Protein 2XN6 (pdb70)

Organism: Homo sapiens (NCBI:txid9606)

Secondary structure (P-SEA, 3-state):
caaaaaaaaaaaaaaaaaaaaaccccbbbbcaaaaaaaaaaaaccccaaaaaaaaaaaccccccccaaaaaaaaaaaaaaaacccccbbbbbbbbbbccccccccaaaaaaaacccbbbbbbccccaaaaaaaaaaaaaaaaaccccccccccccccccbbbbbbbbbbbbbcccccccccccbbbbbccccbbbbcbbbbbbccccccccccccbbbbbbbcccccbbbbbbcccccaaaaaaaccaaaaaaaaacccccccbbbbbbccbbbbbbcaaaaaaaccccccccccccccccccccbbbcccbbbbbbbbcccbbbbbbbbbbbbccc/cbbbbccccbbbbbbbcccccccccccccccccc

Nearest PDB structures (foldseek):
  2xn6-assembly1_A  TM=1.003E+00  e=2.522E-72  Homo sapiens
  2riv-assembly1_A  TM=1.001E+00  e=8.141E-70  Homo sapiens
  2ceo-assembly2_B  TM=9.770E-01  e=8.206E-55  Homo sapiens
  4x30-assembly1_A  TM=9.684E-01  e=9.776E-55  Homo sapiens
  5om5-assembly1_A  TM=9.686E-01  e=5.273E-45  Homo sapiens

InterPro domains:
  IPR000215 Serpin family [PTHR11461] (43-413)
  IPR023795 Serpin, conserved site [PS00284] (385-395)
  IPR023796 Serpin domain [PF00079] (46-412)
  IPR023796 Serpin domain [SM00093] (51-412)
  IPR036186 Serpin superfamily [SSF56574] (4-412)
  IPR042178 Serpin superfamily, domain 1 [G3DSA:3.30.497.10] (49-366)
  IPR042185 Serpin superfamily, domain 2 [G3DSA:2.30.39.10] (211-306)

CATH classification: 3.30.497.10 (+1 more: 2.30.39.10)

B-factor: mean 17.61, std 6.81, range [4.79, 86.88]

Sequence (371 aa):
LYKMSSINADFAFNLYRRFTVETPDKNIFFSPVSISAALVVMLSFGACCSTQTEIVETLGFNLTDTPMVEIQHGFQHLICSLNFPKKELELQIGNALFIGKHLKPLAKFLNDVKTLYETEVFSTDFSNISAAKQEINSHVEMQTKGKVVGLIQDLKPNTIMVLVNYYIHFKAQWANPFDPSKTEDSSSSFLIDKTTTVQVVPMMHQMDDQYYHLVDMMELNNCTVLQMMDYSKNNALALLFVLPKEGQMESVEAAMSSSKTLKKWNRLLQKGWVDLFVPKFSISSATYDLGATLLKMGIQHAYSENADFSGLTEDNGLKLSNAAHKAVLHIGEKGTEAAGAMFLEAIPRHPIIQIIDRSFMLLILERSTRSSILFLGKVVNPTEA

Foldseek 3Di:
DCVVVQLLQQLVLVVVVVVCVVPPLDDDDFDSLQVLLQLLLLLLLFDDPLNVLSVVLSRDDCVVAPNVNVNVVSLVVQVVQCDDDPQKDKHKAKEKAAEQPFFWDPVSVVCCVVRPRYHYHHHHLCVVVVRQVVVQVVQCVVQVNPRHNQDPDADSQFGMKMKMKMKIDFFWLAFF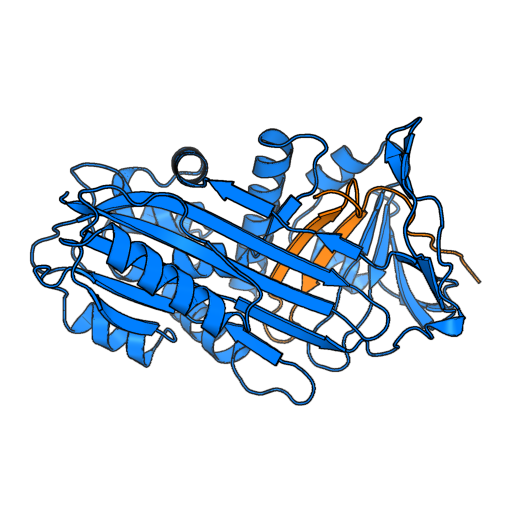DVVQWAQWDWDDSDDPDTGTFTKTWDKDWWFWDQDPVQQWIWTWIDTNDDDIDIDIGHDPPRPVSVSVPRGSVVVVVSVVVTDIDIDGDIDTWDKDKDKDWCAVVSVVSRNPLLADPNGGSVSTGVVSFKGWDTKMKMKMWGQDRTGIIIMMMIMITIGTD/DDDDDPPAKDKDFDADPPVRDGPDIDIPHDPPDD

Solvent-accessible surface area: 16252 Å² total

GO terms:
  GO:0004867 serine-type endopeptidase inhibitor activity (F, TAS)
  GO:0005576 extracellular region (C, TAS)
  GO:0070062 extracellular exosome (C, HDA)
  GO:0070327 thyroid hormone transport (P, IMP)

Radius of gyration: 20.88 Å; Cα contacts (8 Å, |Δi|>4): 891; chains: 2; bounding box: 53×37×57 Å

Structure (mmCIF, N/CA/C/O backbone):
data_2XN6
#
_entry.id   2XN6
#
_cell.length_a   172.690
_cell.length_b   42.140
_cell.length_c   56.100
_cell.angle_alpha   90.00
_cell.angle_beta   90.00
_cell.angle_gamma   90.00
#
_symmetry.space_group_name_H-M   'P 21 21 2'
#
loop_
_entity.id
_entity.type
_entity.pdbx_description
1 polymer 'THYROXINE-BINDING GLOBULIN'
2 polymer 'THYROXINE-BINDING GLOBULIN'
3 non-polymer 'CALCIUM ION'
4 non-polymer 1,2-ETHANEDIOL
5 non-polymer "3',6'-DIHYDROXY-3-OXO-3H-SPIRO[2-BENZOFURAN-1,9'-XANTHENE]-6-CARBOXYLIC ACID"
6 non-polymer "3,5,3',5'-TETRAIODO-L-THYRONINE"
7 water water
#
loop_
_atom_site.group_PDB
_atom_site.id
_atom_site.type_symbol
_atom_site.label_atom_id
_atom_site.label_alt_id
_atom_site.label_comp_id
_atom_site.label_asym_id
_atom_site.label_entity_id
_atom_site.label_seq_id
_atom_site.pdbx_PDB_ins_code
_atom_site.Cartn_x
_atom_site.Cartn_y
_atom_site.Cartn_z
_atom_site.occupancy
_atom_site.B_iso_or_equiv
_atom_site.auth_seq_id
_atom_site.auth_comp_id
_atom_site.auth_asym_id
_atom_site.auth_atom_id
_atom_site.pdbx_PDB_model_num
ATOM 1 N N . LEU A 1 8 ? -12.722 -6.897 9.155 1.00 37.39 19 LEU A N 1
ATOM 2 C CA . LEU A 1 8 ? -11.413 -6.520 9.760 1.00 37.41 19 LEU A CA 1
ATOM 3 C C . LEU A 1 8 ? -11.653 -6.133 11.227 1.00 36.76 19 LEU A C 1
ATOM 4 O O . LEU A 1 8 ? -12.538 -6.705 11.869 1.00 36.45 19 LEU A O 1
ATOM 9 N N . TYR A 1 9 ? -10.877 -5.192 11.765 1.00 36.59 20 TYR A N 1
ATOM 10 C CA . TYR A 1 9 ? -11.059 -4.740 13.146 1.00 35.96 20 TYR A CA 1
ATOM 11 C C . TYR A 1 9 ? -11.873 -3.445 13.224 1.00 35.22 20 TYR A C 1
ATOM 12 O O . TYR A 1 9 ? -12.130 -2.929 14.316 1.00 34.96 20 TYR A O 1
ATOM 21 N N . LYS A 1 10 ? -12.271 -2.923 12.064 1.00 34.70 21 LYS A N 1
ATOM 22 C CA . LYS A 1 10 ? -13.279 -1.870 11.991 1.00 33.90 21 LYS A CA 1
ATOM 23 C C . LYS A 1 10 ? -14.588 -2.431 12.537 1.00 32.38 21 LYS A C 1
ATOM 24 O O . LYS A 1 10 ? -15.261 -1.799 13.357 1.00 32.03 21 LYS A O 1
ATOM 30 N N . MET A 1 11 ? -14.926 -3.634 12.077 1.00 30.92 22 MET A N 1
ATOM 31 C CA . MET A 1 11 ? -16.125 -4.343 12.510 1.00 29.54 22 MET A CA 1
ATOM 32 C C . MET A 1 11 ? -16.101 -4.679 13.996 1.00 27.86 22 MET A C 1
ATOM 33 O O . MET A 1 11 ? -17.135 -4.617 14.664 1.00 27.30 22 MET A O 1
ATOM 38 N N . SER A 1 12 ? -14.927 -5.052 14.502 1.00 26.24 23 SER A N 1
ATOM 39 C CA . SER A 1 12 ? -14.783 -5.431 15.906 1.00 24.94 23 SER A CA 1
ATOM 40 C C . SER A 1 12 ? -15.075 -4.264 16.843 1.00 23.32 23 SER A C 1
ATOM 41 O O . SER A 1 12 ? -15.710 -4.447 17.886 1.00 23.72 23 SER A O 1
ATOM 44 N N . SER A 1 13 ? -14.605 -3.072 16.478 1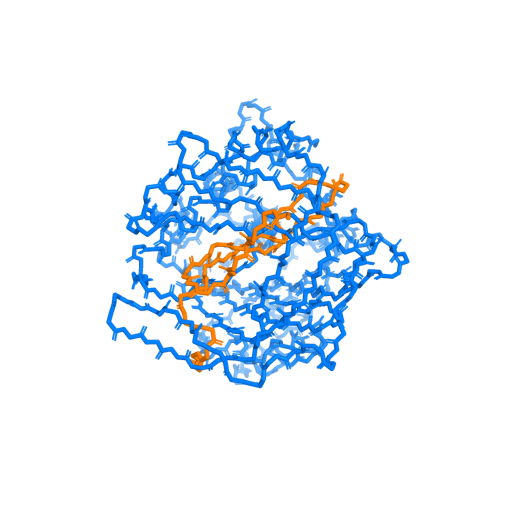.00 22.55 24 SER A N 1
ATOM 45 C CA . SER A 1 13 ? -14.900 -1.871 17.251 1.00 21.48 24 SER A CA 1
ATOM 46 C C . SER A 1 13 ? -16.406 -1.605 17.247 1.00 20.14 24 SER A C 1
ATOM 47 O O . SER A 1 13 ? -16.993 -1.355 18.294 1.00 18.90 24 SER A O 1
ATOM 50 N N . ILE A 1 14 ? -17.029 -1.693 16.073 1.00 18.64 25 ILE A N 1
ATOM 51 C CA . ILE A 1 14 ? -18.465 -1.437 15.940 1.00 17.54 25 ILE A CA 1
ATOM 52 C C . ILE A 1 14 ? -19.316 -2.431 16.738 1.00 16.26 25 ILE A C 1
ATOM 53 O O . ILE A 1 14 ? -20.218 -2.023 17.466 1.00 14.40 25 ILE A O 1
ATOM 58 N N . ASN A 1 15 ? -19.029 -3.724 16.616 1.00 15.38 26 ASN A N 1
ATOM 59 C CA . ASN A 1 15 ? -19.774 -4.741 17.357 1.00 14.81 26 ASN A CA 1
ATOM 60 C C . ASN A 1 15 ? -19.630 -4.597 18.879 1.00 13.58 26 ASN A C 1
ATOM 61 O O . ASN A 1 15 ? -20.587 -4.830 19.613 1.00 13.50 26 ASN A O 1
ATOM 66 N N . ALA A 1 16 ? -18.432 -4.233 19.335 1.00 12.93 27 ALA A N 1
ATOM 67 C CA . ALA A 1 16 ? -18.197 -4.004 20.765 1.00 12.12 27 ALA A CA 1
ATOM 68 C C . ALA A 1 16 ? -18.990 -2.789 21.258 1.00 11.70 27 ALA A C 1
ATOM 69 O O . ALA A 1 16 ? -19.595 -2.824 22.327 1.00 11.25 27 ALA A O 1
ATOM 71 N N . ASP A 1 17 ? -19.015 -1.713 20.479 1.00 11.70 28 ASP A N 1
ATOM 72 C CA . ASP A 1 17 ? -19.796 -0.548 20.872 1.00 11.74 28 ASP A CA 1
ATOM 73 C C . ASP A 1 17 ? -21.306 -0.829 20.883 1.00 11.39 28 ASP A C 1
ATOM 74 O O . ASP A 1 17 ? -22.019 -0.310 21.745 1.00 11.83 28 ASP A O 1
ATOM 79 N N . PHE A 1 18 ? -21.784 -1.668 19.965 1.00 11.14 29 PHE A N 1
ATOM 80 C CA . PHE A 1 18 ? -23.174 -2.126 20.010 1.00 11.10 29 PHE A CA 1
ATOM 81 C C . PHE A 1 18 ? -23.430 -2.887 21.306 1.00 10.43 29 PHE A C 1
ATOM 82 O O . PHE A 1 18 ? -24.443 -2.672 21.966 1.00 10.47 29 PHE A O 1
ATOM 90 N N . ALA A 1 19 ? -22.512 -3.770 21.670 1.00 10.03 30 ALA A N 1
ATOM 91 C CA . ALA A 1 19 ? -22.648 -4.537 22.902 1.00 9.60 30 ALA A CA 1
ATOM 92 C C . ALA A 1 19 ? -22.795 -3.617 24.108 1.00 9.37 30 ALA A C 1
ATOM 93 O O . ALA A 1 19 ? -23.659 -3.816 24.951 1.00 9.38 30 ALA A O 1
ATOM 95 N N . PHE A 1 20 ? -21.942 -2.606 24.190 1.00 9.24 31 PHE A N 1
ATOM 96 C CA . PHE A 1 20 ? -21.998 -1.689 25.324 1.00 9.16 31 PHE A CA 1
ATOM 97 C C . PHE A 1 20 ? -23.235 -0.792 25.314 1.00 9.68 31 PHE A C 1
ATOM 98 O O . PHE A 1 20 ? -23.770 -0.475 26.370 1.00 9.71 31 PHE A O 1
ATOM 106 N N . ASN A 1 21 ? -23.691 -0.380 24.137 1.00 10.23 32 ASN A N 1
ATOM 107 C CA . ASN A 1 21 ? -24.900 0.437 24.073 1.00 11.12 32 ASN A CA 1
ATOM 108 C C . ASN A 1 21 ? -26.129 -0.368 24.482 1.00 11.05 32 ASN A C 1
ATOM 109 O O . ASN A 1 21 ? -27.002 0.135 25.181 1.00 11.34 32 ASN A O 1
ATOM 114 N N . LEU A 1 22 ? -26.186 -1.627 24.059 1.00 10.94 33 LEU A N 1
ATOM 115 C CA . LEU A 1 22 ? -27.274 -2.504 24.460 1.00 11.32 33 LEU A CA 1
ATOM 116 C C . LEU A 1 22 ? -27.212 -2.807 25.951 1.00 11.17 33 LEU A C 1
ATOM 117 O O . LEU A 1 22 ? -28.240 -2.797 26.627 1.00 11.55 33 LEU A O 1
ATOM 122 N N . TYR A 1 23 ? -26.005 -3.041 26.463 1.00 10.21 34 TYR A N 1
ATOM 123 C CA . TYR A 1 23 ? -25.794 -3.231 27.893 1.00 10.39 34 TYR A CA 1
ATOM 124 C C . TYR A 1 23 ? -26.377 -2.060 28.676 1.00 11.06 34 TYR A C 1
ATOM 125 O O . TYR A 1 23 ? -27.094 -2.252 29.661 1.00 11.04 34 TYR A O 1
ATOM 134 N N . ARG A 1 24 ? -26.071 -0.840 28.239 1.00 10.92 35 ARG A N 1
ATOM 135 C CA . ARG A 1 24 ? -26.581 0.345 28.927 1.00 11.84 35 ARG A CA 1
ATOM 136 C C . ARG A 1 24 ? -28.102 0.436 28.871 1.00 12.84 35 ARG A C 1
ATOM 137 O O . ARG A 1 24 ? -28.721 0.869 29.837 1.00 13.53 35 ARG A O 1
ATOM 145 N N . ARG A 1 25 ? -28.707 -0.005 27.775 1.00 12.90 36 ARG A N 1
ATOM 146 C CA . ARG A 1 25 ? -30.169 -0.078 27.726 1.00 14.05 36 ARG A CA 1
ATOM 147 C C . ARG A 1 25 ? -30.697 -1.050 28.778 1.00 13.63 36 ARG A C 1
ATOM 148 O O . ARG A 1 25 ? -31.690 -0.761 29.433 1.00 14.07 36 ARG A O 1
ATOM 156 N N . PHE A 1 26 ? -30.026 -2.189 28.952 1.00 13.10 37 PHE A N 1
ATOM 157 C CA . PHE A 1 26 ? -30.424 -3.157 29.980 1.00 13.66 37 PHE A CA 1
ATOM 158 C C . PHE A 1 26 ? -30.243 -2.618 31.393 1.00 14.21 37 PHE A C 1
ATOM 159 O O . PHE A 1 26 ? -31.040 -2.951 32.279 1.00 15.67 37 PHE A O 1
ATOM 167 N N . THR A 1 27 ? -29.225 -1.786 31.631 1.00 14.38 38 THR A N 1
ATOM 168 C CA . THR A 1 27 ? -29.059 -1.199 32.969 1.00 15.52 38 THR A CA 1
ATOM 169 C C . THR A 1 27 ? -30.212 -0.255 33.315 1.00 16.28 38 THR A C 1
ATOM 170 O O . THR A 1 27 ? -30.467 0.006 34.494 1.00 16.94 38 THR A O 1
ATOM 174 N N . VAL A 1 28 ? -30.897 0.256 32.291 1.00 16.45 39 VAL A N 1
ATOM 175 C CA . VAL A 1 28 ? -32.108 1.058 32.488 1.00 17.61 39 VAL A CA 1
ATOM 176 C C . VAL A 1 28 ? -33.344 0.162 32.623 1.00 17.66 39 VAL A C 1
ATOM 177 O O . VAL A 1 28 ? -34.182 0.397 33.490 1.00 18.18 39 VAL A O 1
ATOM 181 N N . GLU A 1 29 ? -33.454 -0.862 31.776 1.00 17.40 40 GLU A N 1
ATOM 182 C CA . GLU A 1 29 ? -34.616 -1.763 31.788 1.00 18.13 40 GLU A CA 1
ATOM 183 C C . GLU A 1 29 ? -34.704 -2.596 33.070 1.00 17.83 40 GLU A C 1
ATOM 184 O O . GLU A 1 29 ? -35.791 -2.806 33.611 1.00 18.68 40 GLU A O 1
ATOM 190 N N . THR A 1 30 ? -33.556 -3.098 33.524 1.00 17.10 41 THR A N 1
ATOM 191 C CA . THR A 1 30 ? -33.466 -3.913 34.736 1.00 17.17 41 THR A CA 1
ATOM 192 C C . THR A 1 30 ? -32.375 -3.327 35.643 1.00 16.96 41 THR A C 1
ATOM 193 O O . THR A 1 30 ? -31.259 -3.861 35.718 1.00 16.14 41 THR A O 1
ATOM 197 N N . PRO A 1 31 ? -32.684 -2.219 36.332 1.00 17.43 42 PRO A N 1
ATOM 198 C CA . PRO A 1 31 ? -31.701 -1.487 37.131 1.00 17.50 42 PRO A CA 1
ATOM 199 C C . PRO A 1 31 ? -31.230 -2.256 38.375 1.00 17.86 42 PRO A C 1
ATOM 200 O O . PRO A 1 31 ? -32.043 -2.863 39.074 1.00 18.42 42 PRO A O 1
ATOM 204 N N . ASP A 1 32 ? -29.922 -2.220 38.629 1.00 17.64 43 ASP A N 1
ATOM 205 C CA . ASP A 1 32 ? -29.296 -2.916 39.764 1.00 17.85 43 ASP A CA 1
ATOM 206 C C . ASP A 1 32 ? -29.660 -4.403 39.838 1.00 17.39 43 ASP A C 1
ATOM 207 O O . ASP A 1 32 ? -29.918 -4.949 40.915 1.00 18.51 43 ASP A O 1
ATOM 212 N N . LYS A 1 33 ? -29.660 -5.046 38.674 1.00 16.15 44 LYS A N 1
ATOM 213 C CA . LYS A 1 33 ? -29.893 -6.485 38.549 1.00 15.33 44 LYS A CA 1
ATOM 214 C C . LYS A 1 33 ? -28.786 -7.104 37.717 1.00 13.66 44 LYS A C 1
ATOM 215 O O . LYS A 1 33 ? -28.151 -6.428 36.902 1.00 13.42 44 LYS A O 1
ATOM 221 N N . ASN A 1 34 ? -28.572 -8.399 37.913 1.00 12.28 45 ASN A N 1
ATOM 222 C CA . ASN A 1 34 ? -27.688 -9.156 37.045 1.00 10.94 45 ASN A CA 1
ATOM 223 C C . ASN A 1 34 ? -28.047 -8.940 35.580 1.00 10.47 45 ASN A C 1
ATOM 224 O O . ASN A 1 34 ? -29.231 -8.908 35.227 1.00 11.09 45 ASN A O 1
ATOM 229 N N . ILE A 1 35 ? -27.016 -8.786 34.756 1.00 9.22 46 ILE A N 1
ATOM 230 C CA . ILE A 1 35 ? -27.146 -8.702 33.312 1.00 9.22 46 ILE A CA 1
ATOM 231 C C . ILE A 1 35 ? -26.248 -9.776 32.750 1.00 8.54 46 ILE A C 1
ATOM 232 O O . ILE A 1 35 ? -25.118 -9.931 33.201 1.00 8.19 46 ILE A O 1
ATOM 237 N N . PHE A 1 36 ? -26.716 -10.531 31.767 1.00 8.34 47 PHE A N 1
ATOM 238 C CA . PHE A 1 36 ? -25.838 -11.454 31.067 1.00 8.25 47 PHE A CA 1
ATOM 239 C C . PHE A 1 36 ? -26.402 -11.756 29.690 1.00 8.39 47 PHE A C 1
ATOM 240 O O . PHE A 1 36 ? -27.533 -12.230 29.576 1.00 8.69 47 PHE A O 1
ATOM 248 N N . PHE A 1 37 ? -25.624 -11.483 28.652 1.00 7.81 48 PHE A N 1
ATOM 249 C CA . PHE A 1 37 ? -26.065 -11.737 27.285 1.00 8.32 48 PHE A CA 1
ATOM 250 C C . PHE A 1 37 ? -24.881 -11.984 26.378 1.00 8.16 48 PHE A C 1
ATOM 251 O O . PHE A 1 37 ? -23.735 -11.702 26.735 1.00 8.16 48 PHE A O 1
ATOM 259 N N . SER A 1 38 ? -25.159 -12.542 25.203 1.00 9.07 49 SER A N 1
ATOM 260 C CA . SER A 1 38 ? -24.174 -12.672 24.146 1.00 9.28 49 SER A CA 1
ATOM 261 C C . SER A 1 38 ? -24.410 -11.637 23.062 1.00 9.91 49 SER A C 1
ATOM 262 O O . SER A 1 38 ? -25.328 -11.786 22.258 1.00 9.42 49 SER A O 1
ATOM 265 N N . PRO A 1 39 ? -23.573 -10.588 23.017 1.00 9.93 50 PRO A N 1
ATOM 266 C CA . PRO A 1 39 ? -23.772 -9.585 21.975 1.00 10.70 50 PRO A CA 1
ATOM 267 C C . PRO A 1 39 ? -23.588 -10.161 20.573 1.00 10.97 50 PRO A C 1
ATOM 268 O O . PRO A 1 39 ? -24.319 -9.778 19.668 1.00 11.40 50 PRO A O 1
ATOM 272 N N . VAL A 1 40 ? -22.631 -11.071 20.401 1.00 10.65 51 VAL A N 1
ATOM 273 C CA . VAL A 1 40 ? -22.379 -11.649 19.080 1.00 11.66 51 VAL A CA 1
ATOM 274 C C . VAL A 1 40 ? -23.588 -12.445 18.601 1.00 11.16 51 VAL A C 1
ATOM 275 O O . VAL A 1 40 ? -23.909 -12.416 17.418 1.00 11.74 51 VAL A O 1
ATOM 279 N N . SER A 1 41 ? -24.276 -13.129 19.507 1.00 10.68 52 SER A N 1
ATOM 280 C CA . SER A 1 41 ? -25.493 -13.855 19.149 1.00 11.25 52 SER A CA 1
ATOM 281 C C . SER A 1 41 ? -26.595 -12.918 18.672 1.00 11.78 52 SER A C 1
ATOM 282 O O . SER A 1 41 ? -27.260 -13.193 17.664 1.00 12.35 52 SER A O 1
ATOM 285 N N . ILE A 1 42 ? -26.791 -11.814 19.380 1.00 11.87 53 ILE A N 1
ATOM 286 C CA . ILE A 1 42 ? -27.820 -10.842 19.005 1.00 12.40 53 ILE A CA 1
ATOM 287 C C . ILE A 1 42 ? -27.465 -10.182 17.660 1.00 12.65 53 ILE A C 1
ATOM 288 O O . ILE A 1 42 ? -28.307 -10.114 16.752 1.00 13.60 53 ILE A O 1
ATOM 293 N N . SER A 1 43 ? -26.223 -9.728 17.526 1.00 13.16 54 SER A N 1
ATOM 294 C CA . SER A 1 43 ? -25.752 -9.103 16.278 1.00 13.64 54 SER A CA 1
ATOM 295 C C . SER A 1 43 ? -25.838 -10.054 15.087 1.00 13.70 54 SER A C 1
ATOM 296 O O . SER A 1 43 ? -26.270 -9.658 14.001 1.00 13.97 54 SER A O 1
ATOM 299 N N . ALA A 1 44 ? -25.405 -11.297 15.281 1.00 13.54 55 ALA A N 1
ATOM 300 C CA . ALA A 1 44 ? -25.408 -12.291 14.206 1.00 13.62 55 ALA A CA 1
ATOM 301 C C . ALA A 1 44 ? -26.816 -12.588 13.699 1.00 13.80 55 ALA A C 1
ATOM 302 O O . ALA A 1 44 ? -27.023 -12.693 12.494 1.00 13.40 55 ALA A O 1
ATOM 304 N N . ALA A 1 45 ? -27.775 -12.728 14.608 1.00 13.70 56 ALA A N 1
ATOM 305 C CA . ALA A 1 45 ? -29.156 -13.002 14.229 1.00 13.81 56 ALA A CA 1
ATOM 306 C C . ALA A 1 45 ? -29.753 -11.861 13.405 1.00 13.85 56 ALA A C 1
ATOM 307 O O . ALA A 1 45 ? -30.405 -12.095 12.388 1.00 13.93 56 ALA A O 1
ATOM 309 N N . LEU A 1 46 ? -29.520 -10.634 13.845 1.00 13.31 57 LEU A N 1
ATOM 310 C CA . LEU A 1 46 ? -30.060 -9.469 13.150 1.00 13.67 57 LEU A CA 1
ATOM 311 C C . LEU A 1 46 ? -29.411 -9.293 11.781 1.00 13.87 57 LEU A C 1
ATOM 312 O O . LEU A 1 46 ? -30.095 -8.935 10.820 1.00 13.84 57 LEU A O 1
ATOM 317 N N . VAL A 1 47 ? -28.110 -9.546 11.666 1.00 13.67 58 VAL A N 1
ATOM 318 C CA A VAL A 1 47 ? -27.471 -9.412 10.364 0.50 14.16 58 VAL A CA 1
ATOM 319 C CA B VAL A 1 47 ? -27.425 -9.464 10.371 0.50 14.00 58 VAL A CA 1
ATOM 320 C C . VAL A 1 47 ? -27.985 -10.500 9.408 1.00 14.55 58 VAL A C 1
ATOM 321 O O . VAL A 1 47 ? -28.177 -10.234 8.225 1.00 14.37 58 VAL A O 1
ATOM 328 N N . MET A 1 48 ? -28.256 -11.696 9.923 1.00 14.65 59 MET A N 1
ATOM 329 C CA . MET A 1 48 ? -28.861 -12.749 9.106 1.00 15.99 59 MET A CA 1
ATOM 330 C C . MET A 1 48 ? -30.200 -12.288 8.551 1.00 16.20 59 MET A C 1
ATOM 331 O O . MET A 1 48 ? -30.491 -12.476 7.370 1.00 16.53 59 MET A O 1
ATOM 336 N N . LEU A 1 49 ? -31.018 -11.691 9.408 1.00 16.04 60 LEU A N 1
ATOM 337 C CA . LEU A 1 49 ? -32.308 -11.171 8.971 1.00 16.62 60 LEU A CA 1
ATOM 338 C C . LEU A 1 49 ? -32.106 -10.108 7.891 1.00 16.13 60 LEU A C 1
ATOM 339 O O . LEU A 1 49 ? -32.853 -10.057 6.911 1.00 16.83 60 LEU A O 1
ATOM 344 N N . SER A 1 50 ? -31.076 -9.283 8.058 1.00 14.77 61 SER A N 1
ATOM 345 C CA . SER A 1 50 ? -30.810 -8.196 7.115 1.00 14.52 61 SER A CA 1
ATOM 346 C C . SER A 1 50 ? -30.403 -8.705 5.731 1.00 14.95 61 SER A C 1
ATOM 347 O O . SER A 1 50 ? -30.606 -7.997 4.747 1.00 14.22 61 SER A O 1
ATOM 350 N N . PHE A 1 51 ? -29.857 -9.921 5.635 1.00 15.26 62 PHE A N 1
ATOM 351 C CA . PHE A 1 51 ? -29.514 -10.498 4.326 1.00 16.60 62 PHE A CA 1
ATOM 352 C C . PHE A 1 51 ? -30.720 -10.588 3.407 1.00 16.54 62 PHE A C 1
ATOM 353 O O . PHE A 1 51 ? -30.576 -10.468 2.190 1.00 17.77 62 PHE A O 1
ATOM 361 N N . GLY A 1 52 ? -31.898 -10.821 3.983 1.00 16.04 63 GLY A N 1
ATOM 362 C CA . GLY A 1 52 ? -33.135 -10.932 3.216 1.00 15.87 63 GLY A CA 1
ATOM 363 C C . GLY A 1 52 ? -33.931 -9.642 3.109 1.00 15.36 63 GLY A C 1
ATOM 364 O O . GLY A 1 52 ? -34.995 -9.621 2.498 1.00 16.11 63 GLY A O 1
ATOM 365 N N . ALA A 1 53 ? -33.415 -8.570 3.708 1.00 14.09 64 ALA A N 1
ATOM 366 C CA . ALA A 1 53 ? -34.083 -7.271 3.732 1.00 13.93 64 ALA A CA 1
ATOM 367 C C . ALA A 1 53 ? -33.601 -6.387 2.596 1.00 14.09 64 ALA A C 1
ATOM 368 O O . ALA A 1 53 ? -32.516 -6.593 2.048 1.00 14.24 64 ALA A O 1
ATOM 370 N N . CYS A 1 54 ? -34.409 -5.386 2.259 1.00 14.13 65 CYS A N 1
ATOM 371 C CA . CYS A 1 54 ? -34.053 -4.422 1.225 1.00 14.98 65 CYS A CA 1
ATOM 372 C C . CYS A 1 54 ? -34.339 -3.003 1.683 1.00 14.96 65 CYS A C 1
ATOM 373 O O . CYS A 1 54 ? -35.127 -2.779 2.598 1.00 14.16 65 CYS A O 1
ATOM 376 N N . CYS A 1 55 ? -33.698 -2.047 1.018 1.00 15.51 66 CYS A N 1
ATOM 377 C CA . CYS A 1 55 ? -34.013 -0.632 1.175 1.00 16.18 66 CYS A CA 1
ATOM 378 C C . CYS A 1 55 ? -33.987 -0.224 2.651 1.00 15.73 66 CYS A C 1
ATOM 379 O O . CYS A 1 55 ? -33.082 -0.636 3.366 1.00 14.97 66 CYS A O 1
ATOM 382 N N . SER A 1 56 ? -34.961 0.557 3.117 1.00 15.94 67 SER A N 1
ATOM 383 C CA . SER A 1 56 ? -34.879 1.109 4.462 1.00 16.05 67 SER A CA 1
ATOM 384 C C . SER A 1 56 ? -35.026 0.046 5.543 1.00 14.64 67 SER A C 1
ATOM 385 O O . SER A 1 56 ? -34.522 0.224 6.644 1.00 14.50 67 SER A O 1
ATOM 388 N N . THR A 1 57 ? -35.702 -1.062 5.243 1.00 13.92 68 THR A N 1
ATOM 389 C CA . THR A 1 57 ? -35.765 -2.178 6.196 1.00 13.19 68 THR A CA 1
ATOM 390 C C . THR A 1 57 ? -34.357 -2.717 6.496 1.00 12.64 68 THR A C 1
ATOM 391 O O . THR A 1 57 ? -33.995 -2.936 7.656 1.00 12.01 68 THR A O 1
ATOM 395 N N . GLN A 1 58 ? -33.569 -2.905 5.443 1.00 12.31 69 GLN A N 1
ATOM 396 C CA . GLN A 1 58 ? -32.200 -3.397 5.569 1.00 11.98 69 GLN A CA 1
ATOM 397 C C . GLN A 1 58 ? -31.257 -2.375 6.213 1.00 11.96 69 GLN A C 1
ATOM 398 O O . GLN A 1 58 ? -30.483 -2.715 7.104 1.00 11.70 69 GLN A O 1
ATOM 404 N N . THR A 1 59 ? -31.324 -1.128 5.767 1.00 12.84 70 THR A N 1
ATOM 405 C CA . THR A 1 59 ? -30.402 -0.120 6.283 1.00 13.35 70 THR A CA 1
ATOM 406 C C . THR A 1 59 ? -30.656 0.168 7.765 1.00 13.01 70 THR A C 1
ATOM 407 O O . THR A 1 59 ? -29.709 0.360 8.519 1.00 12.90 70 THR A O 1
ATOM 411 N N . GLU A 1 60 ? -31.917 0.164 8.190 1.00 13.08 71 GLU A N 1
ATOM 412 C CA . GLU A 1 60 ? -32.233 0.379 9.606 1.00 12.99 71 GLU A CA 1
ATOM 413 C C . GLU A 1 60 ? -31.606 -0.693 10.479 1.00 12.21 71 GLU A C 1
ATOM 414 O O . GLU A 1 60 ? -31.123 -0.407 11.572 1.00 11.82 71 GLU A O 1
ATOM 420 N N . ILE A 1 61 ? -31.617 -1.939 10.009 1.00 11.79 72 ILE A N 1
ATOM 421 C CA . ILE A 1 61 ? -31.069 -3.028 10.805 1.00 11.18 72 ILE A CA 1
ATOM 422 C C . ILE A 1 61 ? -29.566 -2.838 11.000 1.00 11.32 72 ILE A C 1
ATOM 423 O O . ILE A 1 61 ? -29.085 -2.847 12.129 1.00 10.82 72 ILE A O 1
ATOM 428 N N . VAL A 1 62 ? -28.823 -2.631 9.918 1.00 11.78 73 VAL A N 1
ATOM 429 C CA . VAL A 1 62 ? -27.373 -2.527 10.064 1.00 12.43 73 VAL A CA 1
ATOM 430 C C . VAL A 1 62 ? -26.958 -1.215 10.734 1.00 12.63 73 VAL A C 1
ATOM 431 O O . VAL A 1 62 ? -25.951 -1.198 11.433 1.00 12.52 73 VAL A O 1
ATOM 435 N N . GLU A 1 63 ? -27.726 -0.138 10.566 1.00 13.10 74 GLU A N 1
ATOM 436 C CA . GLU A 1 63 ? -27.413 1.105 11.280 1.00 13.74 74 GLU A CA 1
ATOM 437 C C . GLU A 1 63 ? -27.677 0.968 12.780 1.00 13.39 74 GLU A C 1
ATOM 438 O O . GLU A 1 63 ? -26.908 1.476 13.595 1.00 13.41 74 GLU A O 1
ATOM 444 N N . THR A 1 64 ? -28.736 0.250 13.143 1.00 13.31 75 THR A N 1
ATOM 445 C CA . THR A 1 64 ? -29.005 -0.069 14.545 1.00 13.64 75 THR A CA 1
ATOM 446 C C . THR A 1 64 ? -27.885 -0.919 15.157 1.00 13.40 75 THR A C 1
ATOM 447 O O . THR A 1 64 ? -27.572 -0.766 16.338 1.00 14.11 75 THR A O 1
ATOM 451 N N . LEU A 1 65 ? -27.277 -1.795 14.356 1.00 13.56 76 LEU A N 1
ATOM 452 C CA . LEU A 1 65 ? -26.131 -2.595 14.804 1.00 13.54 76 LEU A CA 1
ATOM 453 C C . LEU A 1 65 ? -24.844 -1.777 14.918 1.00 13.98 76 LEU A C 1
ATOM 454 O O . LEU A 1 65 ? -23.841 -2.285 15.407 1.00 14.42 76 LEU A O 1
ATOM 459 N N . GLY A 1 66 ? -24.869 -0.528 14.451 1.00 14.37 77 GLY A N 1
ATOM 460 C CA . GLY A 1 66 ? -23.773 0.414 14.678 1.00 15.29 77 GLY A CA 1
ATOM 461 C C . GLY A 1 66 ? -23.018 0.835 13.437 1.00 16.21 77 GLY A C 1
ATOM 462 O O . GLY A 1 66 ? -22.108 1.662 13.516 1.00 16.54 77 GLY A O 1
ATOM 463 N N . PHE A 1 67 ? -23.386 0.291 12.281 1.00 16.98 78 PHE A N 1
ATOM 464 C CA . PHE A 1 67 ? -22.619 0.522 11.063 1.00 18.18 78 PHE A CA 1
ATOM 465 C C . PHE A 1 67 ? -23.026 1.791 10.328 1.00 19.78 78 PHE A C 1
ATOM 466 O O . PHE A 1 67 ? -24.197 2.154 10.291 1.00 20.10 78 PHE A O 1
ATOM 474 N N . ASN A 1 68 ? -22.023 2.473 9.783 1.00 21.62 79 ASN A N 1
ATOM 475 C CA . ASN A 1 68 ? -22.230 3.605 8.900 1.00 23.31 79 ASN A CA 1
ATOM 476 C C . ASN A 1 68 ? -21.988 3.108 7.484 1.00 24.14 79 ASN A C 1
ATOM 477 O O . ASN A 1 68 ? -20.882 2.680 7.157 1.00 24.24 79 ASN A O 1
ATOM 482 N N . LEU A 1 69 ? -23.025 3.157 6.649 1.00 25.06 80 LEU A N 1
ATOM 483 C CA . LEU A 1 69 ? -22.975 2.550 5.314 1.00 25.93 80 LEU A CA 1
ATOM 484 C C . LEU A 1 69 ? -22.023 3.252 4.336 1.00 27.28 80 LEU A C 1
ATOM 485 O O . LEU A 1 69 ? -21.679 2.690 3.295 1.00 28.06 80 LEU A O 1
ATOM 490 N N . THR A 1 70 ? -21.599 4.468 4.672 1.00 28.34 81 THR A N 1
ATOM 491 C CA . THR A 1 70 ? -20.547 5.145 3.918 1.00 29.54 81 THR A CA 1
ATOM 492 C C . THR A 1 70 ? -19.189 4.507 4.221 1.00 29.41 81 THR A C 1
ATOM 493 O O . THR A 1 70 ? -18.421 4.200 3.305 1.00 30.35 81 THR A O 1
ATOM 497 N N . ASP A 1 71 ? -18.906 4.307 5.507 1.00 28.94 82 ASP A N 1
ATOM 498 C CA . ASP A 1 71 ? -17.650 3.693 5.946 1.00 28.59 82 ASP A CA 1
ATOM 499 C C . ASP A 1 71 ? -17.569 2.223 5.539 1.00 27.80 82 ASP A C 1
ATOM 500 O O . ASP A 1 71 ? -16.555 1.777 5.002 1.00 28.41 82 ASP A O 1
ATOM 505 N N . THR A 1 72 ? -18.642 1.481 5.804 1.00 26.46 83 THR A N 1
ATOM 506 C CA . THR A 1 72 ? -18.691 0.048 5.526 1.00 25.54 83 THR A CA 1
ATOM 507 C C . THR A 1 72 ? -19.947 -0.283 4.723 1.00 24.58 83 THR A C 1
ATOM 508 O O . THR A 1 72 ? -21.024 -0.464 5.300 1.00 24.12 83 THR A O 1
ATOM 512 N N . PRO A 1 73 ? -19.819 -0.354 3.385 1.00 23.81 84 PRO A N 1
ATOM 513 C CA . PRO A 1 73 ? -20.944 -0.665 2.511 1.00 23.35 84 PRO A CA 1
ATOM 514 C C . PRO A 1 73 ? -21.655 -1.949 2.892 1.00 21.71 84 PRO A C 1
ATOM 515 O O . PRO A 1 73 ? -21.047 -2.860 3.468 1.00 20.99 84 PRO A O 1
ATOM 519 N N . MET A 1 74 ? -22.936 -2.021 2.555 1.00 20.70 85 MET A N 1
ATOM 520 C CA . MET A 1 74 ? -23.758 -3.159 2.933 1.00 19.54 85 MET A CA 1
ATOM 521 C C . MET A 1 74 ? -23.067 -4.486 2.631 1.00 19.25 85 MET A C 1
ATOM 522 O O . MET A 1 74 ? -23.054 -5.374 3.475 1.00 18.86 85 MET A O 1
ATOM 527 N N . VAL A 1 75 ? -22.479 -4.602 1.440 1.00 20.33 86 VAL A N 1
ATOM 528 C CA . VAL A 1 75 ? -21.803 -5.832 1.024 1.00 20.21 86 VAL A CA 1
ATOM 529 C C . VAL A 1 75 ? -20.570 -6.172 1.884 1.00 20.14 86 VAL A C 1
ATOM 530 O O . VAL A 1 75 ? -20.307 -7.344 2.148 1.00 19.89 86 VAL A O 1
ATOM 534 N N . GLU A 1 76 ? -19.834 -5.159 2.337 1.00 20.02 87 GLU A N 1
ATOM 535 C CA . GLU A 1 76 ? -18.703 -5.386 3.246 1.00 20.19 87 GLU A CA 1
ATOM 536 C C . GLU A 1 76 ? -19.165 -5.888 4.615 1.00 19.02 87 GLU A C 1
ATOM 537 O O . GLU A 1 76 ? -18.517 -6.752 5.208 1.00 18.37 87 GLU A O 1
ATOM 543 N N . ILE A 1 77 ? -20.271 -5.335 5.113 1.00 18.46 88 ILE A N 1
ATOM 544 C CA . ILE A 1 77 ? -20.847 -5.772 6.391 1.00 18.28 88 ILE A CA 1
ATOM 545 C C . ILE A 1 77 ? -21.248 -7.236 6.271 1.00 18.06 88 ILE A C 1
ATOM 546 O O . ILE A 1 77 ? -20.921 -8.055 7.127 1.00 18.18 88 ILE A O 1
ATOM 551 N N . GLN A 1 78 ? -21.947 -7.561 5.189 1.00 18.64 89 GLN A N 1
ATOM 552 C CA . GLN A 1 78 ? -22.358 -8.938 4.932 1.00 18.85 89 GLN A CA 1
ATOM 553 C C . GLN A 1 78 ? -21.146 -9.861 4.912 1.00 19.16 89 GLN A C 1
ATOM 554 O O . GLN A 1 78 ? -21.124 -10.875 5.617 1.00 19.17 89 GLN A O 1
ATOM 560 N N . HIS A 1 79 ? -20.131 -9.480 4.139 1.00 20.07 90 HIS A N 1
ATOM 561 C CA . HIS A 1 79 ? -18.854 -10.203 4.093 1.00 20.66 90 HIS A CA 1
ATOM 562 C C . HIS A 1 79 ? -18.194 -10.377 5.458 1.00 20.14 90 HIS A C 1
ATOM 563 O O . HIS A 1 79 ? -17.756 -11.473 5.800 1.00 20.21 90 HIS A O 1
ATOM 570 N N . GLY A 1 80 ? -18.096 -9.288 6.213 1.00 19.47 91 GLY A N 1
ATOM 571 C CA . GLY A 1 80 ? -17.448 -9.310 7.523 1.00 19.18 91 GLY A CA 1
ATOM 572 C C . GLY A 1 80 ? -18.096 -10.304 8.468 1.00 18.66 91 GLY A C 1
ATOM 573 O O . GLY A 1 80 ? -17.406 -11.066 9.150 1.00 18.21 91 GLY A O 1
ATOM 574 N N . PHE A 1 81 ? -19.425 -10.302 8.504 1.00 18.63 92 PHE A N 1
ATOM 575 C CA . PHE A 1 81 ? -20.152 -11.174 9.432 1.00 18.67 92 PHE A CA 1
ATOM 576 C C . PHE A 1 81 ? -20.055 -12.626 9.018 1.00 19.15 92 PHE A C 1
ATOM 577 O O . PHE A 1 81 ? -20.025 -13.508 9.869 1.00 19.67 92 PHE A O 1
ATOM 585 N N . GLN A 1 82 ? -20.013 -12.873 7.714 1.00 20.15 93 GLN A N 1
ATOM 586 C CA . GLN A 1 82 ? -19.785 -14.218 7.211 1.00 20.64 93 GLN A CA 1
ATOM 587 C C . GLN A 1 82 ? -18.396 -14.725 7.613 1.00 20.78 93 GLN A C 1
ATOM 588 O O . GLN A 1 82 ? -18.257 -15.867 8.050 1.00 21.22 93 GLN A O 1
ATOM 594 N N . HIS A 1 83 ? -17.388 -13.860 7.524 1.00 20.87 94 HIS A N 1
ATOM 595 C CA . HIS A 1 83 ? -16.026 -14.209 7.940 1.00 20.84 94 HIS A CA 1
ATOM 596 C C . HIS A 1 83 ? -15.894 -14.406 9.466 1.00 20.03 94 HIS A C 1
ATOM 597 O O . HIS A 1 83 ? -15.146 -15.271 9.933 1.00 19.95 94 HIS A O 1
ATOM 604 N N . LEU A 1 84 ? -16.609 -13.588 10.228 1.00 19.14 95 LEU A N 1
ATOM 605 C CA . LEU A 1 84 ? -16.639 -13.701 11.687 1.00 18.78 95 LEU A CA 1
ATOM 606 C C . LEU A 1 84 ? -17.140 -15.077 12.130 1.00 18.91 95 LEU A C 1
ATOM 607 O O . LEU A 1 84 ? -16.504 -15.752 12.940 1.00 18.23 95 LEU A O 1
ATOM 612 N N . ILE A 1 85 ? -18.285 -15.491 11.600 1.00 19.27 96 ILE A N 1
ATOM 613 C CA . ILE A 1 85 ? -18.878 -16.767 12.001 1.00 20.21 96 ILE A CA 1
ATOM 614 C C . ILE A 1 85 ? -17.949 -17.921 11.648 1.00 20.67 96 ILE A C 1
ATOM 615 O O . ILE A 1 85 ? -17.742 -18.836 12.451 1.00 21.13 96 ILE A O 1
ATOM 620 N N . CYS A 1 86 ? -17.368 -17.861 10.455 1.00 21.37 97 CYS A N 1
ATOM 621 C CA . CYS A 1 86 ? -16.409 -18.862 10.018 1.00 21.99 97 CYS A CA 1
ATOM 622 C C . CYS A 1 86 ? -15.215 -18.976 10.968 1.00 21.47 97 CYS A C 1
ATOM 623 O O . CYS A 1 86 ? -14.833 -20.071 11.368 1.00 21.39 97 CYS A O 1
ATOM 626 N N . SER A 1 87 ? -14.640 -17.837 11.336 1.00 20.77 98 SER A N 1
ATOM 627 C CA . SER A 1 87 ? -13.474 -17.817 12.214 1.00 20.55 98 SER A CA 1
ATOM 628 C C . SER A 1 87 ? -13.788 -18.332 13.622 1.00 19.43 98 SER A C 1
ATOM 629 O O . SER A 1 87 ? -13.019 -19.100 14.186 1.00 18.97 98 SER A O 1
ATOM 632 N N . LEU A 1 88 ? -14.917 -17.906 14.185 1.00 18.42 99 LEU A N 1
ATOM 633 C CA . LEU A 1 88 ? -15.305 -18.351 15.528 1.00 17.84 99 LEU A CA 1
ATOM 634 C C . LEU A 1 88 ? -15.486 -19.874 15.598 1.00 17.96 99 LEU A C 1
ATOM 635 O O . LEU A 1 88 ? -15.137 -20.496 16.603 1.00 17.73 99 LEU A O 1
ATOM 640 N N . ASN A 1 89 ? -16.002 -20.474 14.525 1.00 18.23 100 ASN A N 1
ATOM 641 C CA . ASN A 1 89 ? -16.227 -21.922 14.480 1.00 19.04 100 ASN A CA 1
ATOM 642 C C . ASN A 1 89 ? -15.010 -22.755 14.094 1.00 20.18 100 ASN A C 1
ATOM 643 O O . ASN A 1 89 ? -15.054 -23.980 14.203 1.00 20.74 100 ASN A O 1
ATOM 648 N N . PHE A 1 90 ? -13.936 -22.113 13.641 1.00 21.13 101 PHE A N 1
ATOM 649 C CA . PHE A 1 90 ? -12.748 -22.857 13.221 1.00 22.89 101 PHE A CA 1
ATOM 650 C C . PHE A 1 90 ? -12.192 -23.602 14.429 1.00 23.69 101 PHE A C 1
ATOM 651 O O . PHE A 1 90 ? -12.001 -22.995 15.485 1.00 23.52 101 PHE A O 1
ATOM 659 N N . PRO A 1 91 ? -11.944 -24.918 14.288 1.00 25.20 102 PRO A N 1
ATOM 660 C CA . PRO A 1 91 ? -11.569 -25.733 15.440 1.00 25.92 102 PRO A CA 1
ATOM 661 C C . PRO A 1 91 ? -10.270 -25.284 16.101 1.00 26.58 102 PRO A C 1
ATOM 662 O O . PRO A 1 91 ? -9.259 -25.101 15.422 1.00 27.13 102 PRO A O 1
ATOM 666 N N . LYS A 1 92 ? -10.321 -25.094 17.418 1.00 26.95 103 LYS A N 1
ATOM 667 C CA . LYS A 1 92 ? -9.153 -24.733 18.208 1.00 27.49 103 LYS A CA 1
ATOM 668 C C . LYS A 1 92 ? -9.037 -25.730 19.354 1.00 27.89 103 LYS A C 1
ATOM 669 O O . LYS A 1 92 ? -10.004 -25.953 20.085 1.00 27.89 103 LYS A O 1
ATOM 675 N N . LYS A 1 93 ? -7.859 -26.325 19.510 1.00 28.47 104 LYS A N 1
ATOM 676 C CA . LYS A 1 93 ? -7.638 -27.313 20.561 1.00 28.79 104 LYS A CA 1
ATOM 677 C C . LYS A 1 93 ? -7.873 -26.688 21.939 1.00 27.82 104 LYS A C 1
ATOM 678 O O . LYS A 1 93 ? -7.492 -25.543 22.181 1.00 27.88 104 LYS A O 1
ATOM 684 N N . GLU A 1 94 ? -8.533 -27.446 22.811 1.00 27.44 105 GLU A N 1
ATOM 685 C CA . GLU A 1 94 ? -8.845 -27.042 24.191 1.00 26.65 105 GLU A CA 1
ATOM 686 C C . GLU A 1 94 ? -9.946 -25.983 24.341 1.00 24.98 105 GLU A C 1
ATOM 687 O O . GLU A 1 94 ? -10.263 -25.595 25.464 1.00 25.43 105 GLU A O 1
ATOM 693 N N . LEU A 1 95 ? -10.529 -25.527 23.231 1.00 23.19 106 LEU A N 1
ATOM 694 C CA . LEU A 1 95 ? -11.643 -24.574 23.266 1.00 21.61 106 LEU A CA 1
ATOM 695 C C . LEU A 1 95 ? -12.850 -25.172 22.558 1.00 20.27 106 LEU A C 1
ATOM 696 O O . LEU A 1 95 ? -12.746 -25.592 21.408 1.00 20.41 106 LEU A O 1
ATOM 701 N N . GLU A 1 96 ? -13.987 -25.220 23.248 1.00 17.93 107 GLU A N 1
ATOM 702 C CA . GLU A 1 96 ? -15.271 -25.489 22.605 1.00 16.88 107 GLU A CA 1
ATOM 703 C C . GLU A 1 96 ? -15.949 -24.151 22.341 1.00 14.84 107 GLU A C 1
ATOM 704 O O . GLU A 1 96 ? -16.247 -23.401 23.273 1.00 12.73 107 GLU A O 1
ATOM 710 N N . LEU A 1 97 ? -16.149 -23.830 21.071 1.00 13.88 108 LEU A N 1
ATOM 711 C CA . LEU A 1 97 ? -16.884 -22.631 20.692 1.00 13.51 108 LEU A CA 1
ATOM 712 C C . LEU A 1 97 ? -17.636 -22.912 19.410 1.00 13.80 108 LEU A C 1
ATOM 713 O O . LEU A 1 97 ? -17.027 -23.158 18.364 1.00 14.40 108 LEU A O 1
ATOM 718 N N . GLN A 1 98 ? -18.958 -22.908 19.501 1.00 13.57 109 GLN A N 1
ATOM 719 C CA . GLN A 1 98 ? -19.783 -23.032 18.312 1.00 14.34 109 GLN A CA 1
ATOM 720 C C . GLN A 1 98 ? -20.845 -21.961 18.293 1.00 13.58 109 GLN A C 1
ATOM 721 O O . GLN A 1 98 ? -21.463 -21.652 19.313 1.00 13.19 109 GLN A O 1
ATOM 727 N N . ILE A 1 99 ? -21.035 -21.388 17.113 1.00 12.97 110 ILE A N 1
ATOM 728 C CA . ILE A 1 99 ? -22.071 -20.406 16.882 1.00 12.65 110 ILE A CA 1
ATOM 729 C C . ILE A 1 99 ? -22.725 -20.757 15.553 1.00 12.45 110 ILE A C 1
ATOM 730 O O . ILE A 1 99 ? -22.056 -20.971 14.547 1.00 13.43 110 ILE A O 1
ATOM 735 N N . GLY A 1 100 ? -24.041 -20.871 15.560 1.00 11.89 111 GLY A N 1
ATOM 736 C CA . GLY A 1 100 ? -24.740 -21.258 14.349 1.00 12.35 111 GLY A CA 1
ATOM 737 C C . GLY A 1 100 ? -26.143 -20.739 14.364 1.00 12.05 111 GLY A C 1
ATOM 738 O O . GLY A 1 100 ? -26.573 -20.122 15.335 1.00 11.00 111 GLY A O 1
ATOM 739 N N . ASN A 1 101 ? -26.846 -20.978 13.268 1.00 12.45 112 ASN A N 1
ATOM 740 C CA . ASN A 1 101 ? -28.184 -20.462 13.091 1.00 12.79 112 ASN A CA 1
ATOM 741 C C . ASN A 1 101 ? -29.089 -21.559 12.588 1.00 12.85 112 ASN A C 1
ATOM 742 O O . ASN A 1 101 ? -28.640 -22.510 11.949 1.00 13.01 112 ASN A O 1
ATOM 747 N N . ALA A 1 102 ? -30.373 -21.415 12.878 1.00 13.25 113 ALA A N 1
ATOM 748 C CA . ALA A 1 102 ? -31.392 -22.302 12.347 1.00 14.19 113 ALA A CA 1
ATOM 749 C C . ALA A 1 102 ? -32.569 -21.462 11.874 1.00 14.41 113 ALA A C 1
ATOM 750 O O . ALA A 1 102 ? -32.991 -20.531 12.560 1.00 14.94 113 ALA A O 1
ATOM 752 N N . LEU A 1 103 ? -33.084 -21.792 10.694 1.00 14.49 114 LEU A N 1
ATOM 753 C CA . LEU A 1 103 ? -34.246 -21.124 10.129 1.00 14.73 114 LEU A CA 1
ATOM 754 C C . LEU A 1 103 ? -35.387 -22.128 10.078 1.00 14.57 114 LEU A C 1
ATOM 755 O O . LEU A 1 103 ? -35.286 -23.164 9.421 1.00 15.37 114 LEU A O 1
ATOM 760 N N . PHE A 1 104 ? -36.455 -21.831 10.807 1.00 13.70 115 PHE A N 1
ATOM 761 C CA . PHE A 1 104 ? -37.653 -22.657 10.804 1.00 14.01 115 PHE A CA 1
ATOM 762 C C . PHE A 1 104 ? -38.681 -21.957 9.924 1.00 14.10 115 PHE A C 1
ATOM 763 O O . PHE A 1 104 ? -39.284 -20.963 10.328 1.00 14.11 115 PHE A O 1
ATOM 771 N N . ILE A 1 105 ? -38.853 -22.467 8.708 1.00 15.29 116 ILE A N 1
ATOM 772 C CA . ILE A 1 105 ? -39.650 -21.781 7.694 1.00 16.10 116 ILE A CA 1
ATOM 773 C C . ILE A 1 105 ? -40.992 -22.486 7.524 1.00 16.15 116 ILE A C 1
ATOM 774 O O . ILE A 1 105 ? -41.044 -23.701 7.352 1.00 16.20 116 ILE A O 1
ATOM 779 N N . GLY A 1 106 ? -42.069 -21.708 7.588 1.00 16.02 117 GLY A N 1
ATOM 780 C CA . GLY A 1 106 ? -43.413 -22.227 7.389 1.00 16.57 117 GLY A CA 1
ATOM 781 C C . GLY A 1 106 ? -43.495 -22.970 6.074 1.00 16.94 117 GLY A C 1
ATOM 782 O O . GLY A 1 106 ? -42.958 -22.525 5.062 1.00 16.76 117 GLY A O 1
ATOM 783 N N . LYS A 1 107 ? -44.173 -24.108 6.083 1.00 17.43 118 LYS A N 1
ATOM 784 C CA . LYS A 1 107 ? -44.211 -24.975 4.905 1.00 18.12 118 LYS A CA 1
ATOM 785 C C . LYS A 1 107 ? -44.937 -24.372 3.696 1.00 18.12 118 LYS A C 1
ATOM 786 O O . LYS A 1 107 ? -44.817 -24.905 2.599 1.00 18.11 118 LYS A O 1
ATOM 792 N N . HIS A 1 108 ? -45.673 -23.275 3.883 1.00 17.45 119 HIS A N 1
ATOM 793 C CA . HIS A 1 108 ? -46.355 -22.606 2.766 1.00 18.28 119 HIS A CA 1
ATOM 794 C C . HIS A 1 108 ? -45.675 -21.332 2.303 1.00 18.79 119 HIS A C 1
ATOM 795 O O . HIS A 1 108 ? -46.112 -20.711 1.330 1.00 19.61 119 HIS A O 1
ATOM 802 N N . LEU A 1 109 ? -44.601 -20.943 2.978 1.00 19.31 120 LEU A N 1
ATOM 803 C CA . LEU A 1 109 ? -43.852 -19.787 2.532 1.00 20.00 120 LEU A CA 1
ATOM 804 C C . LEU A 1 109 ? -43.072 -20.151 1.281 1.00 20.51 120 LEU A C 1
ATOM 805 O O . LEU A 1 109 ? -42.828 -21.328 0.996 1.00 21.67 120 LEU A O 1
ATOM 810 N N . LYS A 1 110 ? -42.723 -19.132 0.515 1.00 20.68 121 LYS A N 1
ATOM 811 C CA . LYS A 1 110 ? -42.052 -19.311 -0.755 1.00 21.11 121 LYS A CA 1
ATOM 812 C C . LYS A 1 110 ? -40.688 -18.641 -0.664 1.00 20.43 121 LYS A C 1
ATOM 813 O O . LYS A 1 110 ? -40.471 -17.581 -1.252 1.00 19.97 121 LYS A O 1
ATOM 819 N N . PRO A 1 111 ? -39.759 -19.260 0.087 1.00 19.96 122 PRO A N 1
ATOM 820 C CA . PRO A 1 111 ? -38.447 -18.653 0.259 1.00 19.92 122 PRO A CA 1
ATOM 821 C C . PRO A 1 111 ? -37.663 -18.647 -1.037 1.00 20.76 122 PRO A C 1
ATOM 822 O O . PRO A 1 111 ? -37.820 -19.545 -1.866 1.00 21.13 122 PRO A O 1
ATOM 826 N N . LEU A 1 112 ? -36.830 -17.632 -1.213 1.00 21.02 123 LEU A N 1
ATOM 827 C CA . LEU A 1 112 ? -35.986 -17.552 -2.392 1.00 22.23 123 LEU A CA 1
ATOM 828 C C . LEU A 1 112 ? -34.830 -18.526 -2.240 1.00 22.84 123 LEU A C 1
ATOM 829 O O . LEU A 1 112 ? -34.159 -18.549 -1.204 1.00 21.96 123 LEU A O 1
ATOM 834 N N . ALA A 1 113 ? -34.617 -19.343 -3.269 1.00 24.56 124 ALA A N 1
ATOM 835 C CA . ALA A 1 113 ? -33.466 -20.236 -3.332 1.00 25.66 124 ALA A CA 1
ATOM 836 C C . ALA A 1 113 ? -32.177 -19.500 -2.955 1.00 26.07 124 ALA A C 1
ATOM 837 O O . ALA A 1 113 ? -31.322 -20.059 -2.258 1.00 26.28 124 ALA A O 1
ATOM 839 N N . LYS A 1 114 ? -32.056 -18.243 -3.387 1.00 26.67 125 LYS A N 1
ATOM 840 C CA . LYS A 1 114 ? -30.859 -17.437 -3.122 1.00 26.86 125 LYS A CA 1
ATOM 841 C C . LYS A 1 114 ? -30.662 -17.129 -1.633 1.00 25.90 125 LYS A C 1
ATOM 842 O O . LYS A 1 114 ? -29.539 -17.174 -1.129 1.00 25.97 125 LYS A O 1
ATOM 848 N N . PHE A 1 115 ? -31.741 -16.799 -0.930 1.00 25.22 126 PHE A N 1
ATOM 849 C CA . PHE A 1 115 ? -31.653 -16.572 0.506 1.00 24.20 126 PHE A CA 1
ATOM 850 C C . PHE A 1 115 ? -31.240 -17.854 1.227 1.00 23.64 126 PHE A C 1
ATOM 851 O O . PHE A 1 115 ? -30.384 -17.812 2.108 1.00 22.88 126 PHE A O 1
ATOM 859 N N . LEU A 1 116 ? -31.823 -18.987 0.833 1.00 23.43 127 LEU A N 1
ATOM 860 C CA . LEU A 1 116 ? -31.559 -20.264 1.507 1.00 23.22 127 LEU A CA 1
ATOM 861 C C . LEU A 1 116 ? -30.164 -20.821 1.224 1.00 23.73 127 LEU A C 1
ATOM 862 O O . LEU A 1 116 ? -29.436 -21.164 2.157 1.00 22.72 127 LEU A O 1
ATOM 867 N N . ASN A 1 117 ? -29.784 -20.914 -0.048 1.00 25.24 128 ASN A N 1
ATOM 868 C CA . ASN A 1 117 ? -28.470 -21.452 -0.400 1.00 26.53 128 ASN A CA 1
ATOM 869 C C . ASN A 1 117 ? -27.341 -20.625 0.213 1.00 26.55 128 ASN A C 1
ATOM 870 O O . ASN A 1 117 ? -26.328 -21.182 0.639 1.00 26.59 128 ASN A O 1
ATOM 875 N N . ASP A 1 118 ? -27.534 -19.307 0.281 1.00 26.76 129 ASP A N 1
ATOM 876 C CA . ASP A 1 118 ? -26.538 -18.402 0.856 1.00 27.02 129 ASP A CA 1
ATOM 877 C C . ASP A 1 118 ? -26.354 -18.612 2.358 1.00 25.97 129 ASP A C 1
ATOM 878 O O . ASP A 1 118 ? -25.221 -18.773 2.819 1.00 26.65 129 ASP A O 1
ATOM 883 N N . VAL A 1 119 ? -27.448 -18.592 3.122 1.00 25.07 130 VAL A N 1
ATOM 884 C CA . VAL A 1 119 ? -27.348 -18.764 4.580 1.00 23.70 130 VAL A CA 1
ATOM 885 C C . VAL A 1 119 ? -26.814 -20.150 4.948 1.00 23.12 130 VAL A C 1
ATOM 886 O O . VAL A 1 119 ? -26.066 -20.285 5.917 1.00 22.25 130 VAL A O 1
ATOM 890 N N . LYS A 1 120 ? -27.174 -21.173 4.171 1.00 22.53 131 LYS A N 1
ATOM 891 C CA . LYS A 1 120 ? -26.642 -22.518 4.392 1.00 22.55 131 LYS A CA 1
ATOM 892 C C . LYS A 1 120 ? -25.140 -22.572 4.137 1.00 22.39 131 LYS A C 1
ATOM 893 O O . LYS A 1 120 ? -24.383 -23.106 4.947 1.00 22.66 131 LYS A O 1
ATOM 899 N N . THR A 1 121 ? -24.712 -22.015 3.007 1.00 22.46 132 THR A N 1
ATOM 900 C CA . THR A 1 121 ? -23.314 -22.107 2.595 1.00 22.44 132 THR A CA 1
ATOM 901 C C . THR A 1 121 ? -22.400 -21.089 3.287 1.00 21.52 132 THR A C 1
ATOM 902 O O . THR A 1 121 ? -21.259 -21.420 3.621 1.00 21.76 132 THR A O 1
ATOM 906 N N . LEU A 1 122 ? -22.905 -19.876 3.515 1.00 20.45 133 LEU A N 1
ATOM 907 C CA . LEU A 1 122 ? -22.092 -18.758 4.021 1.00 20.11 133 LEU A CA 1
ATOM 908 C C . LEU A 1 122 ? -22.353 -18.341 5.472 1.00 19.63 133 LEU A C 1
ATOM 909 O O . LEU A 1 122 ? -21.650 -17.471 5.990 1.00 19.88 133 LEU A O 1
ATOM 914 N N . TYR A 1 123 ? -23.364 -18.900 6.130 1.00 19.35 134 TYR A N 1
ATOM 915 C CA . TYR A 1 123 ? -23.722 -18.389 7.464 1.00 18.71 134 TYR A CA 1
ATOM 916 C C . TYR A 1 123 ? -24.144 -19.463 8.465 1.00 18.75 134 TYR A C 1
ATOM 917 O O . TYR A 1 123 ? -24.976 -19.206 9.345 1.00 18.08 134 TYR A O 1
ATOM 926 N N . GLU A 1 124 ? -23.559 -20.651 8.333 1.00 19.07 135 GLU A N 1
ATOM 927 C CA . GLU A 1 124 ? -23.756 -21.740 9.300 1.00 18.86 135 GLU A CA 1
ATOM 928 C C . GLU A 1 124 ? -25.231 -21.908 9.680 1.00 18.25 135 GLU A C 1
ATOM 929 O O . GLU A 1 124 ? -25.583 -21.940 10.864 1.00 17.58 135 GLU A O 1
ATOM 935 N N . THR A 1 125 ? -26.088 -22.013 8.665 1.00 17.65 136 THR A N 1
ATOM 936 C CA . THR A 1 125 ? -27.528 -22.106 8.887 1.00 17.34 136 THR A CA 1
ATOM 937 C C . THR A 1 125 ? -28.095 -23.451 8.453 1.00 17.25 136 THR A C 1
ATOM 938 O O . THR A 1 125 ? -27.861 -23.913 7.333 1.00 17.71 136 THR A O 1
ATOM 942 N N . GLU A 1 126 ? -28.842 -24.073 9.358 1.00 16.67 137 GLU A N 1
ATOM 943 C CA . GLU A 1 126 ? -29.668 -25.220 9.030 1.00 17.32 137 GLU A CA 1
ATOM 944 C C . GLU A 1 126 ? -31.085 -24.735 8.793 1.00 16.48 137 GLU A C 1
ATOM 945 O O . GLU A 1 126 ? -31.598 -23.914 9.551 1.00 16.76 137 GLU A O 1
ATOM 951 N N . VAL A 1 127 ? -31.711 -25.236 7.734 1.00 16.20 138 VAL A N 1
ATOM 952 C CA . VAL A 1 127 ? -33.059 -24.827 7.358 1.00 16.35 138 VAL A CA 1
ATOM 953 C C . VAL A 1 127 ? -34.033 -25.983 7.555 1.00 16.77 138 VAL A C 1
ATOM 954 O O . VAL A 1 127 ? -33.785 -27.101 7.089 1.00 18.01 138 VAL A O 1
ATOM 958 N N . PHE A 1 128 ? -35.130 -25.708 8.257 1.00 16.59 139 PHE A N 1
ATOM 959 C CA . PHE A 1 128 ? -36.144 -26.722 8.558 1.00 17.54 139 PHE A CA 1
ATOM 960 C C . PHE A 1 128 ? -37.522 -26.259 8.118 1.00 17.85 139 PHE A C 1
ATOM 961 O O . PHE A 1 128 ? -38.009 -25.228 8.581 1.00 17.86 139 PHE A O 1
ATOM 969 N N . SER A 1 129 ? -38.155 -27.029 7.233 1.00 18.57 140 SER A N 1
ATOM 970 C CA . SER A 1 129 ? -39.553 -26.798 6.887 1.00 19.14 140 SER A CA 1
ATOM 971 C C . SER A 1 129 ? -40.371 -27.158 8.120 1.00 19.08 140 SER A C 1
ATOM 972 O O . SER A 1 129 ? -40.217 -28.245 8.681 1.00 19.71 140 SER A O 1
ATOM 975 N N . THR A 1 130 ? -41.211 -26.225 8.551 1.00 18.72 141 THR A N 1
ATOM 976 C CA . THR A 1 130 ? -41.879 -26.321 9.844 1.00 18.72 141 THR A CA 1
ATOM 977 C C . THR A 1 130 ? -43.378 -26.138 9.682 1.00 19.00 141 THR A C 1
ATOM 978 O O . THR A 1 130 ? -43.831 -25.248 8.964 1.00 19.24 141 THR A O 1
ATOM 982 N N . ASP A 1 131 ? -44.143 -26.995 10.353 1.00 19.58 142 ASP A N 1
ATOM 983 C CA . ASP A 1 131 ? -45.593 -26.919 10.322 1.00 20.16 142 ASP A CA 1
ATOM 984 C C . ASP A 1 131 ? -46.077 -26.059 11.483 1.00 19.76 142 ASP A C 1
ATOM 985 O O . ASP A 1 131 ? -46.323 -26.555 12.585 1.00 19.51 142 ASP A O 1
ATOM 990 N N . PHE A 1 132 ? -46.212 -24.763 11.223 1.00 19.46 143 PHE A N 1
ATOM 991 C CA . PHE A 1 132 ? -46.696 -23.821 12.230 1.00 19.61 143 PHE A CA 1
ATOM 992 C C . PHE A 1 132 ? -48.222 -23.865 12.411 1.00 20.61 143 PHE A C 1
ATOM 993 O O . PHE A 1 132 ? -48.769 -23.067 13.174 1.00 21.76 143 PHE A O 1
ATOM 1001 N N . SER A 1 133 ? -48.906 -24.790 11.734 1.00 20.96 144 SER A N 1
ATOM 1002 C CA . SER A 1 133 ? -50.312 -25.066 12.041 1.00 21.41 144 SER A CA 1
ATOM 1003 C C . SER A 1 133 ? -50.424 -25.787 13.391 1.00 21.22 144 SER A C 1
ATOM 1004 O O . SER A 1 133 ? -51.483 -25.757 14.021 1.00 21.42 144 SER A O 1
ATOM 1007 N N . ASN A 1 134 ? -49.347 -26.456 13.813 1.00 20.34 145 ASN A N 1
ATOM 1008 C CA . ASN A 1 134 ? -49.229 -26.980 15.178 1.00 20.03 145 ASN A CA 1
ATOM 1009 C C . ASN A 1 134 ? -48.224 -26.129 15.943 1.00 19.03 145 ASN A C 1
ATOM 1010 O O . ASN A 1 134 ? -47.043 -26.473 16.048 1.00 17.85 145 ASN A O 1
ATOM 1015 N N . ILE A 1 135 ? -48.706 -25.009 16.463 1.00 18.60 146 ILE A N 1
ATOM 1016 C CA . ILE A 1 135 ? -47.836 -24.022 17.086 1.00 18.73 146 ILE A CA 1
ATOM 1017 C C . ILE A 1 135 ? -47.128 -24.558 18.330 1.00 18.24 146 ILE A C 1
ATOM 1018 O O . ILE A 1 135 ? -45.942 -24.279 18.531 1.00 17.45 146 ILE A O 1
ATOM 1023 N N . SER A 1 136 ? -47.835 -25.324 19.154 1.00 18.56 147 SER A N 1
ATOM 1024 C CA . SER A 1 136 ? -47.247 -25.899 20.356 1.00 18.45 147 SER A CA 1
ATOM 1025 C C . SER A 1 136 ? -46.122 -26.873 20.011 1.00 17.38 147 SER A C 1
ATOM 1026 O O . SER A 1 136 ? -45.055 -26.825 20.616 1.00 16.70 147 SER A O 1
ATOM 1029 N N . ALA A 1 137 ? -46.353 -27.731 19.019 1.00 17.45 148 ALA A N 1
ATOM 1030 C CA . ALA A 1 137 ? -45.332 -28.688 18.582 1.00 17.01 148 ALA A CA 1
ATOM 1031 C C . ALA A 1 137 ? -44.121 -27.977 17.970 1.00 16.24 148 ALA A C 1
ATOM 1032 O O . ALA A 1 137 ? -42.975 -28.367 18.213 1.00 15.92 148 ALA A O 1
ATOM 1034 N N . ALA A 1 138 ? -44.375 -26.935 17.181 1.00 15.74 149 ALA A N 1
ATOM 1035 C CA . ALA A 1 138 ? -43.290 -26.145 16.587 1.00 15.32 149 ALA A CA 1
ATOM 1036 C C . ALA A 1 138 ? -42.432 -25.477 17.671 1.00 15.25 149 ALA A C 1
ATOM 1037 O O . ALA A 1 138 ? -41.193 -25.480 17.595 1.00 14.78 149 ALA A O 1
ATOM 1039 N N . LYS A 1 139 ? -43.085 -24.892 18.673 1.00 15.23 150 LYS A N 1
ATOM 1040 C CA . LYS A 1 139 ? -42.385 -24.257 19.794 1.00 15.52 150 LYS A CA 1
ATOM 1041 C C . LYS A 1 139 ? -41.474 -25.261 20.492 1.00 15.47 150 LYS A C 1
ATOM 1042 O O . LYS A 1 139 ? -40.316 -24.955 20.793 1.00 14.46 150 LYS A O 1
ATOM 1048 N N . GLN A 1 140 ? -41.991 -26.459 20.751 1.00 16.33 151 GLN A N 1
ATOM 1049 C CA . GLN A 1 140 ? -41.206 -27.521 21.382 1.00 16.83 151 GLN A CA 1
ATOM 1050 C C . GLN A 1 140 ? -40.033 -27.979 20.517 1.00 16.38 151 GLN A C 1
ATOM 1051 O O . GLN A 1 140 ? -38.938 -28.207 21.030 1.00 16.50 151 GLN A O 1
ATOM 1057 N N . GLU A 1 141 ? -40.262 -28.127 19.214 1.00 16.59 152 GLU A N 1
ATOM 1058 C CA . GLU A 1 141 ? -39.201 -28.522 18.285 1.00 16.66 152 GLU A CA 1
ATOM 1059 C C . GLU A 1 141 ? -38.052 -27.523 18.289 1.00 15.57 152 GLU A C 1
ATOM 1060 O O . GLU A 1 141 ? -36.883 -27.905 18.354 1.00 15.51 152 GLU A O 1
ATOM 1066 N N . ILE A 1 142 ? -38.391 -26.242 18.211 1.00 14.26 153 ILE A N 1
ATOM 1067 C CA . ILE A 1 142 ? -37.377 -25.184 18.195 1.00 13.28 153 ILE A CA 1
ATOM 1068 C C . ILE A 1 142 ? -36.625 -25.148 19.522 1.00 13.37 153 ILE A C 1
ATOM 1069 O O . ILE A 1 142 ? -35.389 -25.091 19.532 1.00 12.89 153 ILE A O 1
ATOM 1074 N N . ASN A 1 143 ? -37.358 -25.192 20.632 1.00 13.66 154 ASN A N 1
ATOM 1075 C CA . ASN A 1 143 ? -36.726 -25.199 21.954 1.00 13.79 154 ASN A CA 1
ATOM 1076 C C . ASN A 1 143 ? -35.791 -26.381 22.147 1.00 14.17 154 ASN A C 1
ATOM 1077 O O . ASN A 1 143 ? -34.685 -26.214 22.679 1.00 14.05 154 ASN A O 1
ATOM 1082 N N . SER A 1 144 ? -36.214 -27.562 21.705 1.00 14.61 155 SER A N 1
ATOM 1083 C CA . SER A 1 144 ? -35.373 -28.747 21.823 1.00 15.40 155 SER A CA 1
ATOM 1084 C C . SER A 1 144 ? -34.128 -28.648 20.935 1.00 14.94 155 SER A C 1
ATOM 1085 O O . SER A 1 144 ? -33.055 -29.122 21.312 1.00 14.75 155 SER A O 1
ATOM 1088 N N . HIS A 1 145 ? -34.267 -28.043 19.758 1.00 14.94 156 HIS A N 1
ATOM 1089 C CA . HIS A 1 145 ? -33.116 -27.858 18.870 1.00 14.93 156 HIS A CA 1
ATOM 1090 C C . HIS A 1 145 ? -32.075 -26.938 19.508 1.00 14.14 156 HIS A C 1
ATOM 1091 O O . HIS A 1 145 ? -30.889 -27.246 19.493 1.00 13.72 156 HIS A O 1
ATOM 1098 N N . VAL A 1 146 ? -32.534 -25.828 20.083 1.00 13.32 157 VAL A N 1
ATOM 1099 C CA . VAL A 1 146 ? -31.644 -24.882 20.760 1.00 13.14 157 VAL A CA 1
ATOM 1100 C C . VAL A 1 146 ? -30.974 -25.525 21.976 1.00 13.33 157 VAL A C 1
ATOM 1101 O O . VAL A 1 146 ? -29.771 -25.348 22.205 1.00 13.08 157 VAL A O 1
ATOM 1105 N N . GLU A 1 147 ? -31.747 -26.288 22.741 1.00 13.81 158 GLU A N 1
ATOM 1106 C CA . GLU A 1 147 ? -31.215 -27.006 23.897 1.00 14.73 158 GLU A CA 1
ATOM 1107 C C . GLU A 1 147 ? -30.086 -27.942 23.468 1.00 15.19 158 GLU A C 1
ATOM 1108 O O . GLU A 1 147 ? -29.015 -27.964 24.078 1.00 15.12 158 GLU A O 1
ATOM 1114 N N . MET A 1 148 ? -30.315 -28.687 22.393 1.00 16.12 159 MET A N 1
ATOM 1115 C CA . MET A 1 148 ? -29.304 -29.594 21.857 1.00 16.88 159 MET A CA 1
ATOM 1116 C C . MET A 1 148 ? -28.049 -28.857 21.396 1.00 16.54 159 MET A C 1
ATOM 1117 O O . MET A 1 148 ? -26.933 -29.258 21.733 1.00 16.47 159 MET A O 1
ATOM 1122 N N . GLN A 1 149 ? -28.233 -27.791 20.622 1.00 15.97 160 GLN A N 1
ATOM 1123 C CA . GLN A 1 149 ? -27.093 -27.063 20.061 1.00 16.09 160 GLN A CA 1
ATOM 1124 C C . GLN A 1 149 ? -26.288 -26.303 21.122 1.00 15.47 160 GLN A C 1
ATOM 1125 O O . GLN A 1 149 ? -25.127 -25.958 20.878 1.00 16.53 160 GLN A O 1
ATOM 1131 N N . THR A 1 150 ? -26.890 -26.050 22.287 1.00 14.48 161 THR A N 1
ATOM 1132 C CA . THR A 1 150 ? -26.188 -25.420 23.409 1.00 13.64 161 THR A CA 1
ATOM 1133 C C . THR A 1 150 ? -25.758 -26.433 24.470 1.00 14.34 161 THR A C 1
ATOM 1134 O O . THR A 1 150 ? -25.524 -26.068 25.621 1.00 13.91 161 THR A O 1
ATOM 1138 N N . LYS A 1 151 ? -25.652 -27.705 24.076 1.00 15.29 162 LYS A N 1
ATOM 1139 C CA . LYS A 1 151 ? -25.191 -28.777 24.969 1.00 16.00 162 LYS A CA 1
ATOM 1140 C C . LYS A 1 151 ? -26.005 -28.843 26.260 1.00 15.83 162 LYS A C 1
ATOM 1141 O O . LYS A 1 151 ? -25.471 -29.088 27.346 1.00 16.01 162 LYS A O 1
ATOM 1147 N N . GLY A 1 152 ? -27.309 -28.626 26.120 1.00 15.37 163 GLY A N 1
ATOM 1148 C CA . GLY A 1 152 ? -28.246 -28.693 27.229 1.00 15.40 163 GLY A CA 1
ATOM 1149 C C . GLY A 1 152 ? -28.393 -27.433 28.061 1.00 14.80 163 GLY A C 1
ATOM 1150 O O . GLY A 1 152 ? -29.209 -27.391 28.982 1.00 16.21 163 GLY A O 1
ATOM 1151 N N . LYS A 1 153 ? -27.643 -26.387 27.725 1.00 13.54 164 LYS A N 1
ATOM 1152 C CA . LYS A 1 153 ? -27.526 -25.231 28.621 1.00 13.43 164 LYS A CA 1
ATOM 1153 C C . LYS A 1 153 ? -28.623 -24.184 28.478 1.00 12.93 164 LYS A C 1
ATOM 1154 O O . LYS A 1 153 ? -28.953 -23.525 29.456 1.00 13.00 164 LYS A O 1
ATOM 1160 N N . VAL A 1 154 ? -29.181 -24.018 27.278 1.00 12.24 165 VAL A N 1
ATOM 1161 C CA . VAL A 1 154 ? -30.272 -23.059 27.069 1.00 12.32 165 VAL A CA 1
ATOM 1162 C C . VAL A 1 154 ? -31.583 -23.807 26.855 1.00 12.88 165 VAL A C 1
ATOM 1163 O O . VAL A 1 154 ? -31.837 -24.342 25.782 1.00 12.68 165 VAL A O 1
ATOM 1167 N N . VAL A 1 155 ? -32.386 -23.846 27.913 1.00 13.38 166 VAL A N 1
ATOM 1168 C CA . VAL A 1 155 ? -33.644 -24.582 27.947 1.00 14.68 166 VAL A CA 1
ATOM 1169 C C . VAL A 1 155 ? -34.802 -23.596 27.875 1.00 15.32 166 VAL A C 1
ATOM 1170 O O . VAL A 1 155 ? -34.779 -22.555 28.527 1.00 15.67 166 VAL A O 1
ATOM 1174 N N . GLY A 1 156 ? -35.819 -23.932 27.085 1.00 15.20 167 GLY A N 1
ATOM 1175 C CA . GLY A 1 156 ? -37.036 -23.131 27.016 1.00 15.39 167 GLY A CA 1
ATOM 1176 C C . GLY A 1 156 ? -36.851 -21.718 26.494 1.00 14.85 167 GLY A C 1
ATOM 1177 O O . GLY A 1 156 ? -37.461 -20.785 27.016 1.00 15.46 167 GLY A O 1
ATOM 1178 N N . LEU A 1 157 ? -36.039 -21.556 25.450 1.00 14.26 168 LEU A N 1
ATOM 1179 C CA . LEU A 1 157 ? -35.810 -20.241 24.851 1.00 13.55 168 LEU A CA 1
ATOM 1180 C C . LEU A 1 157 ? -37.129 -19.515 24.558 1.00 13.93 168 LEU A C 1
ATOM 1181 O O . LEU A 1 157 ? -37.295 -18.353 24.933 1.00 13.89 168 LEU A O 1
ATOM 1186 N N . ILE A 1 158 ? -38.041 -20.212 23.884 1.00 14.60 169 ILE A N 1
ATOM 1187 C CA . ILE A 1 158 ? -39.319 -19.646 23.470 1.00 15.27 169 ILE A CA 1
ATOM 1188 C C . ILE A 1 158 ? -40.397 -20.029 24.474 1.00 16.22 169 ILE A C 1
ATOM 1189 O O . ILE A 1 158 ? -40.770 -21.196 24.582 1.00 16.77 169 ILE A O 1
ATOM 1194 N N . GLN A 1 159 ? -40.903 -19.042 25.203 1.00 17.18 170 GLN A N 1
ATOM 1195 C CA . GLN A 1 159 ? -41.979 -19.281 26.161 1.00 18.58 170 GLN A CA 1
ATOM 1196 C C . GLN A 1 159 ? -43.352 -19.179 25.511 1.00 19.24 170 GLN A C 1
ATOM 1197 O O . GLN A 1 159 ? -44.253 -19.945 25.849 1.00 20.38 170 GLN A O 1
ATOM 1203 N N . ASP A 1 160 ? -43.505 -18.233 24.590 1.00 19.21 171 ASP A N 1
ATOM 1204 C CA . ASP A 1 160 ? -44.752 -18.066 23.853 1.00 19.83 171 ASP A CA 1
ATOM 1205 C C . ASP A 1 160 ? -44.447 -17.781 22.390 1.00 19.57 171 ASP A C 1
ATOM 1206 O O . ASP A 1 160 ? -43.506 -17.057 22.067 1.00 18.93 171 ASP A O 1
ATOM 1211 N N . LEU A 1 161 ? -45.235 -18.389 21.514 1.00 19.73 172 LEU A N 1
ATOM 1212 C CA . LEU A 1 161 ? -45.095 -18.239 20.080 1.00 20.12 172 LEU A CA 1
ATOM 1213 C C . LEU A 1 161 ? -46.446 -17.766 19.568 1.00 20.41 172 LEU A C 1
ATOM 1214 O O . LEU A 1 161 ? -47.476 -18.365 19.897 1.00 20.58 172 LEU A O 1
ATOM 1219 N N . LYS A 1 162 ? -46.466 -16.671 18.809 1.00 20.31 173 LYS A N 1
ATOM 1220 C CA . LYS A 1 162 ? -47.730 -16.133 18.299 1.00 21.04 173 LYS A CA 1
ATOM 1221 C C . LYS A 1 162 ? -48.433 -17.187 17.456 1.00 21.15 173 LYS A C 1
ATOM 1222 O O . LYS A 1 162 ? -47.768 -17.964 16.766 1.00 20.39 173 LYS A O 1
ATOM 1228 N N . PRO A 1 163 ? -49.780 -17.218 17.509 1.00 21.60 174 PRO A N 1
ATOM 1229 C CA . PRO A 1 163 ? -50.524 -18.249 16.787 1.00 21.91 174 PRO A CA 1
ATOM 1230 C C . PRO A 1 163 ? -50.371 -18.167 15.269 1.00 21.46 174 PRO A C 1
ATOM 1231 O O . PRO A 1 163 ? -50.526 -19.177 14.588 1.00 22.17 174 PRO A O 1
ATOM 1235 N N . ASN A 1 164 ? -50.060 -16.977 14.756 1.00 20.33 175 ASN A N 1
ATOM 1236 C CA . ASN A 1 164 ? -49.887 -16.772 13.314 1.00 20.12 175 ASN A CA 1
ATOM 1237 C C . ASN A 1 164 ? -48.419 -16.725 12.872 1.00 18.84 175 ASN A C 1
ATOM 1238 O O . ASN A 1 164 ? -48.123 -16.253 11.786 1.00 18.43 175 ASN A O 1
ATOM 1243 N N . THR A 1 165 ? -47.513 -17.251 13.692 1.00 17.89 176 THR A N 1
ATOM 1244 C CA . THR A 1 165 ? -46.098 -17.329 13.329 1.00 17.28 176 THR A CA 1
ATOM 1245 C C . THR A 1 165 ? -45.931 -18.150 12.052 1.00 16.78 176 THR A C 1
ATOM 1246 O O . THR A 1 165 ? -46.553 -19.211 11.901 1.00 17.54 176 THR A O 1
ATOM 1250 N N . ILE A 1 166 ? -45.128 -17.639 11.117 1.00 16.06 177 ILE A N 1
ATOM 1251 C CA . ILE A 1 166 ? -44.814 -18.362 9.881 1.00 16.36 177 ILE A CA 1
ATOM 1252 C C . ILE A 1 166 ? -43.313 -18.571 9.643 1.00 15.38 177 ILE A C 1
ATOM 1253 O O . ILE A 1 166 ? -42.924 -19.278 8.718 1.00 15.33 177 ILE A O 1
ATOM 1258 N N . MET A 1 167 ? -42.473 -17.967 10.482 1.00 14.48 178 MET A N 1
ATOM 1259 C CA . MET A 1 167 ? -41.038 -18.182 10.409 1.00 14.30 178 MET A CA 1
ATOM 1260 C C . MET A 1 167 ? -40.389 -17.838 11.736 1.00 13.40 178 MET A C 1
ATOM 1261 O O . MET A 1 167 ? -40.786 -16.886 12.401 1.00 13.30 178 MET A O 1
ATOM 1266 N N . VAL A 1 168 ? -39.396 -18.640 12.116 1.00 13.06 179 VAL A N 1
ATOM 1267 C CA . VAL A 1 168 ? -38.572 -18.356 13.280 1.00 13.02 179 VAL A CA 1
ATOM 1268 C C . VAL A 1 168 ? -37.103 -18.486 12.904 1.00 12.84 179 VAL A C 1
ATOM 1269 O O . VAL A 1 168 ? -36.689 -19.486 12.322 1.00 13.17 179 VAL A O 1
ATOM 1273 N N . LEU A 1 169 ? -36.327 -17.454 13.212 1.00 12.89 180 LEU A N 1
ATOM 1274 C CA . LEU A 1 169 ? -34.877 -17.478 13.041 1.00 13.65 180 LEU A CA 1
ATOM 1275 C C . LEU A 1 169 ? -34.247 -17.585 14.424 1.00 13.14 180 LEU A C 1
ATOM 1276 O O . LEU A 1 169 ? -34.590 -16.813 15.319 1.00 13.03 180 LEU A O 1
ATOM 1281 N N . VAL A 1 170 ? -33.348 -18.547 14.611 1.00 13.00 181 VAL A N 1
ATOM 1282 C CA . VAL A 1 170 ? -32.619 -18.668 15.879 1.00 13.04 181 VAL A CA 1
ATOM 1283 C C . VAL A 1 170 ? -31.117 -18.655 15.632 1.00 12.80 181 VAL A C 1
ATOM 1284 O O . VAL A 1 170 ? -30.647 -19.222 14.656 1.00 12.94 181 VAL A O 1
ATOM 1288 N N . ASN A 1 171 ? -30.383 -17.961 16.497 1.00 12.36 182 ASN A N 1
ATOM 1289 C CA . ASN A 1 171 ? -28.930 -18.080 16.593 1.00 12.45 182 ASN A CA 1
ATOM 1290 C C . ASN A 1 171 ? -28.615 -18.667 17.956 1.00 11.91 182 ASN A C 1
ATOM 1291 O O . ASN A 1 171 ? -29.292 -18.343 18.928 1.00 13.56 182 ASN A O 1
ATOM 1296 N N . TYR A 1 172 ? -27.604 -19.530 18.017 1.00 10.98 183 TYR A N 1
ATOM 1297 C CA A TYR A 1 172 ? -27.140 -20.129 19.265 0.50 10.95 183 TYR A CA 1
ATOM 1298 C CA B TYR A 1 172 ? -27.136 -20.074 19.288 0.50 11.16 183 TYR A CA 1
ATOM 1299 C C . TYR A 1 172 ? -25.624 -19.995 19.354 1.00 10.70 183 TYR A C 1
ATOM 1300 O O . TYR A 1 172 ? -24.938 -19.989 18.329 1.00 10.81 183 TYR A O 1
ATOM 1317 N N . ILE A 1 173 ? -25.123 -19.893 20.578 1.00 9.94 184 ILE A N 1
ATOM 1318 C CA . ILE A 1 173 ? -23.695 -19.897 20.845 1.00 9.40 184 ILE A CA 1
ATOM 1319 C C . ILE A 1 173 ? -23.443 -20.749 22.081 1.00 9.16 184 ILE A C 1
ATOM 1320 O O . ILE A 1 173 ? -24.200 -20.682 23.047 1.00 9.22 184 ILE A O 1
ATOM 1325 N N . HIS A 1 174 ? -22.407 -21.577 22.019 1.00 9.08 185 HIS A N 1
ATOM 1326 C CA . HIS A 1 174 ? -21.978 -22.358 23.170 1.00 9.40 185 HIS A CA 1
ATOM 1327 C C . HIS A 1 174 ? -20.470 -22.231 23.309 1.00 9.43 185 HIS A C 1
ATOM 1328 O O . HIS A 1 174 ? -19.751 -22.321 22.328 1.00 9.81 185 HIS A O 1
ATOM 1335 N N . PHE A 1 175 ? -20.017 -22.023 24.541 1.00 9.13 186 PHE A N 1
ATOM 1336 C CA . PHE A 1 175 ? -18.616 -21.761 24.853 1.00 9.26 186 PHE A CA 1
ATOM 1337 C C . PHE A 1 175 ? -18.242 -22.574 26.089 1.00 9.54 186 PHE A C 1
ATOM 1338 O O . PHE A 1 175 ? -18.937 -22.537 27.097 1.00 9.86 186 PHE A O 1
ATOM 1346 N N . LYS A 1 176 ? -17.154 -23.326 26.007 1.00 9.63 187 LYS A N 1
ATOM 1347 C CA . LYS A 1 176 ? -16.634 -24.034 27.173 1.00 10.19 187 LYS A CA 1
ATOM 1348 C C . LYS A 1 176 ? -15.126 -24.060 27.087 1.00 10.33 187 LYS A C 1
ATOM 1349 O O . LYS A 1 176 ? -14.555 -24.496 26.088 1.00 11.22 187 LYS A O 1
ATOM 1355 N N . ALA A 1 177 ? -14.480 -23.577 28.139 1.00 10.22 188 ALA A N 1
ATOM 1356 C CA . ALA A 1 177 ? -13.035 -23.399 28.119 1.00 10.33 188 ALA A CA 1
ATOM 1357 C C . ALA A 1 177 ? -12.480 -23.607 29.509 1.00 10.87 188 ALA A C 1
ATOM 1358 O O . ALA A 1 177 ? -13.188 -23.440 30.493 1.00 11.28 188 ALA A O 1
ATOM 1360 N N . GLN A 1 178 ? -11.208 -23.973 29.575 1.00 10.95 189 GLN A N 1
ATOM 1361 C CA . GLN A 1 178 ? -10.513 -24.149 30.843 1.00 11.32 189 GLN A CA 1
ATOM 1362 C C . GLN A 1 178 ? -9.633 -22.937 31.099 1.00 10.68 189 GLN A C 1
ATOM 1363 O O . GLN A 1 178 ? -9.069 -22.360 30.164 1.00 11.47 189 GLN A O 1
ATOM 1369 N N . TRP A 1 179 ? -9.518 -22.531 32.361 1.00 9.69 190 TRP A N 1
ATOM 1370 C CA . TRP A 1 179 ? -8.589 -21.463 32.715 1.00 9.48 190 TRP A CA 1
ATOM 1371 C C . TRP A 1 179 ? -7.176 -21.893 32.360 1.00 10.42 190 TRP A C 1
ATOM 1372 O O . TRP A 1 179 ? -6.808 -23.054 32.563 1.00 11.19 190 TRP A O 1
ATOM 1383 N N . ALA A 1 180 ? -6.371 -20.956 31.869 1.00 10.40 191 ALA A N 1
ATOM 1384 C CA . ALA A 1 180 ? -4.9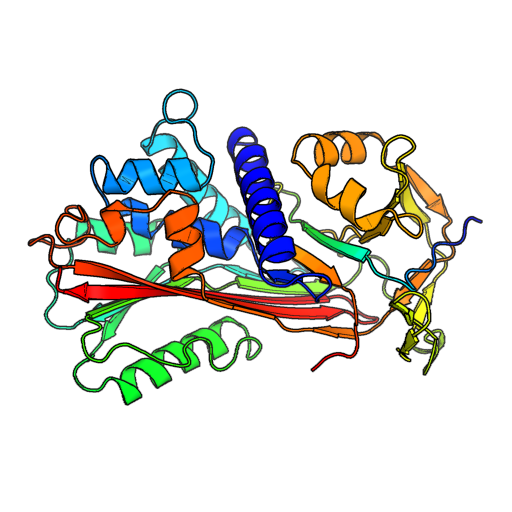42 -21.210 31.717 1.00 11.51 191 ALA A CA 1
ATOM 1385 C C . ALA A 1 180 ? -4.355 -21.617 33.068 1.00 12.37 191 ALA A C 1
ATOM 1386 O O . ALA A 1 180 ? -3.473 -22.465 33.129 1.00 13.40 191 ALA A O 1
ATOM 1388 N N . ASN A 1 181 ? -4.827 -20.981 34.138 1.00 12.41 192 ASN A N 1
ATOM 1389 C CA . ASN A 1 181 ? -4.425 -21.313 35.502 1.00 13.03 192 ASN A CA 1
ATOM 1390 C C . ASN A 1 181 ? -5.644 -21.682 36.343 1.00 12.27 192 ASN A C 1
ATOM 1391 O O . ASN A 1 181 ? -6.277 -20.812 36.963 1.00 11.66 192 ASN A O 1
ATOM 1396 N N . PRO A 1 182 ? -6.000 -22.975 36.355 1.00 12.03 193 PRO A N 1
ATOM 1397 C CA . PRO A 1 182 ? -7.176 -23.353 37.123 1.00 11.90 193 PRO A CA 1
ATOM 1398 C C . PRO A 1 182 ? -6.980 -23.152 38.625 1.00 11.69 193 PRO A C 1
ATOM 1399 O O . PRO A 1 182 ? -5.852 -23.127 39.122 1.00 11.87 193 PRO A O 1
ATOM 1403 N N . PHE A 1 183 ? -8.095 -23.043 39.331 1.00 11.21 194 PHE A N 1
ATOM 1404 C CA . PHE A 1 183 ? -8.086 -22.915 40.777 1.00 11.42 194 PHE A CA 1
ATOM 1405 C C . PHE A 1 183 ? -8.042 -24.290 41.420 1.00 12.92 194 PHE A C 1
ATOM 1406 O O . PHE A 1 183 ? -8.576 -25.254 40.878 1.00 12.52 194 PHE A O 1
ATOM 1414 N N . ASP A 1 184 ? -7.405 -24.354 42.582 1.00 14.30 195 ASP A N 1
ATOM 1415 C CA . ASP A 1 184 ? -7.398 -25.570 43.388 1.00 15.89 195 ASP A CA 1
ATOM 1416 C C . ASP A 1 184 ? -8.652 -25.572 44.255 1.00 16.08 195 ASP A C 1
ATOM 1417 O O . ASP A 1 184 ? -8.806 -24.697 45.098 1.00 15.83 195 ASP A O 1
ATOM 1422 N N . PRO A 1 185 ? -9.543 -26.562 44.067 1.00 17.48 196 PRO A N 1
ATOM 1423 C CA . PRO A 1 185 ? -10.775 -26.550 44.863 1.00 18.24 196 PRO A CA 1
ATOM 1424 C C . PRO A 1 185 ? -10.547 -26.684 46.376 1.00 19.30 196 PRO A C 1
ATOM 1425 O O . PRO A 1 185 ? -11.404 -26.279 47.159 1.00 19.78 196 PRO A O 1
ATOM 1429 N N . SER A 1 186 ? -9.394 -27.210 46.782 1.00 20.04 197 SER A N 1
ATOM 1430 C CA . SER A 1 186 ? -9.054 -27.285 48.205 1.00 21.02 197 SER A CA 1
ATOM 1431 C C . SER A 1 186 ? -8.782 -25.908 48.829 1.00 20.75 197 SER A C 1
ATOM 1432 O O . SER A 1 186 ? -8.794 -25.776 50.052 1.00 21.69 197 SER A O 1
ATOM 1435 N N . LYS A 1 187 ? -8.547 -24.892 47.992 1.00 19.72 198 LYS A N 1
ATOM 1436 C CA . LYS A 1 187 ? -8.367 -23.511 48.450 1.00 19.22 198 LYS A CA 1
ATOM 1437 C C . LYS A 1 187 ? -9.650 -22.679 48.355 1.00 18.25 198 LYS A C 1
ATOM 1438 O O . LYS A 1 187 ? -9.663 -21.509 48.747 1.00 18.44 198 LYS A O 1
ATOM 1444 N N . THR A 1 188 ? -10.720 -23.272 47.830 1.00 17.86 199 THR A N 1
ATOM 1445 C CA . THR A 1 188 ? -11.998 -22.577 47.724 1.00 17.57 199 THR A CA 1
ATOM 1446 C C . THR A 1 188 ? -12.689 -22.534 49.083 1.00 18.76 199 THR A C 1
ATOM 1447 O O . THR A 1 188 ? -12.870 -23.571 49.721 1.00 19.34 199 THR A O 1
ATOM 1451 N N . GLU A 1 189 ? -13.052 -21.337 49.536 1.00 19.08 200 GLU A N 1
ATOM 1452 C CA . GLU A 1 189 ? -13.822 -21.187 50.774 1.00 20.77 200 GLU A CA 1
ATOM 1453 C C . GLU A 1 189 ? -15.292 -21.480 50.480 1.00 21.34 200 GLU A C 1
ATOM 1454 O O . GLU A 1 189 ? -15.857 -20.903 49.557 1.00 21.44 200 GLU A O 1
ATOM 1460 N N . ASP A 1 190 ? -15.902 -22.368 51.267 1.00 22.81 201 ASP A N 1
ATOM 1461 C CA . ASP A 1 190 ? -17.288 -22.817 51.051 1.00 23.65 201 ASP A CA 1
ATOM 1462 C C . ASP A 1 190 ? -18.297 -21.677 51.070 1.00 22.93 201 ASP A C 1
ATOM 1463 O O . ASP A 1 190 ? -19.249 -21.659 50.279 1.00 23.39 201 ASP A O 1
ATOM 1468 N N . SER A 1 191 ? -18.092 -20.746 51.997 1.00 22.50 202 SER A N 1
ATOM 1469 C CA . SER A 1 191 ? -19.036 -19.667 52.247 1.00 21.95 202 SER A CA 1
ATOM 1470 C C . SER A 1 191 ? -18.296 -18.383 52.599 1.00 21.06 202 SER A C 1
ATOM 1471 O O . SER A 1 191 ? -17.806 -18.224 53.716 1.00 21.96 202 SER A O 1
ATOM 1474 N N A SER A 1 192 ? -18.236 -17.469 51.636 0.50 19.92 203 SER A N 1
ATOM 1475 N N B SER A 1 192 ? -18.200 -17.478 51.630 0.50 19.85 203 SER A N 1
ATOM 1476 C CA A SER A 1 192 ? -17.585 -16.179 51.811 0.50 19.17 203 SER A CA 1
ATOM 1477 C CA B SER A 1 192 ? -17.594 -16.168 51.846 0.50 19.07 203 SER A CA 1
ATOM 1478 C C A SER A 1 192 ? -18.572 -15.080 51.425 0.50 18.42 203 SER A C 1
ATOM 1479 C C B SER A 1 192 ? -18.583 -15.086 51.444 0.50 18.37 203 SER A C 1
ATOM 1480 O O A SER A 1 192 ? -19.446 -15.294 50.582 0.50 18.33 203 SER A O 1
ATOM 1481 O O B SER A 1 192 ? -19.464 -15.314 50.612 0.50 18.29 203 SER A O 1
ATOM 1486 N N . SER A 1 193 ? -18.441 -13.909 52.043 1.00 18.12 204 SER A N 1
ATOM 1487 C CA . SER A 1 193 ? -19.379 -12.814 51.808 1.00 17.95 204 SER A CA 1
ATOM 1488 C C . SER A 1 193 ? -19.154 -12.128 50.462 1.00 16.32 204 SER A C 1
ATOM 1489 O O . SER A 1 193 ? -18.018 -11.908 50.027 1.00 16.63 204 SER A O 1
ATOM 1492 N N . PHE A 1 194 ? -20.261 -11.817 49.806 1.00 15.65 205 PHE A N 1
ATOM 1493 C CA . PHE A 1 194 ? -20.254 -11.045 48.581 1.00 14.26 205 PHE A CA 1
ATOM 1494 C C . PHE A 1 194 ? -21.282 -9.951 48.778 1.00 14.54 205 PHE A C 1
ATOM 1495 O O . PHE A 1 194 ? -22.435 -10.235 49.085 1.00 14.66 205 PHE A O 1
ATOM 1503 N N . LEU A 1 195 ? -20.858 -8.707 48.608 1.00 14.63 206 LEU A N 1
ATOM 1504 C CA . LEU A 1 195 ? -21.706 -7.555 48.827 1.00 15.82 206 LEU A CA 1
ATOM 1505 C C . LEU A 1 195 ? -22.632 -7.339 47.628 1.00 16.17 206 LEU A C 1
ATOM 1506 O O . LEU A 1 195 ? -22.156 -7.079 46.530 1.00 15.36 206 LEU A O 1
ATOM 1511 N N . ILE A 1 196 ? -23.945 -7.457 47.829 1.00 17.34 207 ILE A N 1
ATOM 1512 C CA . ILE A 1 196 ? -24.916 -7.248 46.741 1.00 18.09 207 ILE A CA 1
ATOM 1513 C C . ILE A 1 196 ? -25.552 -5.853 46.781 1.00 19.45 207 ILE A C 1
ATOM 1514 O O . ILE A 1 196 ? -26.094 -5.388 45.779 1.00 19.85 207 ILE A O 1
ATOM 1519 N N . ASP A 1 197 ? -25.505 -5.221 47.953 1.00 20.87 208 ASP A N 1
ATOM 1520 C CA . ASP A 1 197 ? -25.798 -3.791 48.112 1.00 21.88 208 ASP A CA 1
ATOM 1521 C C . ASP A 1 197 ? -25.074 -3.283 49.368 1.00 22.58 208 ASP A C 1
ATOM 1522 O O . ASP A 1 197 ? -24.355 -4.044 50.013 1.00 22.53 208 ASP A O 1
ATOM 1527 N N . LYS A 1 198 ? -25.258 -2.012 49.716 1.00 23.22 209 LYS A N 1
ATOM 1528 C CA . LYS A 1 198 ? -24.496 -1.386 50.808 1.00 23.66 209 LYS A CA 1
ATOM 1529 C C . LYS A 1 198 ? -24.550 -2.130 52.149 1.00 23.85 209 LYS A C 1
ATOM 1530 O O . LYS A 1 198 ? -23.556 -2.173 52.871 1.00 23.62 209 LYS A O 1
ATOM 1536 N N . THR A 1 199 ? -25.704 -2.710 52.469 1.00 23.87 210 THR A N 1
ATOM 1537 C CA . THR A 1 199 ? -25.932 -3.324 53.781 1.00 24.59 210 THR A CA 1
ATOM 1538 C C . THR A 1 199 ? -26.219 -4.823 53.711 1.00 24.12 210 THR A C 1
ATOM 1539 O O . THR A 1 199 ? -26.554 -5.434 54.730 1.00 24.99 210 THR A O 1
ATOM 1543 N N . THR A 1 200 ? -26.095 -5.414 52.524 1.00 23.18 211 THR A N 1
ATOM 1544 C CA . THR A 1 200 ? -26.497 -6.798 52.329 1.00 22.84 211 THR A CA 1
ATOM 1545 C C . THR A 1 200 ? -25.399 -7.595 51.649 1.00 21.29 211 THR A C 1
ATOM 1546 O O . THR A 1 200 ? -24.885 -7.196 50.599 1.00 20.41 211 THR A O 1
ATOM 1550 N N . THR A 1 201 ? -25.050 -8.719 52.264 1.00 20.78 212 THR A N 1
ATOM 1551 C CA . THR A 1 201 ? -24.162 -9.697 51.667 1.00 20.00 212 THR A CA 1
ATOM 1552 C C . THR A 1 201 ? -24.923 -10.987 51.400 1.00 19.62 212 THR A C 1
ATOM 1553 O O . THR A 1 201 ? -25.929 -11.287 52.053 1.00 20.37 212 THR A O 1
ATOM 1557 N N . VAL A 1 202 ? -24.443 -11.740 50.421 1.00 18.31 213 VAL A N 1
ATOM 1558 C CA . VAL A 1 202 ? -24.846 -13.121 50.248 1.00 18.11 213 VAL A CA 1
ATOM 1559 C C . VAL A 1 202 ? -23.611 -13.977 50.425 1.00 17.84 213 VAL A C 1
ATOM 1560 O O . VAL A 1 202 ? -22.481 -13.477 50.383 1.00 17.98 213 VAL A O 1
ATOM 1564 N N . GLN A 1 203 ? -23.816 -15.268 50.630 1.00 17.62 214 GLN A N 1
ATOM 1565 C CA . GLN A 1 203 ? -22.707 -16.183 50.782 1.00 17.60 214 GLN A CA 1
ATOM 1566 C C . GLN A 1 203 ? -22.485 -16.941 49.476 1.00 16.78 214 GLN A C 1
ATOM 1567 O O . GLN A 1 203 ? -23.436 -17.409 48.845 1.00 17.26 214 GLN A O 1
ATOM 1573 N N A VAL A 1 204 ? -21.220 -17.015 49.072 0.50 16.28 215 VAL A N 1
ATOM 1574 N N B VAL A 1 204 ? -21.224 -17.068 49.084 0.50 16.25 215 VAL A N 1
ATOM 1575 C CA A VAL A 1 204 ? -20.814 -17.701 47.854 0.50 15.85 215 VAL A CA 1
ATOM 1576 C CA B VAL A 1 204 ? -20.860 -17.693 47.821 0.50 15.76 215 VAL A CA 1
ATOM 1577 C C A VAL A 1 204 ? -19.532 -18.463 48.108 0.50 15.61 215 VAL A C 1
ATOM 1578 C C B VAL A 1 204 ? -19.523 -18.396 48.023 0.50 15.52 215 VAL A C 1
ATOM 1579 O O A VAL A 1 204 ? -18.755 -18.089 48.988 0.50 15.48 215 VAL A O 1
ATOM 1580 O O B VAL A 1 204 ? -18.708 -17.924 48.814 0.50 15.36 215 VAL A O 1
ATOM 1587 N N . PRO A 1 205 ? -19.291 -19.535 47.337 1.00 15.29 216 PRO A N 1
ATOM 1588 C CA . PRO A 1 205 ? -17.965 -20.134 47.386 1.00 15.29 216 PRO A CA 1
ATOM 1589 C C . PRO A 1 205 ? -16.968 -19.187 46.731 1.00 14.41 216 PRO A C 1
ATOM 1590 O O . PRO A 1 205 ? -17.257 -18.634 45.671 1.00 14.20 216 PRO A O 1
ATOM 1594 N N . MET A 1 206 ? -15.829 -18.971 47.372 1.00 13.49 217 MET A N 1
ATOM 1595 C CA . MET A 1 206 ? -14.837 -18.028 46.892 1.00 12.97 217 MET A CA 1
ATOM 1596 C C . MET A 1 206 ? -13.548 -18.757 46.565 1.00 12.61 217 MET A C 1
ATOM 1597 O O . MET A 1 206 ? -12.854 -19.256 47.450 1.00 13.13 217 MET A O 1
ATOM 1602 N N . MET A 1 207 ? -13.235 -18.805 45.277 1.00 11.64 218 MET A N 1
ATOM 1603 C CA . MET A 1 207 ? -12.017 -19.450 44.799 1.00 11.50 218 MET A CA 1
ATOM 1604 C C . MET A 1 207 ? -10.847 -18.525 45.082 1.00 11.71 218 MET A C 1
ATOM 1605 O O . MET A 1 207 ? -11.017 -17.310 45.160 1.00 12.04 218 MET A O 1
ATOM 1610 N N . HIS A 1 208 ? -9.661 -19.099 45.229 1.00 12.18 219 HIS A N 1
ATOM 1611 C CA . HIS A 1 208 ? -8.497 -18.340 45.665 1.00 12.54 219 HIS A CA 1
ATOM 1612 C C . HIS A 1 208 ? -7.232 -18.900 45.038 1.00 13.16 219 HIS A C 1
ATOM 1613 O O . HIS A 1 208 ? -6.958 -20.089 45.144 1.00 14.14 219 HIS A O 1
ATOM 1620 N N . GLN A 1 209 ? -6.465 -18.045 44.370 1.00 13.25 220 GLN A N 1
ATOM 1621 C CA . GLN A 1 209 ? -5.105 -18.414 44.008 1.00 14.59 220 GLN A CA 1
ATOM 1622 C C . GLN A 1 209 ? -4.231 -17.188 43.859 1.00 14.62 220 GLN A C 1
ATOM 1623 O O . GLN A 1 209 ? -4.701 -16.091 43.570 1.00 14.10 220 GLN A O 1
ATOM 1629 N N . MET A 1 210 ? -2.944 -17.397 44.086 1.00 15.36 221 MET A N 1
ATOM 1630 C CA . MET A 1 210 ? -1.945 -16.367 43.886 1.00 16.03 221 MET A CA 1
ATOM 1631 C C . MET A 1 210 ? -1.187 -16.742 42.621 1.00 15.61 221 MET A C 1
ATOM 1632 O O . MET A 1 210 ? -0.549 -17.793 42.560 1.00 16.73 221 MET A O 1
ATOM 1637 N N . ASP A 1 211 ? -1.281 -15.896 41.605 1.00 14.58 222 ASP A N 1
ATOM 1638 C CA A ASP A 1 211 ? -0.718 -16.159 40.290 0.50 14.37 222 ASP A CA 1
ATOM 1639 C CA B ASP A 1 211 ? -0.563 -16.139 40.362 0.50 14.58 222 ASP A CA 1
ATOM 1640 C C . ASP A 1 211 ? -0.362 -14.832 39.610 1.00 13.99 222 ASP A C 1
ATOM 1641 O O . ASP A 1 211 ? -0.832 -13.767 40.039 1.00 13.13 222 ASP A O 1
ATOM 1650 N N . GLN A 1 212 ? 0.421 -14.892 38.540 1.00 13.72 223 GLN A N 1
ATOM 1651 C CA . GLN A 1 212 ? 0.678 -13.725 37.713 1.00 13.64 223 GLN A CA 1
ATOM 1652 C C . GLN A 1 212 ? -0.508 -13.561 36.783 1.00 12.75 223 GLN A C 1
ATOM 1653 O O . GLN A 1 212 ? -0.864 -14.482 36.042 1.00 13.38 223 GLN A O 1
ATOM 1659 N N . TYR A 1 213 ? -1.143 -12.396 36.850 1.00 11.10 224 TYR A N 1
ATOM 1660 C CA . TYR A 1 213 ? -2.268 -12.056 35.996 1.00 10.39 224 TYR A CA 1
ATOM 1661 C C . TYR A 1 213 ? -2.019 -10.690 35.383 1.00 9.54 224 TYR A C 1
ATOM 1662 O O . TYR A 1 213 ? -1.457 -9.805 36.035 1.00 9.19 224 TYR A O 1
ATOM 1671 N N . TYR A 1 214 ? -2.445 -10.516 34.138 1.00 9.19 225 TYR A N 1
ATOM 1672 C CA . TYR A 1 214 ? -2.564 -9.176 33.561 1.00 9.35 225 TYR A CA 1
ATOM 1673 C C . TYR A 1 214 ? -3.623 -8.402 34.331 1.00 8.64 225 TYR A C 1
ATOM 1674 O O . TYR A 1 214 ? -4.756 -8.855 34.479 1.00 9.10 225 TYR A O 1
ATOM 1683 N N . HIS A 1 215 ? -3.263 -7.226 34.836 1.00 8.81 226 HIS A N 1
ATOM 1684 C CA . HIS A 1 215 ? -4.219 -6.417 35.568 1.00 8.68 226 HIS A CA 1
ATOM 1685 C C . HIS A 1 215 ? -3.810 -4.950 35.504 1.00 8.69 226 HIS A C 1
ATOM 1686 O O . HIS A 1 215 ? -2.691 -4.619 35.098 1.00 8.83 226 HIS A O 1
ATOM 1693 N N . LEU A 1 216 ? -4.738 -4.089 35.894 1.00 8.61 227 LEU A N 1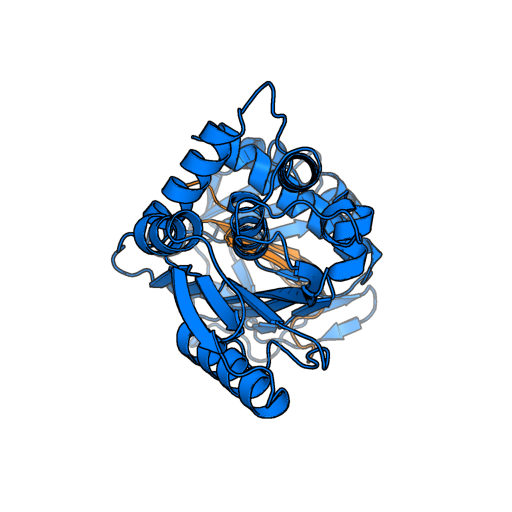
ATOM 1694 C CA . LEU A 1 216 ? -4.463 -2.661 36.025 1.00 9.47 227 LEU A CA 1
ATOM 1695 C C . LEU A 1 216 ? -5.477 -2.035 36.953 1.00 9.48 227 LEU A C 1
ATOM 1696 O O . LEU A 1 216 ? -6.525 -2.615 37.255 1.00 9.17 227 LEU A O 1
ATOM 1701 N N . VAL A 1 217 ? -5.151 -0.844 37.419 1.00 9.87 228 VAL A N 1
ATOM 1702 C CA . VAL A 1 217 ? -6.134 0.036 38.023 1.00 10.74 228 VAL A CA 1
ATOM 1703 C C . VAL A 1 217 ? -6.274 1.198 37.058 1.00 10.23 228 VAL A C 1
ATOM 1704 O O . VAL A 1 217 ? -5.291 1.874 36.749 1.00 10.65 228 VAL A O 1
ATOM 1708 N N . ASP A 1 218 ? -7.480 1.416 36.560 1.00 10.43 229 ASP A N 1
ATOM 1709 C CA . ASP A 1 218 ? -7.749 2.508 35.658 1.00 10.86 229 ASP A CA 1
ATOM 1710 C C . ASP A 1 218 ? -7.907 3.740 36.540 1.00 11.51 229 ASP A C 1
ATOM 1711 O O . ASP A 1 218 ? -8.844 3.836 37.336 1.00 12.07 229 ASP A O 1
ATOM 1716 N N . MET A 1 219 ? -6.973 4.675 36.384 1.00 12.18 230 MET A N 1
ATOM 1717 C CA A MET A 1 219 ? -6.866 5.832 37.270 0.50 13.24 230 MET A CA 1
ATOM 1718 C CA B MET A 1 219 ? -6.864 5.845 37.259 0.50 13.65 230 MET A CA 1
ATOM 1719 C C . MET A 1 219 ? -7.930 6.887 36.959 1.00 14.16 230 MET A C 1
ATOM 1720 O O . MET A 1 219 ? -8.261 7.705 37.823 1.00 15.71 230 MET A O 1
ATOM 1729 N N . GLU A 1 220 ? -8.444 6.873 35.734 1.00 14.30 231 GLU A N 1
ATOM 1730 C CA . GLU A 1 220 ? -9.508 7.785 35.304 1.00 16.01 231 GLU A CA 1
ATOM 1731 C C . GLU A 1 220 ? -10.877 7.283 35.758 1.00 16.56 231 GLU A C 1
ATOM 1732 O O . GLU A 1 220 ? -11.682 8.045 36.308 1.00 16.85 231 GLU A O 1
ATOM 1738 N N . LEU A 1 221 ? -11.141 6.001 35.513 1.00 16.86 232 LEU A N 1
ATOM 1739 C CA . LEU A 1 221 ? -12.465 5.414 35.745 1.00 17.80 232 LEU A CA 1
ATOM 1740 C C . LEU A 1 221 ? -12.620 4.803 37.131 1.00 18.38 232 LEU A C 1
ATOM 1741 O O . LEU A 1 221 ? -13.712 4.326 37.472 1.00 19.09 232 LEU A O 1
ATOM 1746 N N . ASN A 1 222 ? -11.541 4.804 37.911 1.00 18.74 233 ASN A N 1
ATOM 1747 C CA A ASN A 1 222 ? -11.553 4.261 39.262 0.50 18.84 233 ASN A CA 1
ATOM 1748 C CA B ASN A 1 222 ? -11.550 4.256 39.264 0.50 18.74 233 ASN A CA 1
ATOM 1749 C C . ASN A 1 222 ? -12.134 2.848 39.291 1.00 18.08 233 ASN A C 1
ATOM 1750 O O . ASN A 1 222 ? -13.187 2.589 39.896 1.00 18.60 233 ASN A O 1
ATOM 1759 N N . CYS A 1 223 ? -11.448 1.938 38.612 1.00 16.23 234 CYS A N 1
ATOM 1760 C CA . CYS A 1 223 ? -11.823 0.534 38.626 1.00 14.28 234 CYS A CA 1
ATOM 1761 C C . CYS A 1 223 ? -10.592 -0.329 38.447 1.00 13.10 234 CYS A C 1
ATOM 1762 O O . CYS A 1 223 ? -9.619 0.066 37.800 1.00 13.64 234 CYS A O 1
ATOM 1765 N N . THR A 1 224 ? -10.648 -1.511 39.042 1.00 11.28 235 THR A N 1
ATOM 1766 C CA . THR A 1 224 ? -9.654 -2.551 38.851 1.00 10.61 235 THR A CA 1
ATOM 1767 C C . THR A 1 224 ? -10.083 -3.444 37.692 1.00 9.44 235 THR A C 1
ATOM 1768 O O . THR A 1 224 ? -11.259 -3.785 37.579 1.00 9.19 235 THR A O 1
ATOM 1772 N N . VAL A 1 225 ? -9.142 -3.788 36.820 1.00 8.31 236 VAL A N 1
ATOM 1773 C CA . VAL A 1 225 ? -9.391 -4.659 35.677 1.00 8.89 236 VAL A CA 1
ATOM 1774 C C . VAL A 1 225 ? -8.441 -5.832 35.787 1.00 8.92 236 VAL A C 1
ATOM 1775 O O . VAL A 1 225 ? -7.244 -5.658 35.944 1.00 8.81 236 VAL A O 1
ATOM 1779 N N . LEU A 1 226 ? -8.999 -7.034 35.701 1.00 9.28 237 LEU A N 1
ATOM 1780 C CA . LEU A 1 226 ? -8.256 -8.260 35.865 1.00 10.41 237 LEU A CA 1
ATOM 1781 C C . LEU A 1 226 ? -8.581 -9.158 34.676 1.00 9.84 237 LEU A C 1
ATOM 1782 O O . LEU A 1 226 ? -9.751 -9.429 34.389 1.00 10.58 237 LEU A O 1
ATOM 1787 N N . GLN A 1 227 ? -7.552 -9.600 33.975 1.00 9.71 238 GLN A N 1
ATOM 1788 C CA . GLN A 1 227 ? -7.689 -10.533 32.864 1.00 10.22 238 GLN A CA 1
ATOM 1789 C C . GLN A 1 227 ? -7.326 -11.942 33.323 1.00 9.99 238 GLN A C 1
ATOM 1790 O O . GLN A 1 227 ? -6.269 -12.152 33.932 1.00 10.64 238 GLN A O 1
ATOM 1796 N N . MET A 1 228 ? -8.194 -12.904 33.021 1.00 9.67 239 MET A N 1
ATOM 1797 C CA A MET A 1 228 ? -7.902 -14.326 33.257 0.50 9.79 239 MET A CA 1
ATOM 1798 C CA B MET A 1 228 ? -7.894 -14.310 33.245 0.50 10.14 239 MET A CA 1
ATOM 1799 C C . MET A 1 228 ? -8.007 -15.044 31.919 1.00 9.86 239 MET A C 1
ATOM 1800 O O . MET A 1 228 ? -9.079 -15.106 31.322 1.00 9.09 239 MET A O 1
ATOM 1809 N N . ASP A 1 229 ? -6.889 -15.571 31.446 1.00 9.97 240 ASP A N 1
ATOM 1810 C CA . ASP A 1 229 ? -6.844 -16.262 30.162 1.00 10.72 240 ASP A CA 1
ATOM 1811 C C . ASP A 1 229 ? -7.489 -17.629 30.258 1.00 10.67 240 ASP A C 1
ATOM 1812 O O . ASP A 1 229 ? -7.388 -18.307 31.284 1.00 10.31 240 ASP A O 1
ATOM 1817 N N . TYR A 1 230 ? -8.125 -18.041 29.169 1.00 11.29 241 TYR A N 1
ATOM 1818 C CA . TYR A 1 230 ? -8.459 -19.445 28.967 1.00 12.25 241 TYR A CA 1
ATOM 1819 C C . TYR A 1 230 ? -7.248 -20.054 28.278 1.00 14.74 241 TYR A C 1
ATOM 1820 O O . TYR A 1 230 ? -6.340 -19.329 27.856 1.00 15.88 241 TYR A O 1
ATOM 1829 N N . SER A 1 231 ? -7.180 -21.375 28.215 1.00 16.91 242 SER A N 1
ATOM 1830 C CA . SER A 1 231 ? -5.951 -22.012 27.761 1.00 18.97 242 SER A CA 1
ATOM 1831 C C . SER A 1 231 ? -5.649 -21.703 26.292 1.00 20.02 242 SER A C 1
ATOM 1832 O O . SER A 1 231 ? -4.476 -21.683 25.907 1.00 21.44 242 SER A O 1
ATOM 1835 N N . LYS A 1 232 ? -6.684 -21.439 25.489 1.00 20.29 243 LYS A N 1
ATOM 1836 C CA . LYS A 1 232 ? -6.498 -21.099 24.072 1.00 20.96 243 LYS A CA 1
ATOM 1837 C C . LYS A 1 232 ? -7.532 -20.117 23.495 1.00 19.56 243 LYS A C 1
ATOM 1838 O O . LYS A 1 232 ? -8.747 -20.308 23.650 1.00 19.87 243 LYS A O 1
ATOM 1844 N N . ASN A 1 233 ? -7.019 -19.067 22.841 1.00 18.44 244 ASN A N 1
ATOM 1845 C CA A ASN A 1 233 ? -7.809 -18.191 21.962 0.50 17.52 244 ASN A CA 1
ATOM 1846 C CA B ASN A 1 233 ? -7.814 -18.191 21.963 0.50 17.70 244 ASN A CA 1
ATOM 1847 C C . ASN A 1 233 ? -8.915 -17.362 22.632 1.00 16.23 244 ASN A C 1
ATOM 1848 O O . ASN A 1 233 ? -9.740 -16.757 21.946 1.00 16.96 244 ASN A O 1
ATOM 1857 N N . ALA A 1 234 ? -8.927 -17.301 23.959 1.00 13.83 245 ALA A N 1
ATOM 1858 C CA . ALA A 1 234 ? -9.998 -16.600 24.657 1.00 11.85 245 ALA A CA 1
ATOM 1859 C C . ALA A 1 234 ? -9.553 -16.122 26.030 1.00 10.81 245 ALA A C 1
ATOM 1860 O O . ALA A 1 234 ? -8.595 -16.637 26.601 1.00 10.99 245 ALA A O 1
ATOM 1862 N N . LEU A 1 235 ? -10.266 -15.129 26.549 1.00 9.53 246 LEU A N 1
ATOM 1863 C CA . LEU A 1 235 ? -9.974 -14.568 27.862 1.00 9.65 246 LEU A CA 1
ATOM 1864 C C . LEU A 1 235 ? -11.235 -14.021 28.501 1.00 9.07 246 LEU A C 1
ATOM 1865 O O . LEU A 1 235 ? -12.229 -13.730 27.817 1.00 8.87 246 LEU A O 1
ATOM 1870 N N . ALA A 1 236 ? -11.185 -13.903 29.824 1.00 8.86 247 ALA A N 1
ATOM 1871 C CA . ALA A 1 236 ? -12.205 -13.218 30.596 1.00 8.72 247 ALA A CA 1
ATOM 1872 C C . ALA A 1 236 ? -11.612 -11.945 31.175 1.00 8.53 247 ALA A C 1
ATOM 1873 O O . ALA A 1 236 ? -10.457 -11.923 31.611 1.00 9.43 247 ALA A O 1
ATOM 1875 N N . LEU A 1 237 ? -12.402 -10.887 31.142 1.00 8.72 248 LEU A N 1
ATOM 1876 C CA A LEU A 1 237 ? -12.055 -9.625 31.800 0.50 8.85 248 LEU A CA 1
ATOM 1877 C CA B LEU A 1 237 ? -12.048 -9.634 31.778 0.50 9.04 248 LEU A CA 1
ATOM 1878 C C . LEU A 1 237 ? -13.044 -9.361 32.915 1.00 8.96 248 LEU A C 1
ATOM 1879 O O . LEU A 1 237 ? -14.263 -9.368 32.693 1.00 9.36 248 LEU A O 1
ATOM 1888 N N . PHE A 1 238 ? -12.533 -9.140 34.122 1.00 8.92 249 PHE A N 1
ATOM 1889 C CA . PHE A 1 238 ? -13.325 -8.764 35.279 1.00 9.52 249 PHE A CA 1
ATOM 1890 C C . PHE A 1 238 ? -13.065 -7.292 35.568 1.00 9.07 249 PHE A C 1
ATOM 1891 O O . PHE A 1 238 ? -11.902 -6.864 35.633 1.00 10.31 249 PHE A O 1
ATOM 1899 N N . VAL A 1 239 ? -14.136 -6.515 35.676 1.00 8.92 250 VAL A N 1
ATOM 1900 C CA . VAL A 1 239 ? -14.055 -5.075 35.917 1.00 9.18 250 VAL A CA 1
ATOM 1901 C C . VAL A 1 239 ? -14.719 -4.785 37.256 1.00 9.30 250 VAL A C 1
ATOM 1902 O O . VAL A 1 239 ? -15.933 -4.986 37.408 1.00 8.96 250 VAL A O 1
ATOM 1906 N N . LEU A 1 240 ? -13.921 -4.342 38.222 1.00 9.42 251 LEU A N 1
ATOM 1907 C CA . LEU A 1 240 ? -14.356 -4.164 39.601 1.00 10.57 251 LEU A CA 1
ATOM 1908 C C . LEU A 1 240 ? -14.291 -2.672 39.951 1.00 11.02 251 LEU A C 1
ATOM 1909 O O . LEU A 1 240 ? -13.229 -2.155 40.286 1.00 10.95 251 LEU A O 1
ATOM 1914 N N . PRO A 1 241 ? -15.424 -1.963 39.849 1.00 12.04 252 PRO A N 1
ATOM 1915 C CA . PRO A 1 241 ? -15.407 -0.548 40.191 1.00 13.90 252 PRO A CA 1
ATOM 1916 C C . PRO A 1 241 ? -15.172 -0.337 41.679 1.00 15.36 252 PRO A C 1
ATOM 1917 O O . PRO A 1 241 ? -15.496 -1.216 42.490 1.00 15.71 252 PRO A O 1
ATOM 1921 N N . LYS A 1 242 ? -14.570 0.800 42.016 1.00 17.33 253 LYS A N 1
ATOM 1922 C CA . LYS A 1 242 ? -14.518 1.280 43.395 1.00 19.31 253 LYS A CA 1
ATOM 1923 C C . LYS A 1 242 ? -15.958 1.369 43.893 1.00 20.43 253 LYS A C 1
ATOM 1924 O O . LYS A 1 242 ? -16.881 1.555 43.103 1.00 20.11 253 LYS A O 1
ATOM 1930 N N . GLU A 1 243 ? -16.154 1.212 45.198 1.00 22.25 254 GLU A N 1
ATOM 1931 C CA . GLU A 1 243 ? -17.494 1.325 45.774 1.00 23.60 254 GLU A CA 1
ATOM 1932 C C . GLU A 1 243 ? -18.146 2.647 45.374 1.00 24.16 254 GLU A C 1
ATOM 1933 O O . GLU A 1 243 ? -17.527 3.709 45.468 1.00 24.72 254 GLU A O 1
ATOM 1939 N N . GLY A 1 244 ? -19.379 2.560 44.882 1.00 24.49 255 GLY A N 1
ATOM 1940 C CA . GLY A 1 244 ? -20.131 3.730 44.438 1.00 24.68 255 GLY A CA 1
ATOM 1941 C C . GLY A 1 244 ? -19.860 4.181 43.009 1.00 24.02 255 GLY A C 1
ATOM 1942 O O . GLY A 1 244 ? -20.437 5.171 42.552 1.00 25.05 255 GLY A O 1
ATOM 1943 N N . GLN A 1 245 ? -19.005 3.458 42.285 1.00 22.74 256 GLN A N 1
ATOM 1944 C CA . GLN A 1 245 ? -18.576 3.911 40.964 1.00 21.78 256 GLN A CA 1
ATOM 1945 C C . GLN A 1 245 ? -19.084 3.063 39.793 1.00 19.77 256 GLN A C 1
ATOM 1946 O O . GLN A 1 245 ? -18.699 3.322 38.658 1.00 19.43 256 GLN A O 1
ATOM 1952 N N . MET A 1 246 ? -19.964 2.091 40.041 1.00 18.43 257 MET A N 1
ATOM 1953 C CA . MET A 1 246 ? -20.420 1.210 38.946 1.00 16.93 257 MET A CA 1
ATOM 1954 C C . MET A 1 246 ? -21.062 1.991 37.801 1.00 16.43 257 MET A C 1
ATOM 1955 O O . MET A 1 246 ? -20.750 1.764 36.638 1.00 14.80 257 MET A O 1
ATOM 1960 N N . GLU A 1 247 ? -21.958 2.915 38.129 1.00 16.32 258 GLU A N 1
ATOM 1961 C CA . GLU A 1 247 ? -22.666 3.690 37.105 1.00 16.80 258 GLU A CA 1
ATOM 1962 C C . GLU A 1 247 ? -21.690 4.448 36.202 1.00 16.22 258 GLU A C 1
ATOM 1963 O O . GLU A 1 247 ? -21.837 4.439 34.975 1.00 15.54 258 GLU A O 1
ATOM 1969 N N . SER A 1 248 ? -20.689 5.080 36.808 1.00 16.43 259 SER A N 1
ATOM 1970 C CA . SER A 1 248 ? -19.677 5.828 36.056 1.00 16.62 259 SER A CA 1
ATOM 1971 C C . SER A 1 248 ? -18.844 4.922 35.138 1.00 15.62 259 SER A C 1
ATOM 1972 O O . SER A 1 248 ? -18.515 5.318 34.022 1.00 16.02 259 SER A O 1
ATOM 1975 N N . VAL A 1 249 ? -18.514 3.715 35.597 1.00 14.53 260 VAL A N 1
ATOM 1976 C CA . VAL A 1 249 ? -17.775 2.760 34.767 1.00 13.67 260 VAL A CA 1
ATOM 1977 C C . VAL A 1 249 ? -18.648 2.278 33.608 1.00 12.92 260 VAL A C 1
ATOM 1978 O O . VAL A 1 249 ? -18.197 2.231 32.467 1.00 12.54 260 VAL A O 1
ATOM 1982 N N . GLU A 1 250 ? -19.910 1.962 33.889 1.00 12.51 261 GLU A N 1
ATOM 1983 C CA . GLU A 1 250 ? -20.846 1.560 32.841 1.00 12.43 261 GLU A CA 1
ATOM 1984 C C . GLU A 1 250 ? -20.977 2.623 31.750 1.00 12.99 261 GLU A C 1
ATOM 1985 O O . GLU A 1 250 ? -21.027 2.290 30.572 1.00 12.91 261 GLU A O 1
ATOM 1991 N N . ALA A 1 251 ? -21.018 3.894 32.140 1.00 13.96 262 ALA A N 1
ATOM 1992 C CA . ALA A 1 251 ? -21.105 4.989 31.168 1.00 14.94 262 ALA A CA 1
ATOM 1993 C C . ALA A 1 251 ? -19.864 5.062 30.272 1.00 15.34 262 ALA A C 1
ATOM 1994 O O . ALA A 1 251 ? -19.962 5.461 29.114 1.00 16.08 262 ALA A O 1
ATOM 1996 N N . ALA A 1 252 ? -18.714 4.662 30.801 1.00 15.20 263 ALA A N 1
ATOM 1997 C CA . ALA A 1 252 ? -17.432 4.761 30.084 1.00 15.57 263 ALA A CA 1
ATOM 1998 C C . ALA A 1 252 ? -17.081 3.551 29.210 1.00 15.22 263 ALA A C 1
ATOM 1999 O O . ALA A 1 252 ? -16.095 3.588 28.459 1.00 16.85 263 ALA A O 1
ATOM 2001 N N . MET A 1 253 ? -17.834 2.459 29.303 1.00 13.09 264 MET A N 1
ATOM 2002 C CA . MET A 1 253 ? -17.456 1.262 28.557 1.00 12.67 264 MET A CA 1
ATOM 2003 C C . MET A 1 253 ? -17.675 1.460 27.059 1.00 12.00 264 MET A C 1
ATOM 2004 O O . MET A 1 253 ? -18.748 1.864 26.615 1.00 12.15 264 MET A O 1
ATOM 2009 N N . SER A 1 254 ? -16.630 1.187 26.290 1.00 11.59 265 SER A N 1
ATOM 2010 C CA . SER A 1 254 ? -16.647 1.404 24.855 1.00 11.18 265 SER A CA 1
ATOM 2011 C C . SER A 1 254 ? -15.478 0.649 24.266 1.00 10.98 265 SER A C 1
ATOM 2012 O O . SER A 1 254 ? -14.603 0.169 24.994 1.00 10.01 265 SER A O 1
ATOM 2015 N N . SER A 1 255 ? -15.452 0.551 22.945 1.00 11.18 266 SER A N 1
ATOM 2016 C CA A SER A 1 255 ? -14.318 -0.044 22.246 0.50 11.43 266 SER A CA 1
ATOM 2017 C CA B SER A 1 255 ? -14.316 -0.053 22.262 0.50 11.67 266 SER A CA 1
ATOM 2018 C C . SER A 1 255 ? -13.041 0.740 22.541 1.00 11.53 266 SER A C 1
ATOM 2019 O O . SER A 1 255 ? -11.962 0.160 22.676 1.00 11.67 266 SER A O 1
ATOM 2024 N N . LYS A 1 256 ? -13.166 2.060 22.644 1.00 11.54 267 LYS A N 1
ATOM 2025 C CA . LYS A 1 256 ? -12.030 2.914 22.980 1.00 12.37 267 LYS A CA 1
ATOM 2026 C C . LYS A 1 256 ? -11.440 2.523 24.338 1.00 11.82 267 LY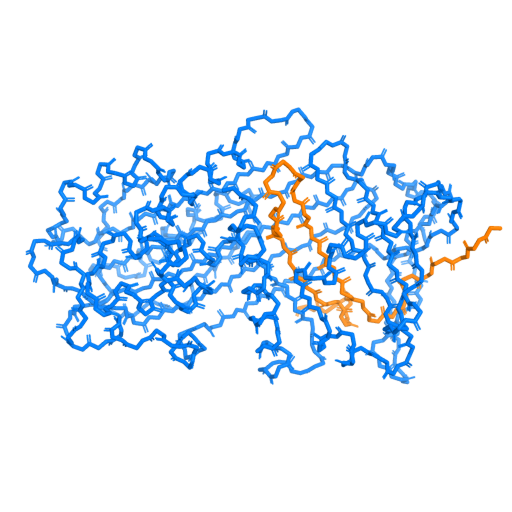S A C 1
ATOM 2027 O O . LYS A 1 256 ? -10.229 2.431 24.487 1.00 11.46 267 LYS A O 1
ATOM 2033 N N . THR A 1 257 ? -12.299 2.276 25.321 1.00 10.90 268 THR A N 1
ATOM 2034 C CA . THR A 1 257 ? -11.846 1.870 26.647 1.00 11.17 268 THR A CA 1
ATOM 2035 C C . THR A 1 257 ? -11.133 0.520 26.611 1.00 10.33 268 THR A C 1
ATOM 2036 O O . THR A 1 257 ? -10.098 0.356 27.246 1.00 9.63 268 THR A O 1
ATOM 2040 N N . LEU A 1 258 ? -11.664 -0.440 25.859 1.00 9.51 269 LEU A N 1
ATOM 2041 C CA . LEU A 1 258 ? -10.997 -1.734 25.708 1.00 9.84 269 LEU A CA 1
ATOM 2042 C C . LEU A 1 258 ? -9.620 -1.594 25.065 1.00 10.75 269 LEU A C 1
ATOM 2043 O O . LEU A 1 258 ? -8.674 -2.256 25.487 1.00 11.02 269 LEU A O 1
ATOM 2048 N N . LYS A 1 259 ? -9.505 -0.746 24.046 1.00 11.08 270 LYS A N 1
ATOM 2049 C CA . LYS A 1 259 ? -8.222 -0.515 23.392 1.00 12.32 270 LYS A CA 1
ATOM 2050 C C . LYS A 1 259 ? -7.216 0.083 24.375 1.00 11.85 270 LYS A C 1
ATOM 2051 O O . LYS A 1 259 ? -6.041 -0.298 24.386 1.00 12.77 270 LYS A O 1
ATOM 2057 N N . LYS A 1 260 ? -7.682 1.003 25.214 1.00 11.09 271 LYS A N 1
ATOM 2058 C CA . LYS A 1 260 ? -6.838 1.611 26.243 1.00 11.18 271 LYS A CA 1
ATOM 2059 C C . LYS A 1 260 ? -6.340 0.551 27.222 1.00 10.68 271 LYS A C 1
ATOM 2060 O O . LYS A 1 260 ? -5.150 0.495 27.537 1.00 10.80 271 LYS A O 1
ATOM 2066 N N . TRP A 1 261 ? -7.249 -0.285 27.705 1.00 10.26 272 TRP A N 1
ATOM 2067 C CA . TRP A 1 261 ? -6.869 -1.331 28.653 1.00 10.14 272 TRP A CA 1
ATOM 2068 C C . TRP A 1 261 ? -5.919 -2.349 28.034 1.00 10.45 272 TRP A C 1
ATOM 2069 O O . TRP A 1 261 ? -5.013 -2.864 28.706 1.00 10.55 272 TRP A O 1
ATOM 2080 N N . ASN A 1 262 ? -6.105 -2.657 26.753 1.00 10.75 273 ASN A N 1
ATOM 2081 C CA . ASN A 1 262 ? -5.220 -3.610 26.088 1.00 11.64 273 ASN A CA 1
ATOM 2082 C C . ASN A 1 262 ? -3.770 -3.139 26.135 1.00 11.89 273 ASN A C 1
ATOM 2083 O O . ASN A 1 262 ? -2.868 -3.961 26.289 1.00 12.84 273 ASN A O 1
ATOM 2088 N N . ARG A 1 263 ? -3.550 -1.830 26.015 1.00 11.65 274 ARG A N 1
ATOM 2089 C CA . ARG A 1 263 ? -2.206 -1.257 26.136 1.00 11.89 274 ARG A CA 1
ATOM 2090 C C . ARG A 1 263 ? -1.687 -1.275 27.574 1.00 11.40 274 ARG A C 1
ATOM 2091 O O . ARG A 1 263 ? -0.511 -1.527 27.811 1.00 12.32 274 ARG A O 1
ATOM 2099 N N . LEU A 1 264 ? -2.558 -0.977 28.527 1.00 9.84 275 LEU A N 1
ATOM 2100 C CA . LEU A 1 264 ? -2.145 -0.737 29.902 1.00 9.88 275 LEU A CA 1
ATOM 2101 C C . LEU A 1 264 ? -2.014 -1.978 30.770 1.00 9.38 275 LEU A C 1
ATOM 2102 O O . LEU A 1 264 ? -1.331 -1.940 31.780 1.00 9.97 275 LEU A O 1
ATOM 2107 N N . LEU A 1 265 ? -2.688 -3.067 30.404 1.00 8.90 276 LEU A N 1
ATOM 2108 C CA . LEU A 1 265 ? -2.632 -4.287 31.217 1.00 8.96 276 LEU A CA 1
ATOM 2109 C C . LEU A 1 265 ? -1.202 -4.792 31.354 1.00 9.23 276 LEU A C 1
ATOM 2110 O O . LEU A 1 265 ? -0.496 -4.916 30.361 1.00 10.71 276 LEU A O 1
ATOM 2115 N N . GLN A 1 266 ? -0.782 -5.078 32.587 1.00 9.02 277 GLN A N 1
ATOM 2116 C CA . GLN A 1 266 ? 0.548 -5.609 32.841 1.00 9.05 277 GLN A CA 1
ATOM 2117 C C . GLN A 1 266 ? 0.447 -6.845 33.721 1.00 9.21 277 GLN A C 1
ATOM 2118 O O . GLN A 1 266 ? -0.327 -6.882 34.667 1.00 8.58 277 GLN A O 1
ATOM 2124 N N . LYS A 1 267 ? 1.268 -7.847 33.411 1.00 10.28 278 LYS A N 1
ATOM 2125 C CA . LYS A 1 267 ? 1.253 -9.111 34.134 1.00 11.32 278 LYS A CA 1
ATOM 2126 C C . LYS A 1 267 ? 2.104 -9.009 35.384 1.00 11.66 278 LYS A C 1
ATOM 2127 O O . LYS A 1 267 ? 3.267 -8.613 35.309 1.00 12.68 278 LYS A O 1
ATOM 2133 N N . GLY A 1 268 ? 1.527 -9.351 36.533 1.00 10.94 279 GLY A N 1
ATOM 2134 C CA . GLY A 1 268 ? 2.242 -9.357 37.799 1.00 11.67 279 GLY A CA 1
ATOM 2135 C C . GLY A 1 268 ? 1.512 -10.199 38.826 1.00 10.95 279 GLY A C 1
ATOM 2136 O O . GLY A 1 268 ? 0.348 -10.564 38.624 1.00 10.78 279 GLY A O 1
ATOM 2137 N N . TRP A 1 269 ? 2.177 -10.494 39.938 1.00 11.45 280 TRP A N 1
ATOM 2138 C CA . TRP A 1 269 ? 1.580 -11.307 40.996 1.00 12.05 280 TRP A CA 1
ATOM 2139 C C . TRP A 1 269 ? 0.341 -10.647 41.581 1.00 11.90 280 TRP A C 1
ATOM 2140 O O . TRP A 1 269 ? 0.347 -9.456 41.890 1.00 12.53 280 TRP A O 1
ATOM 2151 N N . VAL A 1 270 ? -0.701 -11.447 41.770 1.00 11.91 281 VAL A N 1
ATOM 2152 C CA . VAL A 1 270 ? -1.952 -11.002 42.376 1.00 12.52 281 VAL A CA 1
ATOM 2153 C C . VAL A 1 270 ? -2.440 -12.122 43.285 1.00 12.45 281 VAL A C 1
ATOM 2154 O O . VAL A 1 270 ? -2.454 -13.293 42.878 1.00 13.00 281 VAL A O 1
ATOM 2158 N N . ASP A 1 271 ? -2.820 -11.763 44.508 1.00 12.73 282 ASP A N 1
ATOM 2159 C CA . ASP A 1 271 ? -3.540 -12.658 45.406 1.00 13.37 282 ASP A CA 1
ATOM 2160 C C . ASP A 1 271 ? -5.017 -12.483 45.067 1.00 12.36 282 ASP A C 1
ATOM 2161 O O . ASP A 1 271 ? -5.633 -11.496 45.443 1.00 12.87 282 ASP A O 1
ATOM 2166 N N . LEU A 1 272 ? -5.568 -13.438 44.321 1.00 11.32 283 LEU A N 1
ATOM 2167 C CA . LEU A 1 272 ? -6.879 -13.284 43.682 1.00 11.41 283 LEU A CA 1
ATOM 2168 C C . LEU A 1 272 ? -7.966 -14.130 44.345 1.00 11.64 283 LEU A C 1
ATOM 2169 O O . LEU A 1 272 ? -7.767 -15.320 44.581 1.00 11.58 283 LEU A O 1
ATOM 2174 N N . PHE A 1 273 ? -9.112 -13.505 44.607 1.00 11.39 284 PHE A N 1
ATOM 2175 C CA . PHE A 1 273 ? -10.303 -14.192 45.093 1.00 11.68 284 PHE A CA 1
ATOM 2176 C C . PHE A 1 273 ? -11.429 -13.938 44.090 1.00 11.28 284 PHE A C 1
ATOM 2177 O O . PHE A 1 273 ? -11.744 -12.777 43.795 1.00 11.53 284 PHE A O 1
ATOM 2185 N N . VAL A 1 274 ? -12.019 -15.018 43.569 1.00 11.03 285 VAL A N 1
ATOM 2186 C CA . VAL A 1 274 ? -13.067 -14.973 42.532 1.00 11.55 285 VAL A CA 1
ATOM 2187 C C . VAL A 1 274 ? -14.203 -15.916 42.940 1.00 10.77 285 VAL A C 1
ATOM 2188 O O . VAL A 1 274 ? -13.934 -17.059 43.290 1.00 10.81 285 VAL A O 1
ATOM 2192 N N . PRO A 1 275 ? -15.471 -15.472 42.869 1.00 10.73 286 PRO A N 1
ATOM 2193 C CA . PRO A 1 275 ? -16.556 -16.381 43.245 1.00 10.59 286 PRO A CA 1
ATOM 2194 C C . PRO A 1 275 ? -16.792 -17.490 42.227 1.00 10.36 286 PRO A C 1
ATOM 2195 O O . PRO A 1 275 ? -16.550 -17.305 41.031 1.00 10.23 286 PRO A O 1
ATOM 2199 N N . LYS A 1 276 ? -17.258 -18.628 42.732 1.00 10.28 287 LYS A N 1
ATOM 2200 C CA . LYS A 1 276 ? -17.768 -19.723 41.923 1.00 10.68 287 LYS A CA 1
ATOM 2201 C C . LYS A 1 276 ? -19.272 -19.565 41.893 1.00 11.39 287 LYS A C 1
ATOM 2202 O O . LYS A 1 276 ? -19.899 -19.512 42.948 1.00 12.02 287 LYS A O 1
ATOM 2208 N N . PHE A 1 277 ? -19.857 -19.472 40.704 1.00 10.73 288 PHE A N 1
ATOM 2209 C CA . PHE A 1 277 ? -21.278 -19.165 40.614 1.00 11.15 288 PHE A CA 1
ATOM 2210 C C . PHE A 1 277 ? -21.840 -19.444 39.233 1.00 11.25 288 PHE A C 1
ATOM 2211 O O . PHE A 1 277 ? -21.108 -19.671 38.274 1.00 10.33 288 PHE A O 1
ATOM 2219 N N . SER A 1 278 ? -23.167 -19.428 39.166 1.00 12.01 289 SER A N 1
ATOM 2220 C CA . SER A 1 278 ? -23.899 -19.513 37.912 1.00 13.39 289 SER A CA 1
ATOM 2221 C C . SER A 1 278 ? -24.997 -18.481 37.922 1.00 14.17 289 SER A C 1
ATOM 2222 O O . SER A 1 278 ? -25.641 -18.272 38.957 1.00 15.96 289 SER A O 1
ATOM 2225 N N . ILE A 1 279 ? -25.232 -17.858 36.772 1.00 13.99 290 ILE A N 1
ATOM 2226 C CA . ILE A 1 279 ? -26.407 -17.007 36.601 1.00 14.61 290 ILE A CA 1
ATOM 2227 C C . ILE A 1 279 ? -27.010 -17.204 35.216 1.00 13.90 290 ILE A C 1
ATOM 2228 O O . ILE A 1 279 ? -26.422 -17.834 34.328 1.00 13.03 290 ILE A O 1
ATOM 2233 N N . SER A 1 280 ? -28.219 -16.683 35.074 1.00 14.06 291 SER A N 1
ATOM 2234 C CA A SER A 1 280 ? -29.022 -16.803 33.863 0.50 14.04 291 SER A CA 1
ATOM 2235 C CA B SER A 1 280 ? -28.916 -16.731 33.803 0.50 14.01 291 SER A CA 1
ATOM 2236 C C . SER A 1 280 ? -29.750 -15.481 33.659 1.00 13.72 291 SER A C 1
ATOM 2237 O O . SER A 1 280 ? -30.097 -14.817 34.650 1.00 14.29 291 SER A O 1
ATOM 2242 N N . ALA A 1 281 ? -30.016 -15.117 32.408 1.00 12.29 292 ALA A N 1
ATOM 2243 C CA . ALA A 1 281 ? -30.809 -13.933 32.128 1.00 11.73 292 ALA A CA 1
ATOM 2244 C C . ALA A 1 281 ? -31.622 -14.143 30.866 1.00 11.20 292 ALA A C 1
ATOM 2245 O O . ALA A 1 281 ? -31.198 -14.854 29.955 1.00 10.76 292 ALA A O 1
ATOM 2247 N N . THR A 1 282 ? -32.798 -13.526 30.832 1.00 11.61 293 THR A N 1
ATOM 2248 C CA . THR A 1 282 ? -33.633 -13.493 29.638 1.00 12.53 293 THR A CA 1
ATOM 2249 C C . THR A 1 282 ? -34.035 -12.053 29.324 1.00 12.78 293 THR A C 1
ATOM 2250 O O . THR A 1 282 ? -34.170 -11.221 30.220 1.00 13.60 293 THR A O 1
ATOM 2254 N N . TYR A 1 283 ? -34.227 -11.775 28.039 1.00 12.18 294 TYR A N 1
ATOM 2255 C CA . TYR A 1 283 ? -34.589 -10.445 27.552 1.00 12.21 294 TYR A CA 1
ATOM 2256 C C . TYR A 1 283 ? -35.660 -10.580 26.482 1.00 12.44 294 TYR A C 1
ATOM 2257 O O . TYR A 1 283 ? -35.502 -11.345 25.534 1.00 12.77 294 TYR A O 1
ATOM 2266 N N . ASP A 1 284 ? -36.758 -9.854 26.669 1.00 13.34 295 ASP A N 1
ATOM 2267 C CA . ASP A 1 284 ? -37.731 -9.592 25.613 1.00 14.68 295 ASP A CA 1
ATOM 2268 C C . ASP A 1 284 ? -37.197 -8.367 24.881 1.00 14.64 295 ASP A C 1
ATOM 2269 O O . ASP A 1 284 ? -37.121 -7.284 25.457 1.00 15.54 295 ASP A O 1
ATOM 2274 N N . LEU A 1 285 ? -36.805 -8.549 23.622 1.00 14.69 296 LEU A N 1
ATOM 2275 C CA . LEU A 1 285 ? -36.091 -7.517 22.868 1.00 15.00 296 LEU A CA 1
ATOM 2276 C C . LEU A 1 285 ? -36.913 -6.784 21.817 1.00 15.40 296 LEU A C 1
ATOM 2277 O O . LEU A 1 285 ? -36.411 -5.850 21.204 1.00 16.22 296 LEU A O 1
ATOM 2282 N N . GLY A 1 286 ? -38.157 -7.197 21.608 1.00 15.80 297 GLY A N 1
ATOM 2283 C CA . GLY A 1 286 ? -38.996 -6.583 20.577 1.00 16.55 297 GLY A CA 1
ATOM 2284 C C . GLY A 1 286 ? -39.040 -5.063 20.636 1.00 17.32 297 GLY A C 1
ATOM 2285 O O . GLY A 1 286 ? -38.672 -4.380 19.674 1.00 17.01 297 GLY A O 1
ATOM 2286 N N . ALA A 1 287 ? -39.492 -4.535 21.770 1.00 17.91 298 ALA A N 1
ATOM 2287 C CA . ALA A 1 287 ? -39.627 -3.086 21.948 1.00 18.63 298 ALA A CA 1
ATOM 2288 C C . ALA A 1 287 ? -38.274 -2.385 22.008 1.00 18.48 298 ALA A C 1
ATOM 2289 O O . ALA A 1 287 ? -38.126 -1.266 21.527 1.00 19.14 298 ALA A O 1
ATOM 2291 N N . THR A 1 288 ? -37.286 -3.045 22.597 1.00 17.79 299 THR A N 1
ATOM 2292 C CA . THR A 1 288 ? -35.948 -2.479 22.686 1.00 17.67 299 THR A CA 1
ATOM 2293 C C . THR A 1 288 ? -35.352 -2.234 21.296 1.00 17.31 299 THR A C 1
ATOM 2294 O O . THR A 1 288 ? -34.798 -1.170 21.034 1.00 17.26 299 THR A O 1
ATOM 2298 N N . LEU A 1 289 ? -35.471 -3.218 20.412 1.00 16.88 300 LEU A N 1
ATOM 2299 C CA . LEU A 1 289 ? -34.924 -3.086 19.061 1.00 16.88 300 LEU A CA 1
ATOM 2300 C C . LEU A 1 289 ? -35.676 -2.021 18.259 1.00 17.05 300 LEU A C 1
ATOM 2301 O O . LEU A 1 289 ? -35.065 -1.293 17.481 1.00 16.69 300 LEU A O 1
ATOM 2306 N N . LEU A 1 290 ? -36.991 -1.923 18.460 1.00 17.17 301 LEU A N 1
ATOM 2307 C CA . LEU A 1 290 ? -37.786 -0.837 17.879 1.00 18.08 301 LEU A CA 1
ATOM 2308 C C . LEU A 1 290 ? -37.264 0.525 18.332 1.00 18.37 301 LEU A C 1
ATOM 2309 O O . LEU A 1 290 ? -36.999 1.395 17.499 1.00 18.45 301 LEU A O 1
ATOM 2314 N N . LYS A 1 291 ? -37.108 0.704 19.643 1.00 18.69 302 LYS A N 1
ATOM 2315 C CA . LYS A 1 291 ? -36.555 1.949 20.195 1.00 19.56 302 LYS A CA 1
ATOM 2316 C C . LYS A 1 291 ? -35.175 2.282 19.624 1.00 19.16 302 LYS A C 1
ATOM 2317 O O . LYS A 1 291 ? -34.859 3.450 19.394 1.00 20.08 302 LYS A O 1
ATOM 2323 N N . MET A 1 292 ? -34.362 1.255 19.394 1.00 18.49 303 MET A N 1
ATOM 2324 C CA . MET A 1 292 ? -33.000 1.443 18.896 1.00 18.08 303 MET A CA 1
ATOM 2325 C C . MET A 1 292 ? -32.922 1.762 17.406 1.00 17.81 303 MET A C 1
ATOM 2326 O O . MET A 1 292 ? -31.856 2.144 16.921 1.00 18.07 303 MET A O 1
ATOM 2331 N N . GLY A 1 293 ? -34.027 1.595 16.683 1.00 17.17 304 GLY A N 1
ATOM 2332 C CA . GLY A 1 293 ? -34.100 2.044 15.293 1.00 16.94 304 GLY A CA 1
ATOM 2333 C C . GLY A 1 293 ? -34.609 1.047 14.272 1.00 16.34 304 GLY A C 1
ATOM 2334 O O . GLY A 1 293 ? -34.696 1.382 13.094 1.00 16.81 304 GLY A O 1
ATOM 2335 N N . ILE A 1 294 ? -34.940 -0.170 14.694 1.00 15.25 305 ILE A N 1
ATOM 2336 C CA . ILE A 1 294 ? -35.485 -1.162 13.770 1.00 15.10 305 ILE A CA 1
ATOM 2337 C C . ILE A 1 294 ? -37.006 -1.003 13.756 1.00 15.88 305 ILE A C 1
ATOM 2338 O O . ILE A 1 294 ? -37.705 -1.491 14.645 1.00 16.24 305 ILE A O 1
ATOM 2343 N N . GLN A 1 295 ? -37.495 -0.286 12.748 1.00 16.52 306 GLN A N 1
ATOM 2344 C CA . GLN A 1 295 ? -38.896 0.122 12.678 1.00 17.44 306 GLN A CA 1
ATOM 2345 C C . GLN A 1 295 ? -39.632 -0.567 11.537 1.00 16.94 306 GLN A C 1
ATOM 2346 O O . GLN A 1 295 ? -40.641 -1.239 11.759 1.00 16.77 306 GLN A O 1
ATOM 2352 N N . HIS A 1 296 ? -39.131 -0.412 10.312 1.00 16.77 307 HIS A N 1
ATOM 2353 C CA . HIS A 1 296 ? -39.830 -0.956 9.146 1.00 17.10 307 HIS A CA 1
ATOM 2354 C C . HIS A 1 296 ? -39.958 -2.470 9.153 1.00 16.08 307 HIS A C 1
ATOM 2355 O O . HIS A 1 296 ? -40.921 -3.008 8.618 1.00 16.44 307 HIS A O 1
ATOM 2362 N N . ALA A 1 297 ? -39.011 -3.159 9.780 1.00 14.91 308 ALA A N 1
ATOM 2363 C CA . ALA A 1 297 ? -39.079 -4.616 9.894 1.00 14.61 308 ALA A CA 1
ATOM 2364 C C . ALA A 1 297 ? -40.370 -5.090 10.559 1.00 14.68 308 ALA A C 1
ATOM 2365 O O . ALA A 1 297 ? -40.857 -6.173 10.239 1.00 14.64 308 ALA A O 1
ATOM 2367 N N . TYR A 1 298 ? -40.913 -4.279 11.471 1.00 15.28 309 TYR A N 1
ATOM 2368 C CA . TYR A 1 298 ? -42.143 -4.617 12.199 1.00 15.99 309 TYR A CA 1
ATOM 2369 C C . TYR A 1 298 ? -43.424 -4.174 11.495 1.00 16.97 309 TYR A C 1
ATOM 2370 O O . TYR A 1 298 ? -44.521 -4.522 11.937 1.00 17.74 309 TYR A O 1
ATOM 2379 N N . SER A 1 299 ? -43.293 -3.409 10.416 1.00 17.34 310 SER A N 1
ATOM 2380 C CA . SER A 1 299 ? -44.431 -2.705 9.827 1.00 18.36 310 SER A CA 1
ATOM 2381 C C . SER A 1 299 ? -45.071 -3.480 8.679 1.00 18.54 310 SER A C 1
ATOM 2382 O O . SER A 1 299 ? -44.495 -4.420 8.136 1.00 17.87 310 SER A O 1
ATOM 2385 N N . GLU A 1 300 ? -46.280 -3.072 8.304 1.00 19.51 311 GLU A N 1
ATOM 2386 C CA . GLU A 1 300 ? -46.958 -3.666 7.155 1.00 20.15 311 GLU A CA 1
ATOM 2387 C C . GLU A 1 300 ? -46.232 -3.394 5.834 1.00 19.78 311 GLU A C 1
ATOM 2388 O O . GLU A 1 300 ? -46.493 -4.067 4.841 1.00 20.17 311 GLU A O 1
ATOM 2394 N N . ASN A 1 301 ? -45.325 -2.415 5.822 1.00 19.01 312 ASN A N 1
ATOM 2395 C CA . ASN A 1 301 ? -44.481 -2.174 4.654 1.00 18.82 312 ASN A CA 1
ATOM 2396 C C . ASN A 1 301 ? -43.054 -2.660 4.855 1.00 17.61 312 ASN A C 1
ATOM 2397 O O . ASN A 1 301 ? -42.119 -2.146 4.241 1.00 18.26 312 ASN A O 1
ATOM 2402 N N . ALA A 1 302 ? -42.882 -3.667 5.707 1.00 16.18 313 ALA A N 1
ATOM 2403 C CA . ALA A 1 302 ? -41.591 -4.329 5.827 1.00 15.00 313 ALA A CA 1
ATOM 2404 C C . ALA A 1 302 ? -41.127 -4.797 4.454 1.00 15.10 313 ALA A C 1
ATOM 2405 O O . ALA A 1 302 ? -41.925 -5.304 3.658 1.00 15.92 313 ALA A O 1
ATOM 2407 N N . ASP A 1 303 ? -39.839 -4.614 4.179 1.00 14.78 314 ASP A N 1
ATOM 2408 C CA . ASP A 1 303 ? -39.268 -5.039 2.913 1.00 14.96 314 ASP A CA 1
ATOM 2409 C C . ASP A 1 303 ? -38.258 -6.145 3.146 1.00 14.56 314 ASP A C 1
ATOM 2410 O O . ASP A 1 303 ? -37.085 -5.885 3.407 1.00 14.31 314 ASP A O 1
ATOM 2415 N N . PHE A 1 304 ? -38.747 -7.383 3.083 1.00 14.98 315 PHE A N 1
ATOM 2416 C CA . PHE A 1 304 ? -37.898 -8.562 3.097 1.00 14.84 315 PHE A CA 1
ATOM 2417 C C . PHE A 1 304 ? -38.002 -9.258 1.741 1.00 16.08 315 PHE A C 1
ATOM 2418 O O . PHE A 1 304 ? -38.143 -10.478 1.648 1.00 16.41 315 PHE A O 1
ATOM 2426 N N . SER A 1 305 ? -37.888 -8.457 0.684 1.00 16.64 316 SER A N 1
ATOM 2427 C CA . SER A 1 305 ? -38.026 -8.951 -0.689 1.00 17.89 316 SER A CA 1
ATOM 2428 C C . SER A 1 305 ? -36.900 -9.888 -1.107 1.00 17.97 316 SER A C 1
ATOM 2429 O O . SER A 1 305 ? -37.005 -10.553 -2.140 1.00 19.06 316 SER A O 1
ATOM 2432 N N . GLY A 1 306 ? -35.827 -9.937 -0.322 1.00 17.53 317 GLY A N 1
ATOM 2433 C CA . GLY A 1 306 ? -34.739 -10.872 -0.565 1.00 17.79 317 GLY A CA 1
ATOM 2434 C C . GLY A 1 306 ? -34.927 -12.217 0.108 1.00 17.71 317 GLY A C 1
ATOM 2435 O O . GLY A 1 306 ? -34.099 -13.098 -0.065 1.00 18.69 317 GLY A O 1
ATOM 2436 N N . LEU A 1 307 ? -36.017 -12.371 0.864 1.00 17.47 318 LEU A N 1
ATOM 2437 C CA . LEU A 1 307 ? -36.236 -13.556 1.693 1.00 17.71 318 LEU A CA 1
ATOM 2438 C C . LEU A 1 307 ? -37.269 -14.485 1.059 1.00 18.01 318 LEU A C 1
ATOM 2439 O O . LEU A 1 307 ? -37.042 -15.688 0.973 1.00 17.94 318 LEU A O 1
ATOM 2444 N N . THR A 1 308 ? -38.396 -13.921 0.625 1.00 18.28 319 THR A N 1
ATOM 2445 C CA . THR A 1 308 ? -39.463 -14.703 -0.010 1.00 18.95 319 THR A CA 1
ATOM 2446 C C . THR A 1 308 ? -39.935 -14.067 -1.310 1.00 19.82 319 THR A C 1
ATOM 2447 O O . THR A 1 308 ? -39.787 -12.861 -1.514 1.00 20.09 319 THR A O 1
ATOM 2451 N N . GLU A 1 309 ? -40.531 -14.893 -2.169 1.00 20.63 320 GLU A N 1
ATOM 2452 C CA . GLU A 1 309 ? -41.034 -14.457 -3.478 1.00 21.72 320 GLU A CA 1
ATOM 2453 C C . GLU A 1 309 ? -42.003 -13.297 -3.383 1.00 21.71 320 GLU A C 1
ATOM 2454 O O . GLU A 1 309 ? -41.956 -12.368 -4.188 1.00 22.78 320 GLU A O 1
ATOM 2460 N N . ASP A 1 310 ? -42.901 -13.378 -2.409 1.00 21.30 321 ASP A N 1
ATOM 2461 C CA . ASP A 1 310 ? -44.038 -12.470 -2.315 1.00 21.86 321 ASP A CA 1
ATOM 2462 C C . ASP A 1 310 ? -43.867 -11.410 -1.228 1.00 20.61 321 ASP A C 1
ATOM 2463 O O . ASP A 1 310 ? -44.803 -10.655 -0.962 1.00 20.79 321 ASP A O 1
ATOM 2468 N N . ASN A 1 311 ? -42.677 -11.346 -0.621 1.00 19.58 322 ASN A N 1
ATOM 2469 C CA . ASN A 1 311 ? -42.412 -10.427 0.484 1.00 18.82 322 ASN A CA 1
ATOM 2470 C C . ASN A 1 311 ? -43.515 -10.591 1.525 1.00 18.98 322 ASN A C 1
ATOM 2471 O O . ASN A 1 311 ? -44.197 -9.638 1.895 1.00 19.06 322 ASN A O 1
ATOM 2476 N N . GLY A 1 312 ? -43.683 -11.827 1.985 1.00 19.11 323 GLY A N 1
ATOM 2477 C CA . GLY A 1 312 ? -44.886 -12.222 2.704 1.00 19.72 323 GLY A CA 1
ATOM 2478 C C . GLY A 1 312 ? -44.845 -12.193 4.218 1.00 19.28 323 GLY A C 1
ATOM 2479 O O . GLY A 1 312 ? -45.776 -12.686 4.851 1.00 20.15 323 GLY A O 1
ATOM 2480 N N . LEU A 1 313 ? -43.802 -11.612 4.809 1.00 18.58 324 LEU A N 1
ATOM 2481 C CA . LEU A 1 313 ? -43.663 -11.632 6.273 1.00 17.94 324 LEU A CA 1
ATOM 2482 C C . LEU A 1 313 ? -43.167 -10.319 6.879 1.00 17.24 324 LEU A C 1
ATOM 2483 O O . LEU A 1 313 ? -42.643 -9.450 6.184 1.00 17.11 324 LEU A O 1
ATOM 2488 N N . LYS A 1 314 ? -43.379 -10.171 8.184 1.00 16.47 325 LYS A N 1
ATOM 2489 C CA . LYS A 1 314 ? -42.814 -9.061 8.947 1.00 15.88 325 LYS A CA 1
ATOM 2490 C C . LYS A 1 314 ? -42.396 -9.574 10.317 1.00 15.19 325 LYS A C 1
ATOM 2491 O O . LYS A 1 314 ? -42.916 -10.578 10.796 1.00 14.87 325 LYS A O 1
ATOM 2497 N N . LEU A 1 315 ? -41.434 -8.892 10.926 1.00 14.41 326 LEU A N 1
ATOM 2498 C CA . LEU A 1 315 ? -40.961 -9.229 12.264 1.00 14.43 326 LEU A CA 1
ATOM 2499 C C . LEU A 1 315 ? -42.059 -8.935 13.283 1.00 14.74 326 LEU A C 1
ATOM 2500 O O . LEU A 1 315 ? -42.766 -7.939 13.155 1.00 15.56 326 LEU A O 1
ATOM 2505 N N . SER A 1 316 ? -42.216 -9.813 14.275 1.00 14.81 327 SER A N 1
ATOM 2506 C CA . SER A 1 316 ? -43.228 -9.626 15.327 1.00 15.72 327 SER A CA 1
ATOM 2507 C C . SER A 1 316 ? -42.662 -9.596 16.744 1.00 15.29 327 SER A C 1
ATOM 2508 O O . SER A 1 316 ? -43.188 -8.885 17.589 1.00 16.53 327 SER A O 1
ATOM 2511 N N . ASN A 1 317 ? -41.609 -10.368 17.006 1.00 14.74 328 ASN A N 1
ATOM 2512 C CA . ASN A 1 317 ? -41.055 -10.502 18.351 1.00 14.30 328 ASN A CA 1
ATOM 2513 C C . ASN A 1 317 ? -39.593 -10.905 18.286 1.00 13.39 328 ASN A C 1
ATOM 2514 O O . ASN A 1 317 ? -39.125 -11.430 17.277 1.00 12.81 328 ASN A O 1
ATOM 2519 N N . ALA A 1 318 ? -38.889 -10.669 19.385 1.00 12.59 329 ALA A N 1
ATOM 2520 C CA . ALA A 1 318 ? -37.476 -11.001 19.500 1.00 12.29 329 ALA A CA 1
ATOM 2521 C C . ALA A 1 318 ? -37.152 -11.263 20.958 1.00 12.09 329 ALA A C 1
ATOM 2522 O O . ALA A 1 318 ? -37.649 -10.560 21.827 1.00 12.83 329 ALA A O 1
ATOM 2524 N N . ALA A 1 319 ? -36.314 -12.261 21.233 1.00 10.91 330 ALA A N 1
ATOM 2525 C CA . ALA A 1 319 ? -35.948 -12.574 22.619 1.00 10.89 330 ALA A CA 1
ATOM 2526 C C . ALA A 1 319 ? -34.598 -13.264 22.693 1.00 10.41 330 ALA A C 1
ATOM 2527 O O . ALA A 1 319 ? -34.157 -13.893 21.736 1.00 10.96 330 ALA A O 1
ATOM 2529 N N . HIS A 1 320 ? -33.948 -13.134 23.848 1.00 9.99 331 HIS A N 1
ATOM 2530 C CA . HIS A 1 320 ? -32.620 -13.698 24.071 1.00 9.42 331 HIS A CA 1
ATOM 2531 C C . HIS A 1 320 ? -32.562 -14.346 25.444 1.00 9.56 331 HIS A C 1
ATOM 2532 O O . HIS A 1 320 ? -33.174 -13.859 26.392 1.00 10.35 331 HIS A O 1
ATOM 2539 N N . LYS A 1 321 ? -31.826 -15.453 25.538 1.00 9.49 332 LYS A N 1
ATOM 2540 C CA . LYS A 1 321 ? -31.529 -16.074 26.820 1.00 9.21 332 LYS A CA 1
ATOM 2541 C C . LYS A 1 321 ? -30.050 -16.416 26.841 1.00 9.29 332 LYS A C 1
ATOM 2542 O O . LYS A 1 321 ? -29.505 -16.857 25.838 1.00 9.23 332 LYS A O 1
ATOM 2548 N N . ALA A 1 322 ? -29.410 -16.219 27.990 1.00 8.57 333 ALA A N 1
ATOM 2549 C CA . ALA A 1 322 ? -28.001 -16.552 28.145 1.00 7.81 333 ALA A CA 1
ATOM 2550 C C . ALA A 1 322 ? -27.719 -17.069 29.547 1.00 8.22 333 ALA A C 1
ATOM 2551 O O . ALA A 1 322 ? -28.379 -16.662 30.500 1.00 8.63 333 ALA A O 1
ATOM 2553 N N . VAL A 1 323 ? -26.749 -17.973 29.648 1.00 8.31 334 VAL A N 1
ATOM 2554 C CA . VAL A 1 323 ? -26.401 -18.601 30.909 1.00 8.75 334 VAL A CA 1
ATOM 2555 C C . VAL A 1 323 ? -24.890 -18.671 31.053 1.00 8.50 334 VAL A C 1
ATOM 2556 O O . VAL A 1 323 ? -24.170 -18.756 30.081 1.00 8.12 334 VAL A O 1
ATOM 2560 N N . LEU A 1 324 ? -24.439 -18.676 32.303 1.00 8.53 335 LEU A N 1
ATOM 2561 C CA . LEU A 1 324 ? -23.024 -18.625 32.645 1.00 8.92 335 LEU A CA 1
ATOM 2562 C C . LEU A 1 324 ? -22.754 -19.489 33.858 1.00 9.35 335 LEU A C 1
ATOM 2563 O O . LEU A 1 324 ? -23.471 -19.389 34.843 1.00 9.35 335 LEU A O 1
ATOM 2568 N N . HIS A 1 325 ? -21.680 -20.275 33.807 1.00 9.07 336 HIS A N 1
ATOM 2569 C CA . HIS A 1 325 ? -21.111 -20.904 34.997 1.00 9.86 336 HIS A CA 1
ATOM 2570 C C . HIS A 1 325 ? -19.613 -20.669 35.045 1.00 9.70 336 HIS A C 1
ATOM 2571 O O . HIS A 1 325 ? -18.912 -20.902 34.060 1.00 9.57 336 HIS A O 1
ATOM 2578 N N . ILE A 1 326 ? -19.134 -20.225 36.203 1.00 9.56 337 ILE A N 1
ATOM 2579 C CA . ILE A 1 326 ? -17.705 -20.078 36.467 1.00 9.59 337 ILE A CA 1
ATOM 2580 C C . ILE A 1 326 ? -17.333 -20.921 37.678 1.00 9.76 337 ILE A C 1
ATOM 2581 O O . ILE A 1 326 ? -17.969 -20.824 38.726 1.00 9.88 337 ILE A O 1
ATOM 2586 N N . GLY A 1 327 ? -16.300 -21.744 37.532 1.00 9.36 338 GLY A N 1
ATOM 2587 C CA . GLY A 1 327 ? -15.807 -22.545 38.641 1.00 10.01 338 GLY A CA 1
ATOM 2588 C C . GLY A 1 327 ? -14.314 -22.727 38.559 1.00 9.67 338 GLY A C 1
ATOM 2589 O O . GLY A 1 327 ? -13.621 -22.011 37.851 1.00 9.43 338 GLY A O 1
ATOM 2590 N N . GLU A 1 328 ? -13.804 -23.705 39.291 1.00 9.94 339 GLU A N 1
ATOM 2591 C CA . GLU A 1 328 ? -12.358 -23.845 39.431 1.00 10.17 339 GLU A CA 1
ATOM 2592 C C . GLU A 1 328 ? -11.663 -24.226 38.130 1.00 10.02 339 GLU A C 1
ATOM 2593 O O . GLU A 1 328 ? -10.516 -23.824 37.904 1.00 10.30 339 GLU A O 1
ATOM 2599 N N . LYS A 1 329 ? -12.346 -25.000 37.290 1.00 10.44 340 LYS A N 1
ATOM 2600 C CA . LYS A 1 329 ? -11.746 -25.520 36.063 1.00 10.91 340 LYS A CA 1
ATOM 2601 C C . LYS A 1 329 ? -11.780 -24.518 34.914 1.00 10.18 340 LYS A C 1
ATOM 2602 O O . LYS A 1 329 ? -10.894 -24.535 34.071 1.00 11.02 340 LYS A O 1
ATOM 2608 N N . GLY A 1 330 ? -12.793 -23.660 34.866 1.00 9.05 341 GLY A N 1
ATOM 2609 C CA . GLY A 1 330 ? -12.969 -22.784 33.724 1.00 8.91 341 GLY A CA 1
ATOM 2610 C C . GLY A 1 330 ? -14.334 -22.137 33.697 1.00 9.10 341 GLY A C 1
ATOM 2611 O O . GLY A 1 33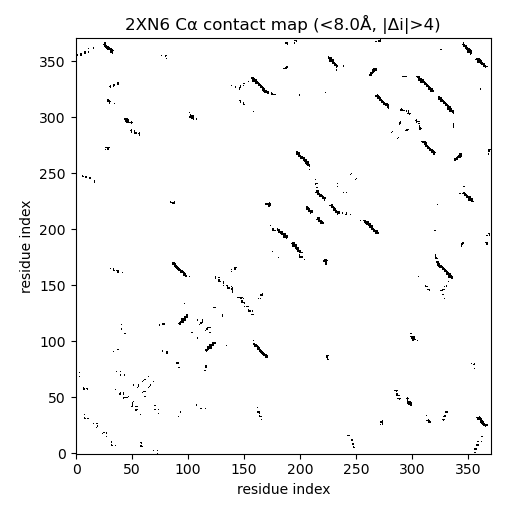0 ? -14.870 -21.746 34.736 1.00 10.11 341 GLY A O 1
ATOM 2612 N N . THR A 1 331 ? -14.883 -22.008 32.495 1.00 8.49 342 THR A N 1
ATOM 2613 C CA . THR A 1 331 ? -16.150 -21.333 32.284 1.00 8.70 342 THR A CA 1
ATOM 2614 C C . THR A 1 331 ? -16.942 -22.076 31.229 1.00 8.37 342 THR A C 1
ATOM 2615 O O . THR A 1 331 ? -16.382 -22.555 30.249 1.00 9.12 342 THR A O 1
ATOM 2619 N N . GLU A 1 332 ? -18.250 -22.151 31.420 1.00 8.73 343 GLU A N 1
ATOM 2620 C CA . GLU A 1 332 ? -19.156 -22.580 30.367 1.00 9.23 343 GLU A CA 1
ATOM 2621 C C . GLU A 1 332 ? -20.260 -21.545 30.261 1.00 8.86 343 GLU A C 1
ATOM 2622 O O . GLU A 1 332 ? -20.826 -21.137 31.268 1.00 9.49 343 GLU A O 1
ATOM 2628 N N . ALA A 1 333 ? -20.538 -21.106 29.038 1.00 8.23 344 ALA A N 1
ATOM 2629 C CA . ALA A 1 333 ? -21.558 -20.095 28.795 1.00 8.24 344 ALA A CA 1
ATOM 2630 C C . ALA A 1 333 ? -22.268 -20.425 27.498 1.00 8.29 344 ALA A C 1
ATOM 2631 O O . ALA A 1 333 ? -21.680 -21.018 26.603 1.00 9.23 344 ALA A O 1
ATOM 2633 N N . ALA A 1 334 ? -23.529 -20.037 27.410 1.00 8.30 345 ALA A N 1
ATOM 2634 C CA . ALA A 1 334 ? -24.299 -20.278 26.203 1.00 8.19 345 ALA A CA 1
ATOM 2635 C C . ALA A 1 334 ? -25.363 -19.207 26.077 1.00 8.92 345 ALA A C 1
ATOM 2636 O O . ALA A 1 334 ? -25.742 -18.562 27.051 1.00 8.87 345 ALA A O 1
ATOM 2638 N N . GLY A 1 335 ? -25.824 -18.992 24.851 1.00 8.88 346 GLY A N 1
ATOM 2639 C CA . GLY A 1 335 ? -26.883 -18.038 24.593 1.00 9.26 346 GLY A CA 1
ATOM 2640 C C . GLY A 1 335 ? -27.621 -18.396 23.333 1.00 8.83 346 GLY A C 1
ATOM 2641 O O . GLY A 1 335 ? -27.127 -19.172 22.505 1.00 9.88 346 GLY A O 1
ATOM 2642 N N . ALA A 1 336 ? -28.806 -17.826 23.190 1.00 9.32 347 ALA A N 1
ATOM 2643 C CA . ALA A 1 336 ? -29.572 -17.994 21.974 1.00 9.34 347 ALA A CA 1
ATOM 2644 C C . ALA A 1 336 ? -30.466 -16.788 21.759 1.00 9.65 347 ALA A C 1
ATOM 2645 O O . ALA A 1 336 ? -30.962 -16.184 22.706 1.00 9.40 347 ALA A O 1
ATOM 2647 N N . MET A 1 337 ? -30.658 -16.460 20.489 1.00 10.68 348 MET A N 1
ATOM 2648 C CA . MET A 1 337 ? -31.480 -15.341 20.052 1.00 12.12 348 MET A CA 1
ATOM 2649 C C . MET A 1 337 ? -32.594 -15.883 19.158 1.00 12.84 348 MET A C 1
ATOM 2650 O O . MET A 1 337 ? -32.359 -16.750 18.325 1.00 14.29 348 MET A O 1
ATOM 2655 N N . PHE A 1 338 ? -33.792 -15.343 19.345 1.00 12.51 349 PHE A N 1
ATOM 2656 C CA . PHE A 1 338 ? -35.028 -15.771 18.684 1.00 13.51 349 PHE A CA 1
ATOM 2657 C C . PHE A 1 338 ? -35.632 -14.557 17.981 1.00 12.55 349 PHE A C 1
ATOM 2658 O O . PHE A 1 338 ? -35.790 -13.512 18.610 1.00 11.46 349 PHE A O 1
ATOM 2666 N N . LEU A 1 339 ? -35.930 -14.697 16.685 1.00 11.87 350 LEU A N 1
ATOM 2667 C CA . LEU A 1 339 ? -36.700 -13.707 15.916 1.00 12.55 350 LEU A CA 1
ATOM 2668 C C . LEU A 1 339 ? -37.909 -14.422 15.316 1.00 12.63 350 LEU A C 1
ATOM 2669 O O . LEU A 1 339 ? -37.769 -15.468 14.694 1.00 13.76 350 LEU A O 1
ATOM 2674 N N . GLU A 1 340 ? -39.085 -13.832 15.507 1.00 12.55 351 GLU A N 1
ATOM 2675 C CA . GLU A 1 340 ? -40.364 -14.408 15.108 1.00 13.48 351 GLU A CA 1
ATOM 2676 C C . GLU A 1 340 ? -40.963 -13.530 14.023 1.00 13.43 351 GLU A C 1
ATOM 2677 O O . GLU A 1 340 ? -40.920 -12.302 14.135 1.00 13.88 351 GLU A O 1
ATOM 2683 N N . ALA A 1 341 ? -41.526 -14.160 12.992 1.00 13.69 352 ALA A N 1
ATOM 2684 C CA . ALA A 1 341 ? -42.186 -13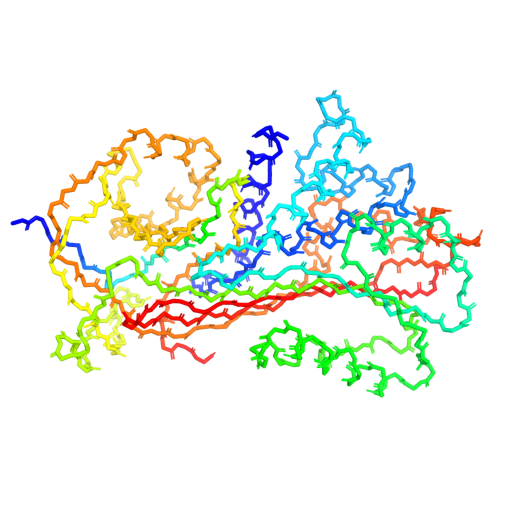.451 11.906 1.00 14.07 352 ALA A CA 1
ATOM 2685 C C . ALA A 1 341 ? -43.608 -13.960 11.691 1.00 14.49 352 ALA A C 1
ATOM 2686 O O . ALA A 1 341 ? -43.894 -15.145 11.893 1.00 14.74 352 ALA A O 1
ATOM 2688 N N . ILE A 1 342 ? -44.480 -13.043 11.271 1.00 15.11 353 ILE A N 1
ATOM 2689 C CA . ILE A 1 342 ? -45.888 -13.322 10.998 1.00 16.27 353 ILE A CA 1
ATOM 2690 C C . ILE A 1 342 ? -46.209 -12.783 9.597 1.00 16.87 353 ILE A C 1
ATOM 2691 O O . ILE A 1 342 ? -45.398 -12.053 9.018 1.00 16.34 353 ILE A O 1
ATOM 2696 N N . PRO A 1 343 ? -47.383 -13.135 9.036 1.00 17.84 354 PRO A N 1
ATOM 2697 C CA . PRO A 1 343 ? -47.735 -12.607 7.716 1.00 18.93 354 PRO A CA 1
ATOM 2698 C C . PRO A 1 343 ? -47.714 -11.083 7.694 1.00 20.11 354 PRO A C 1
ATOM 2699 O O . PRO A 1 343 ? -48.159 -10.445 8.649 1.00 20.10 354 PRO A O 1
ATOM 2703 N N . ARG A 1 344 ? -47.185 -10.507 6.618 1.00 21.67 355 ARG A N 1
ATOM 2704 C CA . ARG A 1 344 ? -47.031 -9.053 6.531 1.00 23.24 355 ARG A CA 1
ATOM 2705 C C . ARG A 1 344 ? -48.384 -8.361 6.406 1.00 24.70 355 ARG A C 1
ATOM 2706 O O . ARG A 1 344 ? -49.232 -8.782 5.625 1.00 25.97 355 ARG A O 1
ATOM 2714 N N . SER A 1 345 ? -48.664 -7.371 7.088 1.00 26.03 356 SER A N 1
ATOM 2715 N N . HIS B 2 2 ? 2.183 -9.017 47.711 1.00 24.70 362 HIS B N 1
ATOM 2716 C CA . HIS B 2 2 ? 1.558 -8.844 46.369 1.00 23.62 362 HIS B CA 1
ATOM 2717 C C . HIS B 2 2 ? 0.180 -8.218 46.523 1.00 22.50 362 HIS B C 1
ATOM 2718 O O . HIS B 2 2 ? -0.478 -8.433 47.543 1.00 22.99 362 HIS B O 1
ATOM 2725 N N . PRO B 2 3 ? -0.270 -7.453 45.512 1.00 21.64 363 PRO B N 1
ATOM 2726 C CA . PRO B 2 3 ? -1.594 -6.846 45.585 1.00 20.57 363 PRO B CA 1
ATOM 2727 C C . PRO B 2 3 ? -2.702 -7.887 45.693 1.00 19.21 363 PRO B C 1
ATOM 2728 O O . PRO B 2 3 ? -2.611 -8.960 45.088 1.00 18.87 363 PRO B O 1
ATOM 2732 N N . ILE B 2 4 ? -3.734 -7.558 46.460 1.00 18.20 364 ILE B N 1
ATOM 2733 C CA . ILE B 2 4 ? -4.913 -8.399 46.598 1.00 17.33 364 ILE B CA 1
ATOM 2734 C C . ILE B 2 4 ? -6.018 -7.849 45.711 1.00 16.10 364 ILE B C 1
ATOM 2735 O O . ILE B 2 4 ? -6.300 -6.650 45.733 1.00 17.00 364 ILE B O 1
ATOM 2740 N N . ILE B 2 5 ? -6.625 -8.724 44.915 1.00 14.60 365 ILE B N 1
ATOM 2741 C CA . ILE B 2 5 ? -7.856 -8.384 44.210 1.00 14.07 365 ILE B CA 1
ATOM 2742 C C . ILE B 2 5 ? -8.929 -9.349 44.706 1.00 13.78 365 ILE B C 1
ATOM 2743 O O . ILE B 2 5 ? -8.811 -10.574 44.538 1.00 13.46 365 ILE B O 1
ATOM 2748 N N . GLN B 2 6 ? -9.948 -8.794 45.359 1.00 13.60 366 GLN B N 1
ATOM 2749 C CA . GLN B 2 6 ? -11.045 -9.577 45.916 1.00 14.21 366 GLN B CA 1
ATOM 2750 C C . GLN B 2 6 ? -12.324 -9.231 45.185 1.00 13.11 366 GLN B C 1
ATOM 2751 O O . GLN B 2 6 ? -12.867 -8.146 45.379 1.00 13.84 366 GLN B O 1
ATOM 2757 N N . ILE B 2 7 ? -12.815 -10.153 44.366 1.00 12.15 367 ILE B N 1
ATOM 2758 C CA A ILE B 2 7 ? -14.047 -9.927 43.613 0.50 12.06 367 ILE B CA 1
ATOM 2759 C CA B ILE B 2 7 ? -14.041 -9.901 43.623 0.50 11.88 367 ILE B CA 1
ATOM 2760 C C . ILE B 2 7 ? -15.217 -10.326 44.516 1.00 12.07 367 ILE B C 1
ATOM 2761 O O . ILE B 2 7 ? -15.764 -11.432 44.408 1.00 12.42 367 ILE B O 1
ATOM 2770 N N . ASP B 2 8 ? -15.558 -9.423 45.433 1.00 12.51 368 ASP B N 1
ATOM 2771 C CA . ASP B 2 8 ? -16.543 -9.674 46.488 1.00 13.08 368 ASP B CA 1
ATOM 2772 C C . ASP B 2 8 ? -17.631 -8.598 46.529 1.00 12.69 368 ASP B C 1
ATOM 2773 O O . ASP B 2 8 ? -18.276 -8.393 47.558 1.00 13.07 368 ASP B O 1
ATOM 2778 N N . ARG B 2 9 ? -17.809 -7.911 45.407 1.00 11.77 369 ARG B N 1
ATOM 2779 C CA . ARG B 2 9 ? -18.914 -6.989 45.213 1.00 11.95 369 ARG B CA 1
ATOM 2780 C C . ARG B 2 9 ? -19.180 -6.884 43.718 1.00 11.08 369 ARG B C 1
ATOM 2781 O O . ARG B 2 9 ? -18.472 -7.508 42.916 1.00 10.36 369 ARG B O 1
ATOM 2789 N N . SER B 2 10 ? -20.194 -6.114 43.346 1.00 11.19 370 SER B N 1
ATOM 2790 C CA . SER B 2 10 ? -20.645 -6.042 41.952 1.00 11.35 370 SER B CA 1
ATOM 2791 C C . SER B 2 10 ? -19.507 -5.818 40.971 1.00 10.06 370 SER B C 1
ATOM 2792 O O . SER B 2 10 ? -18.654 -4.958 41.173 1.00 10.38 370 SER B O 1
ATOM 2795 N N . PHE B 2 11 ? -19.517 -6.581 39.884 1.00 8.99 371 PHE B N 1
ATOM 2796 C CA . PHE B 2 11 ? -18.479 -6.470 38.870 1.00 8.57 371 PHE B CA 1
ATOM 2797 C C . PHE B 2 11 ? -19.073 -6.698 37.495 1.00 8.00 371 PHE B C 1
ATOM 2798 O O . PHE B 2 11 ? -20.105 -7.358 37.352 1.00 8.43 371 PHE B O 1
ATOM 2806 N N . MET B 2 12 ? -18.434 -6.132 36.477 1.00 8.38 372 MET B N 1
ATOM 2807 C CA . MET B 2 12 ? -18.738 -6.467 35.086 1.00 8.49 372 MET B CA 1
ATOM 2808 C C . MET B 2 12 ? -17.804 -7.571 34.605 1.00 8.04 372 MET B C 1
ATOM 2809 O O . MET B 2 12 ? -16.670 -7.721 35.079 1.00 8.21 372 MET B O 1
ATOM 2814 N N . LEU B 2 13 ? -18.295 -8.343 33.645 1.00 8.45 373 LEU B N 1
ATOM 2815 C CA . LEU B 2 13 ? -17.573 -9.469 33.088 1.00 8.58 373 LEU B CA 1
ATOM 2816 C C . LEU B 2 13 ? -17.674 -9.445 31.578 1.00 8.30 373 LEU B C 1
ATOM 2817 O O . LEU B 2 13 ? -18.765 -9.242 31.039 1.00 8.82 373 LEU B O 1
ATOM 2822 N N . LEU B 2 14 ? -16.550 -9.675 30.907 1.00 8.11 374 LEU B N 1
ATOM 2823 C CA . LEU B 2 14 ? -16.513 -9.827 29.454 1.00 9.03 374 LEU B CA 1
ATOM 2824 C C . LEU B 2 14 ? -15.807 -11.122 29.119 1.00 8.52 374 LEU B C 1
ATOM 2825 O O . LEU B 2 14 ? -14.776 -11.422 29.720 1.00 8.90 374 LEU B O 1
ATOM 2830 N N . ILE B 2 15 ? -16.333 -11.877 28.161 1.00 8.48 375 ILE B N 1
ATOM 2831 C CA . ILE B 2 15 ? -15.632 -13.034 27.612 1.00 8.55 375 ILE B CA 1
ATOM 2832 C C . ILE B 2 15 ? -15.321 -12.702 26.166 1.00 8.83 375 ILE B C 1
ATOM 2833 O O . ILE B 2 15 ? -16.231 -12.431 25.382 1.00 8.81 375 ILE B O 1
ATOM 2838 N N . LEU B 2 16 ? -14.029 -12.688 25.847 1.00 9.42 376 LEU B N 1
ATOM 2839 C CA . LEU B 2 16 ? -13.535 -12.213 24.554 1.00 10.50 376 LEU B CA 1
ATOM 2840 C C . LEU B 2 16 ? -12.831 -13.340 23.796 1.00 10.99 376 LEU B C 1
ATOM 2841 O O . LEU B 2 16 ? -12.124 -14.150 24.389 1.00 11.15 376 LEU B O 1
ATOM 2846 N N . GLU B 2 17 ? -13.008 -13.376 22.478 1.00 11.93 377 GLU B N 1
ATOM 2847 C CA . GLU B 2 17 ? -12.252 -14.270 21.604 1.00 13.57 377 GLU B CA 1
ATOM 2848 C C . GLU B 2 17 ? -11.165 -13.431 20.939 1.00 14.61 377 GLU B C 1
ATOM 2849 O O . GLU B 2 17 ? -11.428 -12.351 20.420 1.00 14.67 377 GLU B O 1
ATOM 2855 N N . ARG B 2 18 ? -9.937 -13.934 20.955 1.00 16.17 378 ARG B N 1
ATOM 2856 C CA . ARG B 2 18 ? -8.775 -13.136 20.545 1.00 17.95 378 ARG B CA 1
ATOM 2857 C C . ARG B 2 18 ? -8.662 -12.868 19.048 1.00 18.99 378 ARG B C 1
ATOM 2858 O O . ARG B 2 18 ? -8.439 -11.728 18.631 1.00 19.70 378 ARG B O 1
ATOM 2866 N N . SER B 2 19 ? -8.785 -13.915 18.241 1.00 19.56 379 SER B N 1
ATOM 2867 C CA . SER B 2 19 ? -8.464 -13.803 16.815 1.00 20.69 379 SER B CA 1
ATOM 2868 C C . SER B 2 19 ? -9.398 -12.858 16.055 1.00 20.21 379 SER B C 1
ATOM 2869 O O . SER B 2 19 ? -8.995 -12.256 15.061 1.00 21.55 379 SER B O 1
ATOM 2872 N N . THR B 2 20 ? -10.639 -12.733 16.517 1.00 18.91 380 THR B N 1
A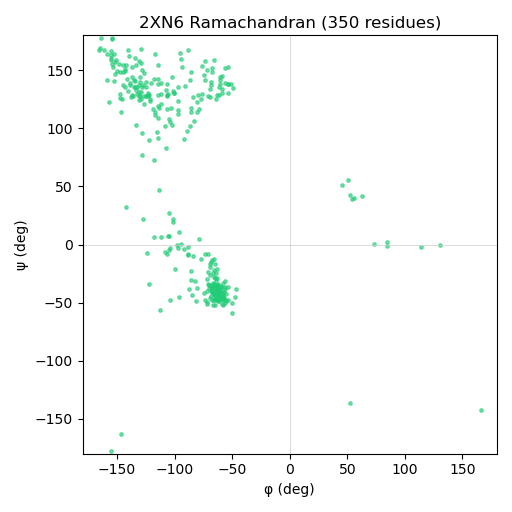TOM 2873 C CA . THR B 2 20 ? -11.615 -11.843 15.894 1.00 18.69 380 THR B CA 1
ATOM 2874 C C . THR B 2 20 ? -11.883 -10.589 16.728 1.00 17.91 380 THR B C 1
ATOM 2875 O O . THR B 2 20 ? -12.599 -9.688 16.286 1.00 18.25 380 THR B O 1
ATOM 2879 N N . ARG B 2 21 ? -11.339 -10.558 17.947 1.00 17.34 381 ARG B N 1
ATOM 2880 C CA . ARG B 2 21 ? -11.603 -9.496 18.930 1.00 17.27 381 ARG B CA 1
ATOM 2881 C C . ARG B 2 21 ? -13.098 -9.314 19.220 1.00 15.67 381 ARG B C 1
ATOM 2882 O O . ARG B 2 21 ? -13.594 -8.197 19.383 1.00 16.92 381 ARG B O 1
ATOM 2890 N N . SER B 2 22 ? -13.803 -10.432 19.306 1.00 14.07 382 SER B N 1
ATOM 2891 C CA A SER B 2 22 ? -15.243 -10.422 19.527 0.50 13.14 382 SER B CA 1
ATOM 2892 C CA B SER B 2 22 ? -15.247 -10.425 19.515 0.50 13.36 382 SER B CA 1
ATOM 2893 C C . SER B 2 22 ? -15.580 -10.532 21.003 1.00 11.84 382 SER B C 1
ATOM 2894 O O . SER B 2 22 ? -14.974 -11.320 21.722 1.00 11.69 382 SER B O 1
ATOM 2899 N N . ILE B 2 23 ? -16.551 -9.746 21.450 1.00 11.03 383 ILE B N 1
ATOM 2900 C CA . ILE B 2 23 ? -17.133 -9.931 22.772 1.00 9.91 383 ILE B CA 1
ATOM 2901 C C . ILE B 2 23 ? -18.190 -11.027 22.626 1.00 9.67 383 ILE B C 1
ATOM 2902 O O . ILE B 2 23 ? -19.281 -10.803 22.070 1.00 11.21 383 ILE B O 1
ATOM 2907 N N . LEU B 2 24 ? -17.867 -12.209 23.125 1.00 8.43 384 LEU B N 1
ATOM 2908 C CA . LEU B 2 24 ? -18.784 -13.347 23.081 1.00 8.60 384 LEU B CA 1
ATOM 2909 C C . LEU B 2 24 ? -19.913 -13.212 24.096 1.00 8.62 384 LEU B C 1
ATOM 2910 O O . LEU B 2 24 ? -21.059 -13.542 23.802 1.00 8.47 384 LEU B O 1
ATOM 2915 N N . PHE B 2 25 ? -19.579 -12.760 25.302 1.00 7.56 385 PHE B N 1
ATOM 2916 C CA . PHE B 2 25 ? -20.544 -12.576 26.383 1.00 7.77 385 PHE B CA 1
ATOM 2917 C C . PHE B 2 25 ? -20.168 -11.322 27.167 1.00 6.64 385 PHE B C 1
ATOM 2918 O O . PHE B 2 25 ? -18.986 -11.006 27.308 1.00 7.54 385 PHE B O 1
ATOM 2926 N N . LEU B 2 26 ? -21.171 -10.652 27.729 1.00 6.57 386 LEU B N 1
ATOM 2927 C CA . LEU B 2 26 ? -21.014 -9.417 28.483 1.00 7.60 386 LEU B CA 1
ATOM 2928 C C . LEU B 2 26 ? -22.043 -9.450 29.588 1.00 7.90 386 LEU B C 1
ATOM 2929 O O . LEU B 2 26 ? -23.195 -9.804 29.368 1.00 8.67 386 LEU B O 1
ATOM 2934 N N . GLY B 2 27 ? -21.645 -9.053 30.786 1.00 8.67 387 GLY B N 1
ATOM 2935 C CA . GLY B 2 27 ? -22.598 -8.989 31.865 1.00 9.09 387 GLY B CA 1
ATOM 2936 C C . GLY B 2 27 ? -22.147 -8.192 33.061 1.00 8.24 387 GLY B C 1
ATOM 2937 O O . GLY B 2 27 ? -21.031 -7.666 33.108 1.00 7.72 387 GLY B O 1
ATOM 2938 N N . LYS B 2 28 ? -23.054 -8.109 34.018 1.00 8.39 388 LYS B N 1
ATOM 2939 C CA . LYS B 2 28 ? -22.787 -7.538 35.325 1.00 8.23 388 LYS B CA 1
ATOM 2940 C C . LYS B 2 28 ? -23.335 -8.507 36.346 1.00 8.17 388 LYS B C 1
ATOM 2941 O O . LYS B 2 28 ? -24.490 -8.934 36.262 1.00 8.37 388 LYS B O 1
ATOM 2947 N N . VAL B 2 29 ? -22.504 -8.842 37.319 1.00 8.41 389 VAL B N 1
ATOM 2948 C CA . VAL B 2 29 ? -22.904 -9.721 38.405 1.00 9.58 389 VAL B CA 1
ATOM 2949 C C . VAL B 2 29 ? -23.121 -8.862 39.637 1.00 10.08 389 VAL B C 1
ATOM 2950 O O . VAL B 2 29 ? -22.169 -8.335 40.202 1.00 11.04 389 VAL B O 1
ATOM 2954 N N . VAL B 2 30 ? -24.390 -8.701 40.004 1.00 10.82 390 VAL B N 1
ATOM 2955 C CA . VAL B 2 30 ? -24.803 -7.969 41.202 1.00 11.96 390 VAL B CA 1
ATOM 2956 C C . VAL B 2 30 ? -25.034 -8.940 42.361 1.00 12.51 390 VAL B C 1
ATOM 2957 O O . VAL B 2 30 ? -24.616 -8.670 43.490 1.00 13.28 390 VAL B O 1
ATOM 2961 N N . ASN B 2 31 ? -25.726 -10.041 42.082 1.00 12.86 391 ASN B N 1
ATOM 2962 C CA . ASN B 2 31 ? -25.980 -11.086 43.071 1.00 13.87 391 ASN B CA 1
ATOM 2963 C C . ASN B 2 31 ? -25.690 -12.453 42.438 1.00 13.51 391 ASN B C 1
ATOM 2964 O O . ASN B 2 31 ? -26.509 -12.974 41.671 1.00 13.70 391 ASN B O 1
ATOM 2969 N N . PRO B 2 32 ? -24.538 -13.057 42.774 1.00 13.43 392 PRO B N 1
ATOM 2970 C CA . PRO B 2 32 ? -24.147 -14.311 42.135 1.00 14.09 392 PRO B CA 1
ATOM 2971 C C . PRO B 2 32 ? -24.964 -15.534 42.540 1.00 15.88 392 PRO B C 1
ATOM 2972 O O . PRO B 2 32 ? -24.808 -16.582 41.920 1.00 16.49 392 PRO B O 1
ATOM 2976 N N . THR B 2 33 ? -25.826 -15.397 43.547 1.00 17.53 393 THR B N 1
ATOM 2977 C CA . THR B 2 33 ? -26.639 -16.508 44.054 1.00 19.97 393 THR B CA 1
ATOM 2978 C C . THR B 2 33 ? -28.108 -16.411 43.641 1.00 22.18 393 THR B C 1
ATOM 2979 O O . THR B 2 33 ? -28.934 -17.196 44.109 1.00 23.07 393 THR B O 1
ATOM 2983 N N . GLU B 2 34 ? -28.445 -15.458 42.773 1.00 23.47 394 GLU B N 1
ATOM 2984 C CA . GLU B 2 34 ? -29.846 -15.250 42.409 1.00 26.04 394 GLU B CA 1
ATOM 2985 C C . GLU B 2 34 ? -30.366 -16.351 41.492 1.00 27.41 394 GLU B C 1
ATOM 2986 O O . GLU B 2 34 ? -29.653 -16.815 40.602 1.00 27.39 394 GLU B O 1
ATOM 2992 N N . ALA B 2 35 ? -31.614 -16.760 41.711 1.00 29.77 395 ALA B N 1
ATOM 2993 C CA . ALA B 2 35 ? -32.291 -17.685 40.807 1.00 31.03 395 ALA B CA 1
ATOM 2994 C C . ALA B 2 35 ? -32.694 -16.931 39.545 1.00 31.22 395 ALA B C 1
ATOM 2995 O O . ALA B 2 35 ? -33.407 -15.927 39.625 1.00 32.07 395 ALA B O 1
#